Protein 5YLW (pdb70)

Structure (mmCIF, N/CA/C/O backbone):
data_5YLW
#
_entry.id   5YLW
#
_cell.length_a   108.776
_cell.length_b   108.776
_cell.length_c   105.990
_cell.angle_alpha   90.00
_cell.angle_beta   90.00
_cell.angle_gamma   120.00
#
_symmetry.space_group_name_H-M   'P 31 2 1'
#
loop_
_entity.id
_entity.type
_entity.pdbx_description
1 polymer 'Ferruginol synthase'
2 non-polymer 'PROTOPORPHYRIN IX CONTAINING FE'
3 non-polymer 'MANGANESE (II) ION'
4 water water
#
loop_
_atom_site.group_PDB
_atom_site.id
_atom_site.type_symbol
_atom_site.label_atom_id
_atom_site.label_alt_id
_atom_site.label_comp_id
_atom_site.label_asym_id
_atom_site.label_entity_id
_atom_site.label_seq_id
_atom_site.pdbx_PDB_ins_code
_atom_site.Cartn_x
_atom_site.Cartn_y
_atom_site.Cartn_z
_atom_site.occupancy
_atom_site.B_iso_or_equiv
_atom_site.auth_seq_id
_atom_site.auth_comp_id
_atom_site.auth_asym_id
_atom_site.auth_atom_id
_atom_site.pdbx_PDB_model_num
ATOM 1 N N . LEU A 1 28 ? 77.884 -19.633 -5.533 1.00 12.77 28 LEU A N 1
ATOM 2 C CA . LEU A 1 28 ? 76.609 -18.911 -5.352 1.00 9.90 28 LEU A CA 1
ATOM 3 C C . LEU A 1 28 ? 75.421 -19.814 -5.699 1.00 9.20 28 LEU A C 1
ATOM 4 O O . LEU A 1 28 ? 75.551 -20.729 -6.521 1.00 9.94 28 LEU A O 1
ATOM 9 N N . PRO A 1 29 ? 74.252 -19.548 -5.094 1.00 7.94 29 PRO A N 1
ATOM 10 C CA . PRO A 1 29 ? 73.054 -20.301 -5.472 1.00 7.91 29 PRO A CA 1
ATOM 11 C C . PRO A 1 29 ? 72.807 -20.226 -6.980 1.00 7.99 29 PRO A C 1
ATOM 12 O O . PRO A 1 29 ? 73.155 -19.220 -7.633 1.00 8.66 29 PRO A O 1
ATOM 16 N N . PRO A 1 30 ? 72.223 -21.285 -7.543 1.00 8.20 30 PRO A N 1
ATOM 17 C CA . PRO A 1 30 ? 71.936 -21.254 -8.977 1.00 8.69 30 PRO A CA 1
ATOM 18 C C . PRO A 1 30 ? 70.857 -20.232 -9.347 1.00 8.06 30 PRO A C 1
ATOM 19 O O . PRO A 1 30 ? 70.045 -19.809 -8.498 1.00 7.13 30 PRO A O 1
ATOM 23 N N . GLY A 1 31 ? 70.822 -19.846 -10.613 1.00 7.77 31 GLY A N 1
ATOM 24 C CA . GLY A 1 31 ? 69.779 -18.927 -11.058 1.00 7.14 31 GLY A CA 1
ATOM 25 C C . GLY A 1 31 ? 69.884 -18.674 -12.547 1.00 7.51 31 GLY A C 1
ATOM 26 O O . GLY A 1 31 ? 70.841 -19.118 -13.191 1.00 7.21 31 GLY A O 1
ATOM 27 N N . PRO A 1 32 ? 68.914 -17.939 -13.091 1.00 7.53 32 PRO A N 1
ATOM 28 C CA . PRO A 1 32 ? 68.871 -17.642 -14.527 1.00 7.94 32 PRO A CA 1
ATOM 29 C C . PRO A 1 32 ? 70.064 -16.800 -14.973 1.00 7.39 32 PRO A C 1
ATOM 30 O O . PRO A 1 32 ? 70.546 -15.940 -14.229 1.00 7.04 32 PRO A O 1
ATOM 34 N N . PHE A 1 33 ? 70.560 -17.065 -16.183 1.00 7.14 33 PHE A N 1
ATOM 35 C CA . PHE A 1 33 ? 71.684 -16.308 -16.717 1.00 7.01 33 PHE A CA 1
ATOM 36 C C . PHE A 1 33 ? 71.450 -14.782 -16.628 1.00 6.60 33 PHE A C 1
ATOM 37 O O . PHE A 1 33 ? 70.470 -14.278 -17.179 1.00 7.02 33 PHE A O 1
ATOM 45 N N . PRO A 1 34 ? 72.356 -14.047 -15.959 1.00 6.35 34 PRO A N 1
ATOM 46 C CA . PRO A 1 34 ? 72.213 -12.571 -15.897 1.00 6.69 34 PRO A CA 1
ATOM 47 C C . PRO A 1 34 ? 72.937 -11.893 -17.044 1.00 6.67 34 PRO A C 1
ATOM 48 O O . PRO A 1 34 ? 74.112 -12.177 -17.293 1.00 8.05 34 PRO A O 1
ATOM 52 N N . TYR A 1 35 ? 72.234 -11.031 -17.769 1.00 5.95 35 TYR A N 1
ATOM 53 C CA . TYR A 1 35 ? 72.866 -10.280 -18.861 1.00 6.24 35 TYR A CA 1
ATOM 54 C C . TYR A 1 35 ? 73.734 -9.142 -18.333 1.00 6.78 35 TYR A C 1
ATOM 55 O O . TYR A 1 35 ? 73.502 -8.615 -17.230 1.00 7.47 35 TYR A O 1
ATOM 64 N N . PRO A 1 36 ? 74.722 -8.719 -19.132 1.00 6.99 36 PRO A N 1
ATOM 65 C CA . PRO A 1 36 ? 75.475 -7.522 -18.768 1.00 7.77 36 PRO A CA 1
ATOM 66 C C . PRO A 1 36 ? 74.559 -6.339 -18.468 1.00 7.64 36 PRO A C 1
ATOM 67 O O . PRO A 1 36 ? 73.505 -6.186 -19.093 1.00 7.59 36 PRO A O 1
ATOM 71 N N . ILE A 1 37 ? 74.974 -5.527 -17.497 1.00 7.74 37 ILE A N 1
ATOM 72 C CA . ILE A 1 37 ? 74.275 -4.291 -17.070 1.00 8.83 37 ILE A CA 1
ATOM 73 C C . ILE A 1 37 ? 72.989 -4.586 -16.303 1.00 8.23 37 ILE A C 1
ATOM 74 O O . ILE A 1 37 ? 72.891 -4.292 -15.110 1.00 9.60 37 ILE A O 1
ATOM 79 N N . VAL A 1 38 ? 72.012 -5.175 -16.991 1.00 7.09 38 VAL A N 1
ATOM 80 C CA . VAL A 1 38 ? 70.668 -5.334 -16.458 1.00 7.06 38 VAL A CA 1
ATOM 81 C C . VAL A 1 38 ? 70.476 -6.570 -15.567 1.00 6.92 38 VAL A C 1
ATOM 82 O O . VAL A 1 38 ? 69.470 -6.663 -14.830 1.00 7.07 38 VAL A O 1
ATOM 86 N N . GLY A 1 39 ? 71.405 -7.520 -15.647 1.00 6.60 39 GLY A N 1
ATOM 87 C CA . GLY A 1 39 ? 71.197 -8.770 -14.899 1.00 6.29 39 GLY A CA 1
ATOM 88 C C . GLY A 1 39 ? 69.949 -9.492 -15.360 1.00 6.57 39 GLY A C 1
ATOM 89 O O . GLY A 1 39 ? 69.809 -9.779 -16.548 1.00 6.51 39 GLY A O 1
ATOM 90 N N . ASN A 1 40 ? 69.062 -9.809 -14.403 1.00 6.12 40 ASN A N 1
ATOM 91 C CA . ASN A 1 40 ? 67.804 -10.490 -14.675 1.00 6.61 40 ASN A CA 1
ATOM 92 C C . ASN A 1 40 ? 66.599 -9.550 -14.696 1.00 7.38 40 ASN A C 1
ATOM 93 O O . ASN A 1 40 ? 65.458 -10.010 -14.776 1.00 8.42 40 ASN A O 1
ATOM 98 N N . MET A 1 41 ? 66.839 -8.233 -14.633 1.00 7.20 41 MET A N 1
ATOM 99 C CA . MET A 1 41 ? 65.723 -7.310 -14.500 1.00 8.25 41 MET A CA 1
ATOM 100 C C . MET A 1 41 ? 64.721 -7.278 -15.635 1.00 9.49 41 MET A C 1
ATOM 101 O O . MET A 1 41 ? 63.547 -7.009 -15.406 1.00 11.33 41 MET A O 1
ATOM 106 N N . LEU A 1 42 ? 65.161 -7.584 -16.856 1.00 8.90 42 LEU A N 1
ATOM 107 C CA . LEU A 1 42 ? 64.231 -7.487 -17.994 1.00 9.46 42 LEU A CA 1
ATOM 108 C C . LEU A 1 42 ? 63.173 -8.580 -18.031 1.00 11.88 42 LEU A C 1
ATOM 109 O O . LEU A 1 42 ? 62.216 -8.483 -18.806 1.00 14.85 42 LEU A O 1
ATOM 114 N N . GLN A 1 43 ? 63.342 -9.612 -17.202 1.00 11.52 43 GLN A N 1
ATOM 115 C CA . GLN A 1 43 ? 62.421 -10.771 -17.215 1.00 13.83 43 GLN A CA 1
ATOM 116 C C . GLN A 1 43 ? 61.349 -10.697 -16.149 1.00 16.02 43 GLN A C 1
ATOM 117 O O . GLN A 1 43 ? 60.529 -11.611 -16.026 1.00 19.69 43 GLN A O 1
ATOM 123 N N . LEU A 1 44 ? 61.343 -9.628 -15.373 1.00 14.06 44 LEU A N 1
ATOM 124 C CA . LEU A 1 44 ? 60.524 -9.644 -14.155 1.00 16.22 44 LEU A CA 1
ATOM 125 C C . LEU A 1 44 ? 59.069 -9.269 -14.384 1.00 17.82 44 LEU A C 1
ATOM 126 O O . LEU A 1 44 ? 58.179 -9.740 -13.661 1.00 15.87 44 LEU A O 1
ATOM 131 N N . GLY A 1 45 ? 58.823 -8.442 -15.403 1.00 19.74 45 GLY A N 1
ATOM 132 C CA . GLY A 1 45 ? 57.451 -8.043 -15.748 1.00 21.11 45 GLY A CA 1
ATOM 133 C C . GLY A 1 45 ? 56.710 -7.287 -14.659 1.00 18.27 45 GLY A C 1
ATOM 134 O O . GLY A 1 45 ? 57.319 -6.717 -13.755 1.00 20.57 45 GLY A O 1
ATOM 135 N N . ALA A 1 46 ? 55.380 -7.307 -14.747 1.00 18.52 46 ALA A N 1
ATOM 136 C CA . ALA A 1 46 ? 54.519 -6.507 -13.879 1.00 19.69 46 ALA A CA 1
ATOM 137 C C . ALA A 1 46 ? 54.365 -7.116 -12.492 1.00 14.81 46 ALA A C 1
ATOM 138 O O . ALA A 1 46 ? 54.058 -6.401 -11.530 1.00 18.73 46 ALA A O 1
ATOM 140 N N . ASN A 1 47 ? 54.602 -8.419 -12.399 1.00 12.94 47 ASN A N 1
ATOM 141 C CA . ASN A 1 47 ? 54.375 -9.186 -11.154 1.00 11.25 47 ASN A CA 1
ATOM 142 C C . ASN A 1 47 ? 55.607 -10.062 -10.818 1.00 9.13 47 ASN A C 1
ATOM 143 O O . ASN A 1 47 ? 55.603 -11.281 -11.017 1.00 8.49 47 ASN A O 1
ATOM 148 N N . PRO A 1 48 ? 56.683 -9.425 -10.327 1.00 9.20 48 PRO A N 1
ATOM 149 C CA . PRO A 1 48 ? 57.952 -10.165 -10.165 1.00 8.43 48 PRO A CA 1
ATOM 150 C C . PRO A 1 48 ? 57.836 -11.347 -9.224 1.00 7.32 48 PRO A C 1
ATOM 151 O O . PRO A 1 48 ? 58.539 -12.334 -9.401 1.00 7.12 48 PRO A O 1
ATOM 155 N N . HIS A 1 49 ? 56.955 -11.263 -8.227 1.00 7.33 49 HIS A N 1
ATOM 156 C CA . HIS A 1 49 ? 56.800 -12.407 -7.334 1.00 6.59 49 HIS A CA 1
ATOM 157 C C . HIS A 1 49 ? 56.290 -13.635 -8.062 1.00 6.75 49 HIS A C 1
ATOM 158 O O . HIS A 1 49 ? 56.655 -14.757 -7.691 1.00 6.72 49 HIS A O 1
ATOM 165 N N . GLN A 1 50 ? 55.446 -13.440 -9.084 1.00 6.68 50 GLN A N 1
ATOM 166 C CA . GLN A 1 50 ? 54.971 -14.571 -9.895 1.00 6.58 50 GLN A CA 1
ATOM 167 C C . GLN A 1 50 ? 56.096 -15.149 -10.753 1.00 7.02 50 GLN A C 1
ATOM 168 O O . GLN A 1 50 ? 56.233 -16.375 -10.870 1.00 7.46 50 GLN A O 1
ATOM 174 N N . VAL A 1 51 ? 56.913 -14.268 -11.349 1.00 6.92 51 VAL A N 1
ATOM 175 C CA . VAL A 1 51 ? 58.033 -14.745 -12.152 1.00 6.87 51 VAL A CA 1
ATOM 176 C C . VAL A 1 51 ? 59.047 -15.497 -11.274 1.00 6.71 51 VAL A C 1
ATOM 177 O O . VAL A 1 51 ? 59.523 -16.565 -11.654 1.00 6.97 51 VAL A O 1
ATOM 181 N N . PHE A 1 52 ? 59.356 -14.949 -10.095 1.00 6.28 52 PHE A N 1
ATOM 182 C CA . PHE A 1 52 ? 60.274 -15.656 -9.192 1.00 6.26 52 PHE A CA 1
ATOM 183 C C . PHE A 1 52 ? 59.705 -17.018 -8.791 1.00 6.62 52 PHE A C 1
ATOM 184 O O . PHE A 1 52 ? 60.442 -17.993 -8.693 1.00 7.04 52 PHE A O 1
ATOM 192 N N . ALA A 1 53 ? 58.399 -17.085 -8.531 1.00 6.42 53 ALA A N 1
ATOM 193 C CA . ALA A 1 53 ? 57.791 -18.377 -8.149 1.00 7.03 53 ALA A CA 1
ATOM 194 C C . ALA A 1 53 ? 57.991 -19.428 -9.244 1.00 8.58 53 ALA A C 1
ATOM 195 O O . ALA A 1 53 ? 58.322 -20.582 -8.952 1.00 9.73 53 ALA A O 1
ATOM 197 N N . LYS A 1 54 ? 57.813 -19.020 -10.499 1.00 7.90 54 LYS A N 1
ATOM 198 C CA . LYS A 1 54 ? 57.998 -19.943 -11.622 1.00 9.13 54 LYS A CA 1
ATOM 199 C C . LYS A 1 54 ? 59.478 -20.343 -11.736 1.00 8.48 54 LYS A C 1
ATOM 200 O O . LYS A 1 54 ? 59.809 -21.538 -11.879 1.00 9.75 54 LYS A O 1
ATOM 206 N N . LEU A 1 55 ? 60.369 -19.349 -11.652 1.00 7.75 55 LEU A N 1
ATOM 207 C CA . LEU A 1 55 ? 61.798 -19.606 -11.805 1.00 7.47 55 LEU A CA 1
ATOM 208 C C . LEU A 1 55 ? 62.314 -20.548 -10.721 1.00 7.71 55 LEU A C 1
ATOM 209 O O . LEU A 1 55 ? 63.137 -21.407 -10.984 1.00 7.67 55 LEU A O 1
ATOM 214 N N . SER A 1 56 ? 61.839 -20.385 -9.492 1.00 8.20 56 SER A N 1
ATOM 215 C CA . SER A 1 56 ? 62.361 -21.227 -8.407 1.00 8.21 56 SER A CA 1
ATOM 216 C C . SER A 1 56 ? 61.993 -22.700 -8.563 1.00 9.13 56 SER A C 1
ATOM 217 O O . SER A 1 56 ? 62.684 -23.558 -8.015 1.00 9.69 56 SER A O 1
ATOM 220 N N . LYS A 1 57 ? 60.932 -22.997 -9.314 1.00 10.26 57 LYS A N 1
ATOM 221 C CA . LYS A 1 57 ? 60.582 -24.399 -9.637 1.00 11.00 57 LYS A CA 1
ATOM 222 C C . LYS A 1 57 ? 61.709 -25.037 -10.458 1.00 11.65 57 LYS A C 1
ATOM 223 O O . LYS A 1 57 ? 61.965 -26.247 -10.366 1.00 13.44 57 LYS A O 1
ATOM 229 N N . ARG A 1 58 ? 62.383 -24.220 -11.264 1.00 10.25 58 ARG A N 1
ATOM 230 C CA . ARG A 1 58 ? 63.530 -24.680 -12.055 1.00 10.38 58 ARG A CA 1
ATOM 231 C C . ARG A 1 58 ? 64.864 -24.650 -11.297 1.00 10.23 58 ARG A C 1
ATOM 232 O O . ARG A 1 58 ? 65.606 -25.628 -11.319 1.00 12.89 58 ARG A O 1
ATOM 240 N N . TYR A 1 59 ? 65.167 -23.528 -10.636 1.00 9.25 59 TYR A N 1
ATOM 241 C CA . TYR A 1 59 ? 66.503 -23.297 -10.061 1.00 9.33 59 TYR A CA 1
ATOM 242 C C . TYR A 1 59 ? 66.650 -23.750 -8.610 1.00 9.91 59 TYR A C 1
ATOM 243 O O . TYR A 1 59 ? 67.763 -23.996 -8.156 1.00 11.72 59 TYR A O 1
ATOM 252 N N . GLY A 1 60 ? 65.533 -23.833 -7.899 1.00 9.30 60 GLY A N 1
ATOM 253 C CA . GLY A 1 60 ? 65.513 -24.360 -6.540 1.00 9.35 60 GLY A CA 1
ATOM 254 C C . GLY A 1 60 ? 65.177 -23.276 -5.525 1.00 7.92 60 GLY A C 1
ATOM 255 O O . GLY A 1 60 ? 64.950 -22.110 -5.889 1.00 8.15 60 GLY A O 1
ATOM 256 N N . PRO A 1 61 ? 65.147 -23.663 -4.246 1.00 6.81 61 PRO A N 1
ATOM 257 C CA . PRO A 1 61 ? 64.621 -22.820 -3.185 1.00 6.55 61 PRO A CA 1
ATOM 258 C C . PRO A 1 61 ? 65.589 -21.763 -2.657 1.00 6.52 61 PRO A C 1
ATOM 259 O O . PRO A 1 61 ? 65.184 -20.958 -1.812 1.00 6.18 61 PRO A O 1
ATOM 263 N N . LEU A 1 62 ? 66.846 -21.771 -3.123 1.00 6.88 62 LEU A N 1
ATOM 264 C CA . LEU A 1 62 ? 67.743 -20.608 -2.982 1.00 6.62 62 LEU A CA 1
ATOM 265 C C . LEU A 1 62 ? 68.196 -20.270 -4.386 1.00 6.71 62 LEU A C 1
ATOM 266 O O . LEU A 1 62 ? 68.854 -21.085 -5.040 1.00 7.52 62 LEU A O 1
ATOM 271 N N . MET A 1 63 ? 67.813 -19.084 -4.854 1.00 6.03 63 MET A N 1
ATOM 272 C CA . MET A 1 63 ? 68.020 -18.741 -6.264 1.00 5.42 63 MET A CA 1
ATOM 273 C C . MET A 1 63 ? 68.670 -17.365 -6.396 1.00 5.80 63 MET A C 1
ATOM 274 O O . MET A 1 63 ? 68.174 -16.383 -5.834 1.00 6.03 63 MET A O 1
ATOM 279 N N . SER A 1 64 ? 69.769 -17.298 -7.150 1.00 5.12 64 SER A N 1
ATOM 280 C CA . SER A 1 64 ? 70.443 -16.018 -7.431 1.00 6.10 64 SER A CA 1
ATOM 281 C C . SER A 1 64 ? 69.685 -15.184 -8.462 1.00 5.87 64 SER A C 1
ATOM 282 O O . SER A 1 64 ? 69.330 -15.699 -9.524 1.00 6.00 64 SER A O 1
ATOM 285 N N . ILE A 1 65 ? 69.482 -13.901 -8.165 1.00 5.28 65 ILE A N 1
ATOM 286 C CA . ILE A 1 65 ? 68.858 -12.952 -9.113 1.00 5.60 65 ILE A CA 1
ATOM 287 C C . ILE A 1 65 ? 69.697 -11.675 -9.092 1.00 6.01 65 ILE A C 1
ATOM 288 O O . ILE A 1 65 ? 70.005 -11.148 -8.012 1.00 6.61 65 ILE A O 1
ATOM 293 N N . HIS A 1 66 ? 70.058 -11.163 -10.271 1.00 6.01 66 HIS A N 1
ATOM 294 C CA . HIS A 1 66 ? 70.858 -9.946 -10.341 1.00 6.14 66 HIS A CA 1
ATOM 295 C C . HIS A 1 66 ? 69.950 -8.806 -10.713 1.00 6.80 66 HIS A C 1
ATOM 296 O O . HIS A 1 66 ? 69.466 -8.737 -11.842 1.00 6.77 66 HIS A O 1
ATOM 303 N N . LEU A 1 67 ? 69.612 -7.941 -9.749 1.00 6.71 67 LEU A N 1
ATOM 304 C CA . LEU A 1 67 ? 68.751 -6.803 -10.075 1.00 7.03 67 LEU A CA 1
ATOM 305 C C . LEU A 1 67 ? 69.687 -5.675 -10.466 1.00 8.49 67 LEU A C 1
ATOM 306 O O . LEU A 1 67 ? 70.043 -4.825 -9.644 1.00 8.58 67 LEU A O 1
ATOM 311 N N . GLY A 1 68 ? 70.130 -5.697 -11.720 1.00 7.99 68 GLY A N 1
ATOM 312 C CA . GLY A 1 68 ? 71.273 -4.861 -12.103 1.00 8.94 68 GLY A CA 1
ATOM 313 C C . GLY A 1 68 ? 72.450 -5.281 -11.245 1.00 9.71 68 GLY A C 1
ATOM 314 O O . GLY A 1 68 ? 72.784 -6.480 -11.191 1.00 11.83 68 GLY A O 1
ATOM 315 N N . SER A 1 69 ? 73.037 -4.325 -10.527 1.00 9.62 69 SER A N 1
ATOM 316 C CA . SER A 1 69 ? 74.174 -4.585 -9.629 1.00 11.30 69 SER A CA 1
ATOM 317 C C . SER A 1 69 ? 73.767 -5.009 -8.224 1.00 11.18 69 SER A C 1
ATOM 318 O O . SER A 1 69 ? 74.624 -5.325 -7.394 1.00 15.87 69 SER A O 1
ATOM 321 N N . LEU A 1 70 ? 72.463 -5.008 -7.951 1.00 10.26 70 LEU A N 1
ATOM 322 C CA . LEU A 1 70 ? 71.959 -5.383 -6.638 1.00 10.05 70 LEU A CA 1
ATOM 323 C C . LEU A 1 70 ? 71.775 -6.910 -6.588 1.00 9.17 70 LEU A C 1
ATOM 324 O O . LEU A 1 70 ? 70.727 -7.445 -6.979 1.00 9.35 70 LEU A O 1
ATOM 329 N N . TYR A 1 71 ? 72.791 -7.603 -6.084 1.00 7.90 71 TYR A N 1
ATOM 330 C CA . TYR A 1 71 ? 72.776 -9.066 -6.052 1.00 6.62 71 TYR A CA 1
ATOM 331 C C . TYR A 1 71 ? 71.788 -9.560 -4.978 1.00 6.82 71 TYR A C 1
ATOM 332 O O . TYR A 1 71 ? 71.845 -9.111 -3.823 1.00 7.82 71 TYR A O 1
ATOM 341 N N . THR A 1 72 ? 70.907 -10.480 -5.367 1.00 5.86 72 THR A N 1
ATOM 342 C CA . THR A 1 72 ? 69.764 -10.892 -4.522 1.00 6.26 72 THR A CA 1
ATOM 343 C C . THR A 1 72 ? 69.655 -12.412 -4.502 1.00 6.30 72 THR A C 1
ATOM 344 O O . THR A 1 72 ? 69.984 -13.081 -5.495 1.00 6.01 72 THR A O 1
ATOM 348 N N . VAL A 1 73 ? 69.227 -12.974 -3.368 1.00 5.63 73 VAL A N 1
ATOM 349 C CA . VAL A 1 73 ? 68.923 -14.404 -3.332 1.00 5.84 73 VAL A CA 1
ATOM 350 C C . VAL A 1 73 ? 67.471 -14.568 -2.919 1.00 5.92 73 VAL A C 1
ATOM 351 O O . VAL A 1 73 ? 67.045 -13.972 -1.911 1.00 6.11 73 VAL A O 1
ATOM 355 N N . ILE A 1 74 ? 66.712 -15.331 -3.696 1.00 5.43 74 ILE A N 1
ATOM 356 C CA . ILE A 1 74 ? 65.297 -15.536 -3.427 1.00 5.15 74 ILE A CA 1
ATOM 357 C C . ILE A 1 74 ? 65.173 -16.843 -2.672 1.00 5.36 74 ILE A C 1
ATOM 358 O O . ILE A 1 74 ? 65.755 -17.856 -3.072 1.00 5.82 74 ILE A O 1
ATOM 363 N N . VAL A 1 75 ? 64.395 -16.827 -1.591 1.00 5.07 75 VAL A N 1
ATOM 364 C CA . VAL A 1 75 ? 64.221 -18.009 -0.712 1.00 5.77 75 VAL A CA 1
ATOM 365 C C . VAL A 1 75 ? 62.789 -18.488 -0.901 1.00 6.05 75 VAL A C 1
ATOM 366 O O . VAL A 1 75 ? 61.834 -17.713 -0.674 1.00 6.40 75 VAL A O 1
ATOM 370 N N . SER A 1 76 ? 62.600 -19.750 -1.297 1.00 5.83 76 SER A N 1
ATOM 371 C CA . SER A 1 76 ? 61.286 -20.184 -1.797 1.00 6.37 76 SER A CA 1
ATOM 372 C C . SER A 1 76 ? 60.816 -21.525 -1.255 1.00 6.61 76 SER A C 1
ATOM 373 O O . SER A 1 76 ? 60.022 -22.183 -1.886 1.00 8.17 76 SER A O 1
ATOM 376 N N . SER A 1 77 ? 61.331 -21.941 -0.099 1.00 6.58 77 SER A N 1
ATOM 377 C CA . SER A 1 77 ? 60.771 -23.147 0.556 1.00 6.30 77 SER A CA 1
ATOM 378 C C . SER A 1 77 ? 60.710 -22.921 2.060 1.00 6.63 77 SER A C 1
ATOM 379 O O . SER A 1 77 ? 61.458 -22.094 2.590 1.00 6.49 77 SER A O 1
ATOM 382 N N . PRO A 1 78 ? 59.842 -23.682 2.755 1.00 6.33 78 PRO A N 1
ATOM 383 C CA . PRO A 1 78 ? 59.814 -23.569 4.219 1.00 6.74 78 PRO A CA 1
ATOM 384 C C . PRO A 1 78 ? 61.172 -23.947 4.805 1.00 7.10 78 PRO A C 1
ATOM 385 O O . PRO A 1 78 ? 61.635 -23.310 5.757 1.00 6.88 78 PRO A O 1
ATOM 389 N N . GLU A 1 79 ? 61.813 -24.976 4.242 1.00 7.55 79 GLU A N 1
ATOM 390 C CA . GLU A 1 79 ? 63.132 -25.387 4.749 1.00 8.17 79 GLU A CA 1
ATOM 391 C C . GLU A 1 79 ? 64.180 -24.272 4.657 1.00 7.29 79 GLU A C 1
ATOM 392 O O . GLU A 1 79 ? 64.909 -24.003 5.610 1.00 7.39 79 GLU A O 1
ATOM 398 N N . MET A 1 80 ? 64.250 -23.603 3.506 1.00 6.92 80 MET A N 1
ATOM 399 C CA . MET A 1 80 ? 65.238 -22.556 3.339 1.00 6.83 80 MET A CA 1
ATOM 400 C C . MET A 1 80 ? 64.848 -21.310 4.141 1.00 6.67 80 MET A C 1
ATOM 401 O O . MET A 1 80 ? 65.726 -20.619 4.658 1.00 7.06 80 MET A O 1
ATOM 406 N N . ALA A 1 81 ? 63.543 -21.037 4.261 1.00 6.53 81 ALA A N 1
ATOM 407 C CA . ALA A 1 81 ? 63.103 -19.908 5.085 1.00 6.16 81 ALA A CA 1
ATOM 408 C C . ALA A 1 81 ? 63.544 -20.117 6.528 1.00 6.73 81 ALA A C 1
ATOM 409 O O . ALA A 1 81 ? 63.968 -19.163 7.183 1.00 6.72 81 ALA A O 1
ATOM 411 N N . LYS A 1 82 ? 63.449 -21.357 7.016 1.00 6.41 82 LYS A N 1
ATOM 412 C CA . LYS A 1 82 ? 63.871 -21.634 8.396 1.00 6.94 82 LYS A CA 1
ATOM 413 C C . LYS A 1 82 ? 65.389 -21.506 8.535 1.00 7.71 82 LYS A C 1
ATOM 414 O O . LYS A 1 82 ? 65.877 -20.951 9.529 1.00 7.82 82 LYS A O 1
ATOM 420 N N . GLU A 1 83 ? 66.147 -21.989 7.535 1.00 7.39 83 GLU A N 1
ATOM 421 C CA . GLU A 1 83 ? 67.610 -21.829 7.599 1.00 8.19 83 GLU A CA 1
ATOM 422 C C . GLU A 1 83 ? 67.998 -20.351 7.659 1.00 8.50 83 GLU A C 1
ATOM 423 O O . GLU A 1 83 ? 68.888 -19.976 8.419 1.00 9.10 83 GLU A O 1
ATOM 429 N N . ILE A 1 84 ? 67.335 -19.516 6.854 1.00 7.06 84 ILE A N 1
ATOM 430 C CA . ILE A 1 84 ? 67.718 -18.104 6.759 1.00 7.53 84 ILE A CA 1
ATOM 431 C C . ILE A 1 84 ? 67.222 -17.314 7.963 1.00 7.90 84 ILE A C 1
ATOM 432 O O . ILE A 1 84 ? 67.981 -16.570 8.592 1.00 9.05 84 ILE A O 1
ATOM 437 N N . LEU A 1 85 ? 65.945 -17.491 8.293 1.00 7.62 85 LEU A N 1
ATOM 438 C CA . LEU A 1 85 ? 65.300 -16.576 9.264 1.00 7.59 85 LEU A CA 1
ATOM 439 C C . LEU A 1 85 ? 65.494 -17.049 10.687 1.00 8.53 85 LEU A C 1
ATOM 440 O O . LEU A 1 85 ? 65.445 -16.236 11.623 1.00 9.17 85 LEU A O 1
ATOM 445 N N . HIS A 1 86 ? 65.690 -18.351 10.859 1.00 8.90 86 HIS A N 1
ATOM 446 C CA . HIS A 1 86 ? 65.857 -18.919 12.212 1.00 10.24 86 HIS A CA 1
ATOM 447 C C . HIS A 1 86 ? 67.273 -19.388 12.492 1.00 10.46 86 HIS A C 1
ATOM 448 O O . HIS A 1 86 ? 67.953 -18.797 13.336 1.00 11.20 86 HIS A O 1
ATOM 455 N N . ARG A 1 87 ? 67.768 -20.399 11.773 1.00 10.31 87 ARG A N 1
ATOM 456 C CA . ARG A 1 87 ? 69.090 -20.965 12.102 1.00 10.93 87 ARG A CA 1
ATOM 457 C C . ARG A 1 87 ? 70.183 -19.905 12.004 1.00 11.33 87 ARG A C 1
ATOM 458 O O . ARG A 1 87 ? 71.037 -19.791 12.895 1.00 13.08 87 ARG A O 1
ATOM 466 N N . HIS A 1 88 ? 70.146 -19.126 10.928 1.00 10.57 88 HIS A N 1
ATOM 467 C CA . HIS A 1 88 ? 71.092 -18.050 10.729 1.00 10.39 88 HIS A CA 1
ATOM 468 C C . HIS A 1 88 ? 70.417 -16.716 10.884 1.00 10.38 88 HIS A C 1
ATOM 469 O O . HIS A 1 88 ? 70.772 -15.737 10.215 1.00 10.18 88 HIS A O 1
ATOM 476 N N . GLY A 1 89 ? 69.450 -16.654 11.806 1.00 10.74 89 GLY A N 1
ATOM 477 C CA . GLY A 1 89 ? 68.584 -15.489 11.941 1.00 10.63 89 GLY A CA 1
ATOM 478 C C . GLY A 1 89 ? 69.278 -14.190 12.306 1.00 11.76 89 GLY A C 1
ATOM 479 O O . GLY A 1 89 ? 68.768 -13.117 11.990 1.00 12.28 89 GLY A O 1
ATOM 480 N N . GLN A 1 90 ? 70.418 -14.268 12.996 1.00 12.29 90 GLN A N 1
ATOM 481 C CA . GLN A 1 90 ? 71.194 -13.065 13.278 1.00 12.90 90 GLN A CA 1
ATOM 482 C C . GLN A 1 90 ? 71.956 -12.557 12.050 1.00 11.58 90 GLN A C 1
ATOM 483 O O . GLN A 1 90 ? 71.934 -11.363 11.751 1.00 11.80 90 GLN A O 1
ATOM 489 N N . VAL A 1 91 ? 72.619 -13.458 11.334 1.00 10.70 91 VAL A N 1
ATOM 490 C CA . VAL A 1 91 ? 73.328 -13.097 10.104 1.00 10.62 91 VAL A CA 1
ATOM 491 C C . VAL A 1 91 ? 72.391 -12.423 9.107 1.00 8.99 91 VAL A C 1
ATOM 492 O O . VAL A 1 91 ? 72.784 -11.457 8.432 1.00 10.55 91 VAL A O 1
ATOM 496 N N . PHE A 1 92 ? 71.158 -12.923 9.021 1.00 8.29 92 PHE A N 1
ATOM 497 C CA . PHE A 1 92 ? 70.186 -12.407 8.037 1.00 7.59 92 PHE A CA 1
ATOM 498 C C . PHE A 1 92 ? 69.168 -11.429 8.663 1.00 8.48 92 PHE A C 1
ATOM 499 O O . PHE A 1 92 ? 68.038 -11.272 8.171 1.00 8.21 92 PHE A O 1
ATOM 507 N N . SER A 1 93 ? 69.595 -10.735 9.722 1.00 9.27 93 SER A N 1
ATOM 508 C CA . SER A 1 93 ? 68.695 -9.833 10.458 1.00 9.28 93 SER A CA 1
ATOM 509 C C . SER A 1 93 ? 68.723 -8.390 9.966 1.00 8.68 93 SER A C 1
ATOM 510 O O . SER A 1 93 ? 67.941 -7.567 10.448 1.00 9.26 93 SER A O 1
ATOM 513 N N . GLY A 1 94 ? 69.623 -8.062 9.041 1.00 8.94 94 GLY A N 1
ATOM 514 C CA . GLY A 1 94 ? 69.649 -6.697 8.504 1.00 9.19 94 GLY A CA 1
ATOM 515 C C . GLY A 1 94 ? 68.605 -6.533 7.425 1.00 8.62 94 GLY A C 1
ATOM 516 O O . GLY A 1 94 ? 67.972 -7.521 7.011 1.00 8.78 94 GLY A O 1
ATOM 517 N N . ARG A 1 95 ? 68.415 -5.288 6.984 1.00 8.79 95 ARG A N 1
ATOM 518 C CA . ARG A 1 95 ? 67.549 -4.985 5.841 1.00 8.56 95 ARG A CA 1
ATOM 519 C C . ARG A 1 95 ? 68.373 -4.401 4.709 1.00 9.00 95 ARG A C 1
ATOM 520 O O . ARG A 1 95 ? 69.385 -3.751 4.949 1.00 10.26 95 ARG A O 1
ATOM 528 N N . THR A 1 96 ? 67.936 -4.649 3.474 1.00 9.32 96 THR A N 1
ATOM 529 C CA . THR A 1 96 ? 68.407 -3.884 2.310 1.00 9.54 96 THR A CA 1
ATOM 530 C C . THR A 1 96 ? 67.554 -2.622 2.313 1.00 10.48 96 THR A C 1
ATOM 531 O O . THR A 1 96 ? 66.319 -2.717 2.456 1.00 12.47 96 THR A O 1
ATOM 535 N N . ILE A 1 97 ? 68.182 -1.457 2.167 1.00 9.69 97 ILE A N 1
ATOM 536 C CA . ILE A 1 97 ? 67.469 -0.192 2.342 1.00 9.92 97 ILE A CA 1
ATOM 537 C C . ILE A 1 97 ? 67.334 0.538 1.007 1.00 10.73 97 ILE A C 1
ATOM 538 O O . ILE A 1 97 ? 68.337 0.985 0.432 1.00 12.43 97 ILE A O 1
ATOM 543 N N . ALA A 1 98 ? 66.105 0.610 0.503 1.00 9.92 98 ALA A N 1
ATOM 544 C CA . ALA A 1 98 ? 65.798 1.349 -0.740 1.00 11.70 98 ALA A CA 1
ATOM 545 C C . ALA A 1 98 ? 66.209 2.809 -0.621 1.00 12.68 98 ALA A C 1
ATOM 546 O O . ALA A 1 98 ? 66.141 3.409 0.463 1.00 12.95 98 ALA A O 1
ATOM 548 N N . GLN A 1 99 ? 66.642 3.405 -1.732 1.00 12.37 99 GLN A N 1
ATOM 549 C CA . GLN A 1 99 ? 66.978 4.829 -1.688 1.00 12.28 99 GLN A CA 1
ATOM 550 C C . GLN A 1 99 ? 65.828 5.702 -1.189 1.00 13.14 99 GLN A C 1
ATOM 551 O O . GLN A 1 99 ? 66.084 6.691 -0.498 1.00 15.51 99 GLN A O 1
ATOM 557 N N . ALA A 1 100 ? 64.583 5.342 -1.518 1.00 11.88 100 ALA A N 1
ATOM 558 C CA . ALA A 1 100 ? 63.403 6.105 -1.052 1.00 13.13 100 ALA A CA 1
ATOM 559 C C . ALA A 1 100 ? 63.367 6.234 0.472 1.00 15.20 100 ALA A C 1
ATOM 560 O O . ALA A 1 100 ? 62.881 7.237 0.994 1.00 16.38 100 ALA A O 1
ATOM 562 N N . VAL A 1 101 ? 63.881 5.221 1.174 1.00 13.86 101 VAL A N 1
ATOM 563 C CA . VAL A 1 101 ? 63.854 5.183 2.643 1.00 14.69 101 VAL A CA 1
ATOM 564 C C . VAL A 1 101 ? 64.822 6.188 3.286 1.00 14.71 101 VAL A C 1
ATOM 565 O O . VAL A 1 101 ? 64.758 6.432 4.482 1.00 15.21 101 VAL A O 1
ATOM 569 N N . HIS A 1 102 ? 65.682 6.808 2.474 1.00 14.97 102 HIS A N 1
ATOM 570 C CA . HIS A 1 102 ? 66.520 7.920 2.930 1.00 15.40 102 HIS A CA 1
ATOM 571 C C . HIS A 1 102 ? 65.760 9.204 3.152 1.00 16.03 102 HIS A C 1
ATOM 572 O O . HIS A 1 102 ? 66.312 10.150 3.732 1.00 19.34 102 HIS A O 1
ATOM 579 N N . ALA A 1 103 ? 64.505 9.255 2.693 1.00 16.34 103 ALA A N 1
ATOM 580 C CA . ALA A 1 103 ? 63.616 10.412 2.891 1.00 17.58 103 ALA A CA 1
ATOM 581 C C . ALA A 1 103 ? 63.573 10.797 4.373 1.00 17.83 103 ALA A C 1
ATOM 582 O O . ALA A 1 103 ? 63.364 9.934 5.232 1.00 17.08 103 ALA A O 1
ATOM 584 N N . CYS A 1 104 ? 63.790 12.081 4.668 1.00 18.73 104 CYS A N 1
ATOM 585 C CA . CYS A 1 104 ? 63.830 12.569 6.061 1.00 17.35 104 CYS A CA 1
ATOM 586 C C . CYS A 1 104 ? 64.761 11.763 6.993 1.00 17.28 104 CYS A C 1
ATOM 587 O O . CYS A 1 104 ? 64.508 11.657 8.203 1.00 17.64 104 CYS A O 1
ATOM 590 N N . ASP A 1 105 ? 65.837 11.215 6.417 1.00 17.17 105 ASP A N 1
ATOM 591 C CA . ASP A 1 105 ? 66.812 10.358 7.120 1.00 16.01 105 ASP A CA 1
ATOM 592 C C . ASP A 1 105 ? 66.181 9.172 7.847 1.00 14.65 105 ASP A C 1
ATOM 593 O O . ASP A 1 105 ? 66.711 8.688 8.856 1.00 15.33 105 ASP A O 1
ATOM 598 N N . HIS A 1 106 ? 65.058 8.701 7.326 1.00 14.37 106 HIS A N 1
ATOM 599 C CA . HIS A 1 106 ? 64.326 7.584 7.956 1.00 12.73 106 HIS A CA 1
ATOM 600 C C . HIS A 1 106 ? 65.194 6.350 8.102 1.00 13.36 106 HIS A C 1
ATOM 601 O O . HIS A 1 106 ? 65.091 5.614 9.092 1.00 13.33 106 HIS A O 1
ATOM 608 N N . ASP A 1 107 ? 66.075 6.113 7.127 1.00 14.39 107 ASP A N 1
ATOM 609 C CA . ASP A 1 107 ? 66.990 4.970 7.169 1.00 14.92 107 ASP A CA 1
ATOM 610 C C . ASP A 1 107 ? 67.890 4.950 8.413 1.00 15.07 107 ASP A C 1
ATOM 611 O O . ASP A 1 107 ? 68.313 3.883 8.853 1.00 17.21 107 ASP A O 1
ATOM 616 N N . LYS A 1 108 ? 68.169 6.130 8.972 1.00 14.31 108 LYS A N 1
ATOM 617 C CA . LYS A 1 108 ? 69.081 6.254 10.099 1.00 15.24 108 LYS A CA 1
ATOM 618 C C . LYS A 1 108 ? 68.349 6.225 11.432 1.00 14.34 108 LYS A C 1
ATOM 619 O O . LYS A 1 108 ? 68.998 6.225 12.480 1.00 16.15 108 LYS A O 1
ATOM 625 N N . ILE A 1 109 ? 67.014 6.181 11.396 1.00 13.08 109 ILE A N 1
ATOM 626 C CA . ILE A 1 109 ? 66.188 6.384 12.597 1.00 13.20 109 ILE A CA 1
ATOM 627 C C . ILE A 1 109 ? 65.187 5.235 12.814 1.00 12.21 109 ILE A C 1
ATOM 628 O O . ILE A 1 109 ? 64.815 4.918 13.950 1.00 12.74 109 ILE A O 1
ATOM 633 N N . SER A 1 110 ? 64.741 4.629 11.713 1.00 11.24 110 SER A N 1
ATOM 634 C CA . SER A 1 110 ? 63.598 3.698 11.714 1.00 10.16 110 SER A CA 1
ATOM 635 C C . SER A 1 110 ? 63.875 2.293 12.261 1.00 9.47 110 SER A C 1
ATOM 636 O O . SER A 1 110 ? 64.852 1.646 11.866 1.00 9.20 110 SER A O 1
ATOM 639 N N . MET A 1 111 ? 62.980 1.811 13.135 1.00 8.61 111 MET A N 1
ATOM 640 C CA . MET A 1 111 ? 63.006 0.414 13.609 1.00 8.43 111 MET A CA 1
ATOM 641 C C . MET A 1 111 ? 62.866 -0.561 12.430 1.00 8.73 111 MET A C 1
ATOM 642 O O . MET A 1 111 ? 63.290 -1.715 12.504 1.00 8.67 111 MET A O 1
ATOM 647 N N . GLY A 1 112 ? 62.250 -0.103 11.347 1.00 9.14 112 GLY A N 1
ATOM 648 C CA . GLY A 1 112 ? 62.052 -0.972 10.179 1.00 8.73 112 GLY A CA 1
ATOM 649 C C . GLY A 1 112 ? 63.319 -1.196 9.372 1.00 8.86 112 GLY A C 1
ATOM 650 O O . GLY A 1 112 ? 63.358 -2.119 8.547 1.00 8.71 112 GLY A O 1
ATOM 651 N N . PHE A 1 113 ? 64.355 -0.389 9.609 1.00 9.00 113 PHE A N 1
ATOM 652 C CA . PHE A 1 113 ? 65.546 -0.417 8.731 1.00 9.21 113 PHE A CA 1
ATOM 653 C C . PHE A 1 113 ? 66.897 -0.422 9.429 1.00 10.65 113 PHE A C 1
ATOM 654 O O . PHE A 1 113 ? 67.901 -0.816 8.830 1.00 11.34 113 PHE A O 1
ATOM 662 N N . LEU A 1 114 ? 66.928 0.034 10.682 1.00 10.70 114 LEU A N 1
ATOM 663 C CA . LEU A 1 114 ? 68.156 -0.028 11.470 1.00 12.66 114 LEU A CA 1
ATOM 664 C C . LEU A 1 114 ? 68.670 -1.469 11.637 1.00 12.25 114 LEU A C 1
ATOM 665 O O . LEU A 1 114 ? 67.883 -2.415 11.673 1.00 11.89 114 LEU A O 1
ATOM 670 N N . PRO A 1 115 ? 69.998 -1.633 11.768 1.00 13.30 115 PRO A N 1
ATOM 671 C CA . PRO A 1 115 ? 70.484 -2.970 12.080 1.00 13.50 115 PRO A CA 1
ATOM 672 C C . PRO A 1 115 ? 70.009 -3.388 13.475 1.00 15.05 115 PRO A C 1
ATOM 673 O O . PRO A 1 115 ? 69.637 -2.534 14.297 1.00 15.08 115 PRO A O 1
ATOM 677 N N . VAL A 1 116 ? 70.013 -4.691 13.727 1.00 14.00 116 VAL A N 1
ATOM 678 C CA . VAL A 1 116 ? 69.742 -5.197 15.064 1.00 16.07 116 VAL A CA 1
ATOM 679 C C . VAL A 1 116 ? 70.880 -4.737 15.987 1.00 18.94 116 VAL A C 1
ATOM 680 O O . VAL A 1 116 ? 72.036 -5.174 15.867 1.00 23.87 116 VAL A O 1
ATOM 684 N N . ALA A 1 117 ? 70.549 -3.769 16.829 1.00 16.70 117 ALA A N 1
ATOM 685 C CA . ALA A 1 117 ? 71.474 -3.192 17.813 1.00 18.66 117 ALA A CA 1
ATOM 686 C C . ALA A 1 117 ? 70.595 -2.512 18.864 1.00 18.83 117 ALA A C 1
ATOM 687 O O . ALA A 1 117 ? 69.368 -2.720 18.871 1.00 18.40 117 ALA A O 1
ATOM 689 N N . SER A 1 118 ? 71.188 -1.697 19.735 1.00 18.83 118 SER A N 1
ATOM 690 C CA . SER A 1 118 ? 70.473 -1.215 20.918 1.00 19.87 118 SER A CA 1
ATOM 691 C C . SER A 1 118 ? 69.212 -0.392 20.619 1.00 18.53 118 SER A C 1
ATOM 692 O O . SER A 1 118 ? 68.182 -0.583 21.276 1.00 18.75 118 SER A O 1
ATOM 695 N N . GLU A 1 119 ? 69.275 0.501 19.625 1.00 17.65 119 GLU A N 1
ATOM 696 C CA . GLU A 1 119 ? 68.131 1.349 19.275 1.00 15.73 119 GLU A CA 1
ATOM 697 C C . GLU A 1 119 ? 66.951 0.535 18.750 1.00 14.28 119 GLU A C 1
ATOM 698 O O . GLU A 1 119 ? 65.801 0.701 19.203 1.00 13.62 119 GLU A O 1
ATOM 704 N N . TRP A 1 120 ? 67.238 -0.351 17.804 1.00 13.24 120 TRP A N 1
ATOM 705 C CA . TRP A 1 120 ? 66.216 -1.250 17.289 1.00 12.15 120 TRP A CA 1
ATOM 706 C C . TRP A 1 120 ? 65.613 -2.101 18.398 1.00 12.55 120 TRP A C 1
ATOM 707 O O . TRP A 1 120 ? 64.383 -2.212 18.515 1.00 11.68 120 TRP A O 1
ATOM 718 N N . ARG A 1 121 ? 66.468 -2.684 19.245 1.00 13.59 121 ARG A N 1
ATOM 719 C CA . ARG A 1 121 ? 65.996 -3.507 20.356 1.00 14.14 121 ARG A CA 1
ATOM 720 C C . ARG A 1 121 ? 65.074 -2.743 21.296 1.00 13.63 121 ARG A C 1
ATOM 721 O O . ARG A 1 121 ? 64.033 -3.271 21.676 1.00 12.93 121 ARG A O 1
ATOM 729 N N . ASP A 1 122 ? 65.430 -1.508 21.636 1.00 13.63 122 ASP A N 1
ATOM 730 C CA . ASP A 1 122 ? 64.575 -0.671 22.493 1.00 14.60 122 ASP A CA 1
ATOM 731 C C . ASP A 1 122 ? 63.201 -0.429 21.866 1.00 12.94 122 ASP A C 1
ATOM 732 O O . ASP A 1 122 ? 62.171 -0.571 22.529 1.00 12.54 122 ASP A O 1
ATOM 737 N N . MET A 1 123 ? 63.183 -0.073 20.584 1.00 12.67 123 MET A N 1
ATOM 738 C CA . MET A 1 123 ? 61.916 0.159 19.908 1.00 11.44 123 MET A CA 1
ATOM 739 C C . MET A 1 123 ? 61.079 -1.110 19.769 1.00 10.95 123 MET A C 1
ATOM 740 O O . MET A 1 123 ? 59.857 -1.038 19.921 1.00 10.50 123 MET A O 1
ATOM 745 N N . ARG A 1 124 ? 61.721 -2.260 19.491 1.00 9.98 124 ARG A N 1
ATOM 746 C CA . ARG A 1 124 ? 60.997 -3.542 19.444 1.00 9.87 124 ARG A CA 1
ATOM 747 C C . ARG A 1 124 ? 60.352 -3.871 20.801 1.00 11.05 124 ARG A C 1
ATOM 748 O O . ARG A 1 124 ? 59.229 -4.354 20.842 1.00 10.55 124 ARG A O 1
ATOM 756 N N . LYS A 1 125 ? 61.089 -3.618 21.890 1.00 11.64 125 LYS A N 1
ATOM 757 C CA . LYS A 1 125 ? 60.588 -3.832 23.270 1.00 12.40 125 LYS A CA 1
ATOM 758 C C . LYS A 1 125 ? 59.382 -2.962 23.571 1.00 11.92 125 LYS A C 1
ATOM 759 O O . LYS A 1 125 ? 58.407 -3.426 24.147 1.00 12.46 125 LYS A O 1
ATOM 765 N N . ILE A 1 126 ? 59.468 -1.687 23.218 1.00 11.50 126 ILE A N 1
ATOM 766 C CA . ILE A 1 126 ? 58.335 -0.769 23.372 1.00 12.30 126 ILE A CA 1
ATOM 767 C C . ILE A 1 126 ? 57.108 -1.299 22.612 1.00 11.76 126 ILE A C 1
ATOM 768 O O . ILE A 1 126 ? 55.994 -1.299 23.125 1.00 11.14 126 ILE A O 1
ATOM 773 N N . CYS A 1 127 ? 57.310 -1.763 21.382 1.00 11.39 127 CYS A N 1
ATOM 774 C CA . CYS A 1 127 ? 56.207 -2.324 20.622 1.00 10.85 127 CYS A CA 1
ATOM 775 C C . CYS A 1 127 ? 55.608 -3.570 21.303 1.00 11.43 127 CYS A C 1
ATOM 776 O O . CYS A 1 127 ? 54.407 -3.645 21.514 1.00 11.87 127 CYS A O 1
ATOM 779 N N . LYS A 1 128 ? 56.454 -4.531 21.657 1.00 10.85 128 LYS A N 1
ATOM 780 C CA . LYS A 1 128 ? 55.971 -5.826 22.162 1.00 11.81 128 LYS A CA 1
ATOM 781 C C . LYS A 1 128 ? 55.315 -5.686 23.538 1.00 12.97 128 LYS A C 1
ATOM 782 O O . LYS A 1 128 ? 54.226 -6.254 23.802 1.00 12.83 128 LYS A O 1
ATOM 788 N N . GLU A 1 129 ? 55.981 -4.935 24.412 1.00 12.63 129 GLU A N 1
ATOM 789 C CA . GLU A 1 129 ? 55.579 -4.899 25.816 1.00 14.70 129 GLU A CA 1
ATOM 790 C C . GLU A 1 129 ? 54.566 -3.814 26.128 1.00 13.71 129 GLU A C 1
ATOM 791 O O . GLU A 1 129 ? 53.806 -3.924 27.108 1.00 14.64 129 GLU A O 1
ATOM 797 N N . GLN A 1 130 ? 54.549 -2.758 25.315 1.00 13.57 130 GLN A N 1
ATOM 798 C CA . GLN A 1 130 ? 53.666 -1.635 25.601 1.00 13.76 130 GLN A CA 1
ATOM 799 C C . GLN A 1 130 ? 52.612 -1.383 24.533 1.00 12.76 130 GLN A C 1
ATOM 800 O O . GLN A 1 130 ? 51.434 -1.478 24.823 1.00 16.03 130 GLN A O 1
ATOM 806 N N . MET A 1 131 ? 52.993 -1.125 23.292 1.00 12.12 131 MET A N 1
ATOM 807 C CA . MET A 1 131 ? 51.969 -0.767 22.309 1.00 11.48 131 MET A CA 1
ATOM 808 C C . MET A 1 131 ? 51.066 -1.917 21.889 1.00 11.11 131 MET A C 1
ATOM 809 O O . MET A 1 131 ? 49.856 -1.725 21.792 1.00 11.02 131 MET A O 1
ATOM 814 N N . PHE A 1 132 ? 51.638 -3.102 21.669 1.00 10.96 132 PHE A N 1
ATOM 815 C CA . PHE A 1 132 ? 50.875 -4.244 21.152 1.00 9.44 132 PHE A CA 1
ATOM 816 C C . PHE A 1 132 ? 50.618 -5.306 22.197 1.00 11.52 132 PHE A C 1
ATOM 817 O O . PHE A 1 132 ? 50.289 -6.429 21.862 1.00 12.35 132 PHE A O 1
ATOM 825 N N . SER A 1 133 ? 50.768 -4.938 23.464 1.00 12.55 133 SER A N 1
ATOM 826 C CA . SER A 1 133 ? 50.413 -5.845 24.553 1.00 13.15 133 SER A CA 1
ATOM 827 C C . SER A 1 133 ? 48.915 -6.135 24.556 1.00 13.50 133 SER A C 1
ATOM 828 O O . SER A 1 133 ? 48.103 -5.366 24.010 1.00 12.54 133 SER A O 1
ATOM 831 N N . ASN A 1 134 ? 48.539 -7.250 25.176 1.00 14.93 134 ASN A N 1
ATOM 832 C CA . ASN A 1 134 ? 47.125 -7.560 25.359 1.00 15.64 134 ASN A CA 1
ATOM 833 C C . ASN A 1 134 ? 46.393 -6.403 26.024 1.00 16.10 134 ASN A C 1
ATOM 834 O O . ASN A 1 134 ? 45.294 -6.049 25.604 1.00 15.24 134 ASN A O 1
ATOM 839 N N . GLN A 1 135 ? 47.006 -5.817 27.054 1.00 15.44 135 GLN A N 1
ATOM 840 C CA . GLN A 1 135 ? 46.356 -4.738 27.813 1.00 17.74 135 GLN A CA 1
ATOM 841 C C . GLN A 1 135 ? 46.084 -3.531 26.907 1.00 14.65 135 GLN A C 1
ATOM 842 O O . GLN A 1 135 ? 44.983 -2.959 26.932 1.00 15.58 135 GLN A O 1
ATOM 848 N N . SER A 1 136 ? 47.070 -3.179 26.078 1.00 13.87 136 SER A N 1
ATOM 849 C CA . SER A 1 136 ? 46.928 -2.051 25.179 1.00 11.86 136 SER A CA 1
ATOM 850 C C . SER A 1 136 ? 45.862 -2.291 24.106 1.00 12.34 136 SER A C 1
ATOM 851 O O . SER A 1 136 ? 45.027 -1.413 23.821 1.00 12.76 136 SER A O 1
ATOM 854 N N . MET A 1 137 ? 45.893 -3.475 23.499 1.00 11.41 137 MET A N 1
ATOM 855 C CA . MET A 1 137 ? 44.916 -3.796 22.469 1.00 11.06 137 MET A CA 1
ATOM 856 C C . MET A 1 137 ? 43.497 -3.808 23.036 1.00 12.24 137 MET A C 1
ATOM 857 O O . MET A 1 137 ? 42.566 -3.281 22.425 1.00 13.12 137 MET A O 1
ATOM 862 N N . GLU A 1 138 ? 43.344 -4.398 24.218 1.00 12.92 138 GLU A N 1
ATOM 863 C CA . GLU A 1 138 ? 42.055 -4.414 24.901 1.00 14.14 138 GLU A CA 1
ATOM 864 C C . GLU A 1 138 ? 41.576 -3.000 25.234 1.00 14.76 138 GLU A C 1
ATOM 865 O O . GLU A 1 138 ? 40.393 -2.689 25.061 1.00 15.48 138 GLU A O 1
ATOM 871 N N . ALA A 1 139 ? 42.494 -2.148 25.691 1.00 16.00 139 ALA A N 1
ATOM 872 C CA . ALA A 1 139 ? 42.145 -0.783 26.097 1.00 16.39 139 ALA A CA 1
ATOM 873 C C . ALA A 1 139 ? 41.639 0.080 24.943 1.00 15.91 139 ALA A C 1
ATOM 874 O O . ALA A 1 139 ? 40.838 0.990 25.163 1.00 17.57 139 ALA A O 1
ATOM 876 N N . SER A 1 140 ? 42.088 -0.227 23.726 1.00 14.19 140 SER A N 1
ATOM 877 C CA . SER A 1 140 ? 41.694 0.528 22.539 1.00 13.84 140 SER A CA 1
ATOM 878 C C . SER A 1 140 ? 40.569 -0.084 21.678 1.00 13.65 140 SER A C 1
ATOM 879 O O . SER A 1 140 ? 40.249 0.461 20.599 1.00 14.20 140 SER A O 1
ATOM 882 N N . GLN A 1 141 ? 39.955 -1.179 22.149 1.00 13.74 141 GLN A N 1
ATOM 883 C CA . GLN A 1 141 ? 38.843 -1.798 21.419 1.00 14.14 141 GLN A CA 1
ATOM 884 C C . GLN A 1 141 ? 37.686 -0.831 21.199 1.00 15.39 141 GLN A C 1
ATOM 885 O O . GLN A 1 141 ? 37.081 -0.814 20.119 1.00 14.53 141 GLN A O 1
ATOM 891 N N . GLY A 1 142 ? 37.374 -0.024 22.218 1.00 15.91 142 GLY A N 1
ATOM 892 C CA . GLY A 1 142 ? 36.306 0.969 22.099 1.00 16.50 142 GLY A CA 1
ATOM 893 C C . GLY A 1 142 ? 36.566 1.998 21.014 1.00 16.33 142 GLY A C 1
ATOM 894 O O . GLY A 1 142 ? 35.666 2.346 20.257 1.00 19.07 142 GLY A O 1
ATOM 895 N N . LEU A 1 143 ? 37.804 2.480 20.944 1.00 15.46 143 LEU A N 1
ATOM 896 C CA . LEU A 1 143 ? 38.225 3.435 19.920 1.00 17.56 143 LEU A CA 1
ATOM 897 C C . LEU A 1 143 ? 37.955 2.855 18.531 1.00 15.77 143 LEU A C 1
ATOM 898 O O . LEU A 1 143 ? 37.379 3.516 17.668 1.00 17.15 143 LEU A O 1
ATOM 903 N N . ARG A 1 144 ? 38.335 1.600 18.335 1.00 14.45 144 ARG A N 1
ATOM 904 C CA . ARG A 1 144 ? 38.129 0.960 17.049 1.00 12.44 144 ARG A CA 1
ATOM 905 C C . ARG A 1 144 ? 36.655 0.689 16.748 1.00 13.20 144 ARG A C 1
ATOM 906 O O . ARG A 1 144 ? 36.216 0.769 15.598 1.00 13.72 144 ARG A O 1
ATOM 914 N N . ARG A 1 145 ? 35.890 0.367 17.784 1.00 14.45 145 ARG A N 1
ATOM 915 C CA . ARG A 1 145 ? 34.476 0.059 17.593 1.00 15.73 145 ARG A CA 1
ATOM 916 C C . ARG A 1 145 ? 33.719 1.214 16.917 1.00 16.08 145 ARG A C 1
ATOM 917 O O . ARG A 1 145 ? 32.891 0.966 16.031 1.00 15.54 145 ARG A O 1
ATOM 925 N N . GLN A 1 146 ? 34.032 2.466 17.288 1.00 17.33 146 GLN A N 1
ATOM 926 C CA . GLN A 1 146 ? 33.426 3.633 16.619 1.00 18.28 146 GLN A CA 1
ATOM 927 C C . GLN A 1 146 ? 33.633 3.582 15.120 1.00 17.49 146 GLN A C 1
ATOM 928 O O . GLN A 1 146 ? 32.717 3.869 14.354 1.00 18.36 146 GLN A O 1
ATOM 934 N N . LYS A 1 147 ? 34.850 3.222 14.705 1.00 15.73 147 LYS A N 1
ATOM 935 C CA . LYS A 1 147 ? 35.198 3.230 13.291 1.00 16.22 147 LYS A CA 1
ATOM 936 C C . LYS A 1 147 ? 34.507 2.087 12.528 1.00 16.07 147 LYS A C 1
ATOM 937 O O . LYS A 1 147 ? 34.149 2.243 11.363 1.00 16.81 147 LYS A O 1
ATOM 943 N N . LEU A 1 148 ? 34.311 0.947 13.193 1.00 15.12 148 LEU A N 1
ATOM 944 C CA . LEU A 1 148 ? 33.549 -0.154 12.611 1.00 15.40 148 LEU A CA 1
ATOM 945 C C . LEU A 1 148 ? 32.085 0.243 12.402 1.00 16.29 148 LEU A C 1
ATOM 946 O O . LEU A 1 148 ? 31.491 -0.087 11.371 1.00 15.17 148 LEU A O 1
ATOM 951 N N . GLN A 1 149 ? 31.512 0.953 13.377 1.00 16.85 149 GLN A N 1
ATOM 952 C CA . GLN A 1 149 ? 30.156 1.488 13.238 1.00 17.97 149 GLN A CA 1
ATOM 953 C C . GLN A 1 149 ? 30.054 2.440 12.038 1.00 18.89 149 GLN A C 1
ATOM 954 O O . GLN A 1 149 ? 29.065 2.399 11.301 1.00 19.41 149 GLN A O 1
ATOM 960 N N . GLN A 1 150 ? 31.083 3.260 11.812 1.00 17.78 150 GLN A N 1
ATOM 961 C CA . GLN A 1 150 ? 31.066 4.180 10.665 1.00 18.75 150 GLN A CA 1
ATOM 962 C C . GLN A 1 150 ? 31.097 3.421 9.341 1.00 18.66 150 GLN A C 1
ATOM 963 O O . GLN A 1 150 ? 30.447 3.836 8.378 1.00 20.98 150 GLN A O 1
ATOM 969 N N . LEU A 1 151 ? 31.856 2.321 9.278 1.00 17.00 151 LEU A N 1
ATOM 970 C CA . LEU A 1 151 ? 31.830 1.483 8.084 1.00 16.31 151 LEU A CA 1
ATOM 971 C C . LEU A 1 151 ? 30.433 0.892 7.856 1.00 17.36 151 LEU A C 1
ATOM 972 O O . LEU A 1 151 ? 29.920 0.886 6.732 1.00 17.69 151 LEU A O 1
ATOM 977 N N . LEU A 1 152 ? 29.835 0.377 8.922 1.00 16.63 152 LEU A N 1
ATOM 978 C CA . LEU A 1 152 ? 28.490 -0.172 8.829 1.00 18.20 152 LEU A CA 1
ATOM 979 C C . LEU A 1 152 ? 27.503 0.890 8.302 1.00 20.24 152 LEU A C 1
ATOM 980 O O . LEU A 1 152 ? 26.717 0.605 7.404 1.00 20.45 152 LEU A O 1
ATOM 985 N N . ASP A 1 153 ? 27.581 2.112 8.836 1.00 20.33 153 ASP A N 1
ATOM 986 C CA . ASP A 1 153 ? 26.735 3.236 8.376 1.00 23.52 153 ASP A CA 1
ATOM 987 C C . ASP A 1 153 ? 26.900 3.539 6.888 1.00 23.97 153 ASP A C 1
ATOM 988 O O . ASP A 1 153 ? 25.912 3.747 6.171 1.00 26.80 153 ASP A O 1
ATOM 993 N N . HIS A 1 154 ? 28.152 3.556 6.428 1.00 22.38 154 HIS A N 1
ATOM 994 C CA . HIS A 1 154 ? 28.473 3.805 5.028 1.00 21.52 154 HIS A CA 1
ATOM 995 C C . HIS A 1 154 ? 27.881 2.758 4.126 1.00 22.40 154 HIS A C 1
ATOM 996 O O . HIS A 1 154 ? 27.246 3.080 3.110 1.00 22.94 154 HIS A O 1
ATOM 1003 N N . VAL A 1 155 ? 28.059 1.491 4.497 1.00 19.64 155 VAL A N 1
ATOM 1004 C CA . VAL A 1 155 ? 27.526 0.393 3.704 1.00 21.12 155 VAL A CA 1
ATOM 1005 C C . VAL A 1 155 ? 25.998 0.405 3.732 1.00 21.92 155 VAL A C 1
ATOM 1006 O O . VAL A 1 155 ? 25.358 0.181 2.702 1.00 24.92 155 VAL A O 1
ATOM 1010 N N . GLN A 1 156 ? 25.423 0.712 4.896 1.00 22.14 156 GLN A N 1
ATOM 1011 C CA . GLN A 1 156 ? 23.964 0.780 5.043 1.00 25.15 156 GLN A CA 1
ATOM 1012 C C . GLN A 1 156 ? 23.364 1.813 4.088 1.00 27.38 156 GLN A C 1
ATOM 1013 O O . GLN A 1 156 ? 22.329 1.551 3.474 1.00 30.84 156 GLN A O 1
ATOM 1019 N N . LYS A 1 157 ? 24.021 2.966 3.940 1.00 26.81 157 LYS A N 1
ATOM 1020 C CA . LYS A 1 157 ? 23.583 3.988 2.977 1.00 29.66 157 LYS A CA 1
ATOM 1021 C C . LYS A 1 157 ? 23.598 3.476 1.537 1.00 29.77 157 LYS A C 1
ATOM 1022 O O . LYS A 1 157 ? 22.655 3.728 0.772 1.00 32.74 157 LYS A O 1
ATOM 1028 N N . CYS A 1 158 ? 24.659 2.758 1.176 1.00 28.11 158 CYS A N 1
ATOM 1029 C CA . CYS A 1 158 ? 24.775 2.136 -0.144 1.00 28.34 158 CYS A CA 1
ATOM 1030 C C . CYS A 1 158 ? 23.672 1.100 -0.372 1.00 30.88 158 CYS A C 1
ATOM 1031 O O . CYS A 1 158 ? 23.099 1.033 -1.460 1.00 34.72 158 CYS A O 1
ATOM 1034 N N . SER A 1 159 ? 23.397 0.295 0.659 1.00 28.18 159 SER A N 1
ATOM 1035 C CA . SER A 1 159 ? 22.360 -0.738 0.620 1.00 28.98 159 SER A CA 1
ATOM 1036 C C . SER A 1 159 ? 20.979 -0.124 0.361 1.00 33.54 159 SER A C 1
ATOM 1037 O O . SER A 1 159 ? 20.186 -0.673 -0.413 1.00 33.85 159 SER A O 1
ATOM 1040 N N . ASP A 1 160 ? 20.710 1.018 0.998 1.00 32.92 160 ASP A N 1
ATOM 1041 C CA . ASP A 1 160 ? 19.441 1.735 0.827 1.00 36.36 160 ASP A CA 1
ATOM 1042 C C . ASP A 1 160 ? 19.229 2.174 -0.613 1.00 37.63 160 ASP A C 1
ATOM 1043 O O . ASP A 1 160 ? 18.117 2.081 -1.133 1.00 40.53 160 ASP A O 1
ATOM 1048 N N . SER A 1 161 ? 20.302 2.645 -1.244 1.00 36.58 161 SER A N 1
ATOM 1049 C CA . SER A 1 161 ? 20.240 3.180 -2.605 1.00 37.44 161 SER A CA 1
ATOM 1050 C C . SER A 1 161 ? 20.522 2.124 -3.675 1.00 36.78 161 SER A C 1
ATOM 1051 O O . SER A 1 161 ? 20.472 2.417 -4.873 1.00 39.34 161 SER A O 1
ATOM 1054 N N . GLY A 1 162 ? 20.822 0.899 -3.243 1.00 33.67 162 GLY A N 1
ATOM 1055 C CA . GLY A 1 162 ? 21.170 -0.181 -4.167 1.00 34.75 162 GLY A CA 1
ATOM 1056 C C . GLY A 1 162 ? 22.467 0.031 -4.944 1.00 35.66 162 GLY A C 1
ATOM 1057 O O . GLY A 1 162 ? 22.676 -0.609 -5.988 1.00 37.41 162 GLY A O 1
ATOM 1058 N N . ARG A 1 163 ? 23.334 0.923 -4.449 1.00 33.35 163 ARG A N 1
ATOM 1059 C CA . ARG A 1 163 ? 24.617 1.246 -5.094 1.00 29.87 163 ARG A CA 1
ATOM 1060 C C . ARG A 1 163 ? 25.739 0.334 -4.605 1.00 28.41 163 ARG A C 1
ATOM 1061 O O . ARG A 1 163 ? 25.765 -0.045 -3.426 1.00 28.54 163 ARG A O 1
ATOM 1069 N N . ALA A 1 164 ? 26.671 0.012 -5.497 1.00 25.44 164 ALA A N 1
ATOM 1070 C CA . ALA A 1 164 ? 27.824 -0.813 -5.151 1.00 21.90 164 ALA A CA 1
ATOM 1071 C C . ALA A 1 164 ? 28.737 -0.104 -4.163 1.00 21.36 164 ALA A C 1
ATOM 1072 O O . ALA A 1 164 ? 28.837 1.125 -4.164 1.00 25.64 164 ALA A O 1
ATOM 1074 N N . VAL A 1 165 ? 29.385 -0.894 -3.311 1.00 20.38 165 VAL A N 1
ATOM 1075 C CA . VAL A 1 165 ? 30.454 -0.412 -2.445 1.00 19.31 165 VAL A CA 1
ATOM 1076 C C . VAL A 1 165 ? 31.759 -0.713 -3.175 1.00 17.30 165 VAL A C 1
ATOM 1077 O O . VAL A 1 165 ? 31.963 -1.832 -3.647 1.00 17.19 165 VAL A O 1
ATOM 1081 N N . ASP A 1 166 ? 32.596 0.312 -3.326 1.00 17.06 166 ASP A N 1
ATOM 1082 C CA . ASP A 1 166 ? 33.971 0.139 -3.763 1.00 16.57 166 ASP A CA 1
ATOM 1083 C C . ASP A 1 166 ? 34.736 -0.335 -2.526 1.00 14.97 166 ASP A C 1
ATOM 1084 O O . ASP A 1 166 ? 35.073 0.469 -1.640 1.00 14.64 166 ASP A O 1
ATOM 1089 N N . ILE A 1 167 ? 34.973 -1.646 -2.453 1.00 14.05 167 ILE A N 1
ATOM 1090 C CA . ILE A 1 167 ? 35.588 -2.270 -1.264 1.00 13.47 167 ILE A CA 1
ATOM 1091 C C . ILE A 1 167 ? 37.013 -1.779 -1.028 1.00 14.00 167 ILE A C 1
ATOM 1092 O O . ILE A 1 167 ? 37.405 -1.584 0.118 1.00 12.83 167 ILE A O 1
ATOM 1097 N N . ARG A 1 168 ? 37.769 -1.524 -2.098 1.00 13.83 168 ARG A N 1
ATOM 1098 C CA . ARG A 1 168 ? 39.107 -0.990 -1.894 1.00 15.28 168 ARG A CA 1
ATOM 1099 C C . ARG A 1 168 ? 39.041 0.361 -1.186 1.00 14.65 168 ARG A C 1
ATOM 1100 O O . ARG A 1 168 ? 39.725 0.566 -0.184 1.00 14.10 168 ARG A O 1
ATOM 1108 N N . GLU A 1 169 ? 38.185 1.255 -1.683 1.00 13.52 169 GLU A N 1
ATOM 1109 C CA . GLU A 1 169 ? 38.028 2.574 -1.062 1.00 15.15 169 GLU A CA 1
ATOM 1110 C C . GLU A 1 169 ? 37.503 2.480 0.386 1.00 13.92 169 GLU A C 1
ATOM 1111 O O . GLU A 1 169 ? 38.047 3.118 1.308 1.00 13.58 169 GLU A O 1
ATOM 1117 N N . ALA A 1 170 ? 36.470 1.669 0.584 1.00 12.74 170 ALA A N 1
ATOM 1118 C CA . ALA A 1 170 ? 35.877 1.505 1.917 1.00 14.10 170 ALA A CA 1
ATOM 1119 C C . ALA A 1 170 ? 36.874 0.864 2.910 1.00 13.02 170 ALA A C 1
ATOM 1120 O O . ALA A 1 170 ? 36.985 1.305 4.058 1.00 12.77 170 ALA A O 1
ATOM 1122 N N . ALA A 1 171 ? 37.605 -0.154 2.453 1.00 11.74 171 ALA A N 1
ATOM 1123 C CA . ALA A 1 171 ? 38.651 -0.788 3.285 1.00 11.66 171 ALA A CA 1
ATOM 1124 C C . ALA A 1 171 ? 39.794 0.163 3.627 1.00 11.98 171 ALA A C 1
ATOM 1125 O O . ALA A 1 171 ? 40.291 0.142 4.748 1.00 11.20 171 ALA A O 1
ATOM 1127 N N . PHE A 1 172 ? 40.188 1.007 2.668 1.00 11.80 172 PHE A N 1
ATOM 1128 C CA . PHE A 1 172 ? 41.283 1.952 2.851 1.00 12.32 172 PHE A CA 1
ATOM 1129 C C . PHE A 1 172 ? 40.871 2.984 3.902 1.00 11.91 172 PHE A C 1
ATOM 1130 O O . PHE A 1 172 ? 41.588 3.225 4.871 1.00 11.58 172 PHE A O 1
ATOM 1138 N N . ILE A 1 173 ? 39.708 3.596 3.712 1.00 13.07 173 ILE A N 1
ATOM 1139 C CA . ILE A 1 173 ? 39.226 4.585 4.675 1.00 13.22 173 ILE A CA 1
ATOM 1140 C C . ILE A 1 173 ? 39.045 3.959 6.071 1.00 12.54 173 ILE A C 1
ATOM 1141 O O . ILE A 1 173 ? 39.489 4.519 7.073 1.00 12.71 173 ILE A O 1
ATOM 1146 N N . THR A 1 174 ? 38.430 2.782 6.126 1.00 11.93 174 THR A N 1
ATOM 1147 C CA . THR A 1 174 ? 38.246 2.091 7.407 1.00 12.28 174 THR A CA 1
ATOM 1148 C C . THR A 1 174 ? 39.578 1.762 8.092 1.00 11.55 174 THR A C 1
ATOM 1149 O O . THR A 1 174 ? 39.721 1.979 9.298 1.00 10.68 174 THR A O 1
ATOM 1153 N N . THR A 1 175 ? 40.548 1.252 7.329 1.00 11.45 175 THR A N 1
ATOM 1154 C CA . THR A 1 175 ? 41.869 0.934 7.887 1.00 10.96 175 THR A CA 1
ATOM 1155 C C . THR A 1 175 ? 42.534 2.189 8.461 1.00 11.36 175 THR A C 1
ATOM 1156 O O . THR A 1 175 ? 43.014 2.172 9.590 1.00 10.92 175 THR A O 1
ATOM 1160 N N . LEU A 1 176 ? 42.538 3.277 7.689 1.00 11.93 176 LEU A N 1
ATOM 1161 C CA . LEU A 1 176 ? 43.115 4.535 8.154 1.00 11.54 176 LEU A CA 1
ATOM 1162 C C . LEU A 1 176 ? 42.424 5.009 9.427 1.00 12.22 176 LEU A C 1
ATOM 1163 O O . LEU A 1 176 ? 43.088 5.456 10.352 1.00 13.94 176 LEU A O 1
ATOM 1168 N N . ASN A 1 177 ? 41.094 4.886 9.472 1.00 12.87 177 ASN A N 1
ATOM 1169 C CA . ASN A 1 177 ? 40.330 5.233 10.673 1.00 12.32 177 ASN A CA 1
ATOM 1170 C C . ASN A 1 177 ? 40.700 4.380 11.896 1.00 12.49 177 ASN A C 1
ATOM 1171 O O . ASN A 1 177 ? 40.921 4.901 12.982 1.00 13.52 177 ASN A O 1
ATOM 1176 N N . LEU A 1 178 ? 40.776 3.068 11.702 1.00 11.83 178 LEU A N 1
ATOM 1177 C CA . LEU A 1 178 ? 41.133 2.163 12.781 1.00 11.27 178 LEU A CA 1
ATOM 1178 C C . LEU A 1 178 ? 42.561 2.426 13.258 1.00 11.66 178 LEU A C 1
ATOM 1179 O O . LEU A 1 178 ? 42.816 2.398 14.452 1.00 11.33 178 LEU A O 1
ATOM 1184 N N . MET A 1 179 ? 43.488 2.685 12.320 1.00 12.49 179 MET A N 1
ATOM 1185 C CA . MET A 1 179 ? 44.862 3.023 12.686 1.00 11.64 179 MET A CA 1
ATOM 1186 C C . MET A 1 179 ? 44.928 4.355 13.437 1.00 12.77 179 MET A C 1
ATOM 1187 O O . MET A 1 179 ? 45.573 4.433 14.483 1.00 13.47 179 MET A O 1
ATOM 1192 N N . SER A 1 180 ? 44.260 5.387 12.918 1.00 13.35 180 SER A N 1
ATOM 1193 C CA . SER A 1 180 ? 44.199 6.719 13.567 1.00 15.54 180 SER A CA 1
ATOM 1194 C C . SER A 1 180 ? 43.604 6.677 14.967 1.00 15.39 180 SER A C 1
ATOM 1195 O O . SER A 1 180 ? 44.069 7.358 15.891 1.00 17.35 180 SER A O 1
ATOM 1198 N N . ALA A 1 181 ? 42.538 5.895 15.113 1.00 14.43 181 ALA A N 1
ATOM 1199 C CA . ALA A 1 181 ? 41.887 5.693 16.400 1.00 14.94 181 ALA A CA 1
ATOM 1200 C C . ALA A 1 181 ? 42.853 5.073 17.416 1.00 14.43 181 ALA A C 1
ATOM 1201 O O . ALA A 1 181 ? 42.961 5.522 18.546 1.00 16.53 181 ALA A O 1
ATOM 1203 N N . THR A 1 182 ? 43.570 4.045 16.998 1.00 12.36 182 THR A N 1
ATOM 1204 C CA . THR A 1 182 ? 44.455 3.319 17.908 1.00 11.53 182 THR A CA 1
ATOM 1205 C C . THR A 1 182 ? 45.705 4.116 18.221 1.00 11.96 182 THR A C 1
ATOM 1206 O O . THR A 1 182 ? 46.190 4.081 19.342 1.00 13.09 182 THR A O 1
ATOM 1210 N N . LEU A 1 183 ? 46.258 4.800 17.217 1.00 13.15 183 LEU A N 1
ATOM 1211 C CA . LEU A 1 183 ? 47.519 5.532 17.426 1.00 13.14 183 LEU A CA 1
ATOM 1212 C C . LEU A 1 183 ? 47.297 6.876 18.096 1.00 15.07 183 LEU A C 1
ATOM 1213 O O . LEU A 1 183 ? 48.067 7.249 18.976 1.00 16.15 183 LEU A O 1
ATOM 1218 N N . PHE A 1 184 ? 46.231 7.576 17.694 1.00 16.06 184 PHE A N 1
ATOM 1219 C CA . PHE A 1 184 ? 46.065 9.011 18.034 1.00 18.32 184 PHE A CA 1
ATOM 1220 C C . PHE A 1 184 ? 44.761 9.365 18.756 1.00 19.62 184 PHE A C 1
ATOM 1221 O O . PHE A 1 184 ? 44.528 10.541 19.076 1.00 20.86 184 PHE A O 1
ATOM 1229 N N . SER A 1 185 ? 43.915 8.362 19.005 1.00 20.78 185 SER A N 1
ATOM 1230 C CA . SER A 1 185 ? 42.527 8.565 19.496 1.00 21.74 185 SER A CA 1
ATOM 1231 C C . SER A 1 185 ? 41.707 9.508 18.615 1.00 24.41 185 SER A C 1
ATOM 1232 O O . SER A 1 185 ? 40.930 10.329 19.123 1.00 29.81 185 SER A O 1
ATOM 1235 N N . SER A 1 186 ? 41.886 9.424 17.305 1.00 22.64 186 SER A N 1
ATOM 1236 C CA . SER A 1 186 ? 41.102 10.245 16.386 1.00 26.48 186 SER A CA 1
ATOM 1237 C C . SER A 1 186 ? 39.663 9.754 16.415 1.00 29.93 186 SER A C 1
ATOM 1238 O O . SER A 1 186 ? 39.381 8.603 16.066 1.00 34.94 186 SER A O 1
ATOM 1241 N N . GLN A 1 187 ? 38.763 10.619 16.865 1.00 34.30 187 GLN A N 1
ATOM 1242 C CA . GLN A 1 187 ? 37.368 10.238 17.109 1.00 36.36 187 GLN A CA 1
ATOM 1243 C C . GLN A 1 187 ? 36.362 11.017 16.257 1.00 35.90 187 GLN A C 1
ATOM 1244 O O . GLN A 1 187 ? 35.176 11.115 16.616 1.00 34.25 187 GLN A O 1
ATOM 1250 N N . ALA A 1 188 ? 36.843 11.558 15.134 1.00 32.47 188 ALA A N 1
ATOM 1251 C CA . ALA A 1 188 ? 35.995 12.190 14.122 1.00 30.66 188 ALA A CA 1
ATOM 1252 C C . ALA A 1 188 ? 34.726 11.377 13.867 1.00 32.42 188 ALA A C 1
ATOM 1253 O O . ALA A 1 188 ? 34.768 10.143 13.859 1.00 31.62 188 ALA A O 1
ATOM 1255 N N . THR A 1 189 ? 33.609 12.064 13.648 1.00 32.70 189 THR A N 1
ATOM 1256 C CA . THR A 1 189 ? 32.323 11.388 13.470 1.00 33.38 189 THR A CA 1
ATOM 1257 C C . THR A 1 189 ? 31.992 11.087 12.003 1.00 33.35 189 THR A C 1
ATOM 1258 O O . THR A 1 189 ? 31.074 10.311 11.722 1.00 35.41 189 THR A O 1
ATOM 1262 N N . GLU A 1 190 ? 32.745 11.681 11.077 1.00 28.79 190 GLU A N 1
ATOM 1263 C CA . GLU A 1 190 ? 32.575 11.397 9.654 1.00 30.07 190 GLU A CA 1
ATOM 1264 C C . GLU A 1 190 ? 33.498 10.256 9.235 1.00 25.28 190 GLU A C 1
ATOM 1265 O O . GLU A 1 190 ? 34.684 10.249 9.584 1.00 27.61 190 GLU A O 1
ATOM 1271 N N . PHE A 1 191 ? 32.940 9.294 8.502 1.00 24.35 191 PHE A N 1
ATOM 1272 C CA . PHE A 1 191 ? 33.689 8.165 7.941 1.00 20.94 191 PHE A CA 1
ATOM 1273 C C . PHE A 1 191 ? 34.877 8.666 7.120 1.00 22.33 191 PHE A C 1
ATOM 1274 O O . PHE A 1 191 ? 36.014 8.216 7.295 1.00 21.93 191 PHE A O 1
ATOM 1282 N N . ASP A 1 192 ? 34.608 9.607 6.222 1.00 24.07 192 ASP A N 1
ATOM 1283 C CA . ASP A 1 192 ? 35.651 10.152 5.369 1.00 25.48 192 ASP A CA 1
ATOM 1284 C C . ASP A 1 192 ? 36.078 11.529 5.873 1.00 26.39 192 ASP A C 1
ATOM 1285 O O . ASP A 1 192 ? 35.985 12.525 5.150 1.00 28.20 192 ASP A O 1
ATOM 1290 N N . SER A 1 193 ? 36.542 11.587 7.121 1.00 27.08 193 SER A N 1
ATOM 1291 C CA . SER A 1 193 ? 36.922 12.870 7.732 1.00 28.19 193 SER A CA 1
ATOM 1292 C C . SER A 1 193 ? 38.080 13.528 6.987 1.00 29.39 193 SER A C 1
ATOM 1293 O O . SER A 1 193 ? 38.814 12.869 6.242 1.00 28.52 193 SER A O 1
ATOM 1296 N N . LYS A 1 194 ? 38.227 14.832 7.201 1.00 30.88 194 LYS A N 1
ATOM 1297 C CA . LYS A 1 194 ? 39.326 15.609 6.640 1.00 31.42 194 LYS A CA 1
ATOM 1298 C C . LYS A 1 194 ? 40.690 14.976 6.934 1.00 27.57 194 LYS A C 1
ATOM 1299 O O . LYS A 1 194 ? 41.492 14.782 6.011 1.00 25.75 194 LYS A O 1
ATOM 1305 N N . ALA A 1 195 ? 40.944 14.652 8.206 1.00 25.27 195 ALA A N 1
ATOM 1306 C CA . ALA A 1 195 ? 42.228 14.079 8.610 1.00 26.02 195 ALA A CA 1
ATOM 1307 C C . ALA A 1 195 ? 42.467 12.737 7.933 1.00 24.52 195 ALA A C 1
ATOM 1308 O O . ALA A 1 195 ? 43.578 12.453 7.479 1.00 22.91 195 ALA A O 1
ATOM 1310 N N . THR A 1 196 ? 41.425 11.916 7.848 1.00 23.78 196 THR A N 1
ATOM 1311 C CA . THR A 1 196 ? 41.577 10.599 7.239 1.00 23.80 196 THR A CA 1
ATOM 1312 C C . THR A 1 196 ? 41.883 10.707 5.748 1.00 22.47 196 THR A C 1
ATOM 1313 O O . THR A 1 196 ? 42.756 10.003 5.232 1.00 20.42 196 THR A O 1
ATOM 1317 N N . MET A 1 197 ? 41.213 11.631 5.068 1.00 22.92 197 MET A N 1
ATOM 1318 C CA . MET A 1 197 ? 41.429 11.787 3.636 1.00 21.73 197 MET A CA 1
ATOM 1319 C C . MET A 1 197 ? 42.794 12.408 3.344 1.00 21.61 197 MET A C 1
ATOM 1320 O O . MET A 1 197 ? 43.376 12.134 2.298 1.00 23.25 197 MET A O 1
ATOM 1325 N N . GLU A 1 198 ? 43.315 13.211 4.273 1.00 20.25 198 GLU A N 1
ATOM 1326 C CA . GLU A 1 198 ? 44.701 13.706 4.159 1.00 21.67 198 GLU A CA 1
ATOM 1327 C C . GLU A 1 198 ? 45.721 12.577 4.336 1.00 20.88 198 GLU A C 1
ATOM 1328 O O . GLU A 1 198 ? 46.718 12.500 3.597 1.00 21.23 198 GLU A O 1
ATOM 1334 N N . PHE A 1 199 ? 45.481 11.694 5.306 1.00 19.14 199 PHE A N 1
ATOM 1335 C CA . PHE A 1 199 ? 46.342 10.519 5.459 1.00 19.07 199 PHE A CA 1
ATOM 1336 C C . PHE A 1 199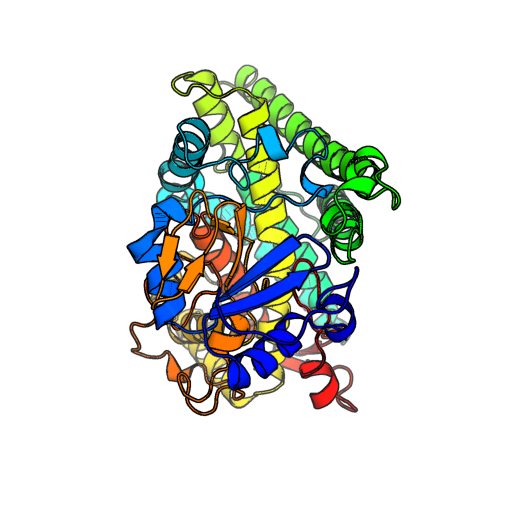 ? 46.291 9.679 4.195 1.00 17.28 199 PHE A C 1
ATOM 1337 O O . PHE A 1 199 ? 47.314 9.184 3.744 1.00 18.16 199 PHE A O 1
ATOM 1345 N N . LYS A 1 200 ? 45.092 9.512 3.634 1.00 17.66 200 LYS A N 1
ATOM 1346 C CA . LYS A 1 200 ? 44.908 8.686 2.433 1.00 17.62 200 LYS A CA 1
ATOM 1347 C C . LYS A 1 200 ? 45.750 9.207 1.282 1.00 19.40 200 LYS A C 1
ATOM 1348 O O . LYS A 1 200 ? 46.416 8.434 0.597 1.00 19.03 200 LYS A O 1
ATOM 1354 N N . GLU A 1 201 ? 45.725 10.525 1.073 1.00 20.27 201 GLU A N 1
ATOM 1355 C CA . GLU A 1 201 ? 46.525 11.133 0.013 1.00 21.29 201 GLU A CA 1
ATOM 1356 C C . GLU A 1 201 ? 48.022 10.886 0.227 1.00 20.24 201 GLU A C 1
ATOM 1357 O O . GLU A 1 201 ? 48.751 10.598 -0.724 1.00 21.95 201 GLU A O 1
ATOM 1363 N N . ILE A 1 202 ? 48.476 10.991 1.475 1.00 19.70 202 ILE A N 1
ATOM 1364 C CA . ILE A 1 202 ? 49.888 10.802 1.783 1.00 21.92 202 ILE A CA 1
ATOM 1365 C C . ILE A 1 202 ? 50.298 9.346 1.533 1.00 21.64 202 ILE A C 1
ATOM 1366 O O . ILE A 1 202 ? 51.339 9.090 0.930 1.00 23.38 202 ILE A O 1
ATOM 1371 N N . ILE A 1 203 ? 49.467 8.403 1.975 1.00 21.18 203 ILE A N 1
ATOM 1372 C CA . ILE A 1 203 ? 49.760 6.964 1.829 1.00 19.34 203 ILE A CA 1
ATOM 1373 C C . ILE A 1 203 ? 49.749 6.532 0.369 1.00 19.85 203 ILE A C 1
ATOM 1374 O O . ILE A 1 203 ? 50.611 5.754 -0.048 1.00 21.46 203 ILE A O 1
ATOM 1379 N N . GLU A 1 204 ? 48.784 7.046 -0.400 1.00 19.32 204 GLU A N 1
ATOM 1380 C CA . GLU A 1 204 ? 48.739 6.814 -1.846 1.00 20.19 204 GLU A CA 1
ATOM 1381 C C . GLU A 1 204 ? 49.989 7.356 -2.514 1.00 21.82 204 GLU A C 1
ATOM 1382 O O . GLU A 1 204 ? 50.548 6.717 -3.414 1.00 22.94 204 GLU A O 1
ATOM 1388 N N . GLY A 1 205 ? 50.424 8.534 -2.059 1.00 20.77 205 GLY A N 1
ATOM 1389 C CA . GLY A 1 205 ? 51.626 9.185 -2.582 1.00 22.68 205 GLY A CA 1
ATOM 1390 C C . GLY A 1 205 ? 52.866 8.334 -2.407 1.00 24.85 205 GLY A C 1
ATOM 1391 O O . GLY A 1 205 ? 53.609 8.094 -3.368 1.00 28.00 205 GLY A O 1
ATOM 1392 N N . VAL A 1 206 ? 53.079 7.865 -1.183 1.00 22.39 206 VAL A N 1
ATOM 1393 C CA . VAL A 1 206 ? 54.170 6.937 -0.895 1.00 25.14 206 VAL A CA 1
ATOM 1394 C C . VAL A 1 206 ? 54.126 5.711 -1.827 1.00 25.00 206 VAL A C 1
ATOM 1395 O O . VAL A 1 206 ? 55.131 5.371 -2.460 1.00 27.51 206 VAL A O 1
ATOM 1399 N N . ALA A 1 207 ? 52.954 5.085 -1.939 1.00 23.52 207 ALA A N 1
ATOM 1400 C CA . ALA A 1 207 ? 52.796 3.892 -2.778 1.00 22.36 207 ALA A CA 1
ATOM 1401 C C . ALA A 1 207 ? 53.136 4.126 -4.260 1.00 25.20 207 ALA A C 1
ATOM 1402 O O . ALA A 1 207 ? 53.757 3.272 -4.909 1.00 27.17 207 ALA A O 1
ATOM 1404 N N . THR A 1 208 ? 52.731 5.273 -4.794 1.00 23.29 208 THR A N 1
ATOM 1405 C CA . THR A 1 208 ? 53.019 5.606 -6.187 1.00 24.91 208 THR A CA 1
ATOM 1406 C C . THR A 1 208 ? 54.522 5.798 -6.400 1.00 28.17 208 THR A C 1
ATOM 1407 O O . THR A 1 208 ? 55.075 5.337 -7.408 1.00 30.62 208 THR A O 1
ATOM 1411 N N . ILE A 1 209 ? 55.166 6.467 -5.444 1.00 28.77 209 ILE A N 1
ATOM 1412 C CA . ILE A 1 209 ? 56.601 6.770 -5.506 1.00 30.19 209 ILE A CA 1
ATOM 1413 C C . ILE A 1 209 ? 57.426 5.474 -5.537 1.00 33.40 209 ILE A C 1
ATOM 1414 O O . ILE A 1 209 ? 58.345 5.336 -6.351 1.00 34.21 209 ILE A O 1
ATOM 1419 N N . VAL A 1 210 ? 57.058 4.509 -4.692 1.00 31.51 210 VAL A N 1
ATOM 1420 C CA . VAL A 1 210 ? 57.863 3.299 -4.496 1.00 31.34 210 VAL A CA 1
ATOM 1421 C C . VAL A 1 210 ? 57.409 2.080 -5.312 1.00 31.13 210 VAL A C 1
ATOM 1422 O O . VAL A 1 210 ? 58.162 1.113 -5.479 1.00 33.40 210 VAL A O 1
ATOM 1426 N N . GLY A 1 211 ? 56.187 2.126 -5.834 1.00 32.32 211 GLY A N 1
ATOM 1427 C CA . GLY A 1 211 ? 55.619 1.003 -6.591 1.00 36.13 211 GLY A CA 1
ATOM 1428 C C . GLY A 1 211 ? 56.270 0.735 -7.933 1.00 36.89 211 GLY A C 1
ATOM 1429 O O . GLY A 1 211 ? 55.965 -0.271 -8.590 1.00 43.54 211 GLY A O 1
ATOM 1430 N N . VAL A 1 212 ? 57.161 1.633 -8.338 1.00 33.03 212 VAL A N 1
ATOM 1431 C CA . VAL A 1 212 ? 57.888 1.505 -9.596 1.00 32.81 212 VAL A CA 1
ATOM 1432 C C . VAL A 1 212 ? 59.399 1.476 -9.311 1.00 27.27 212 VAL A C 1
ATOM 1433 O O . VAL A 1 212 ? 59.862 2.017 -8.291 1.00 25.12 212 VAL A O 1
ATOM 1437 N N . PRO A 1 213 ? 60.168 0.823 -10.193 1.00 22.91 213 PRO A N 1
ATOM 1438 C CA . PRO A 1 213 ? 61.578 0.648 -9.896 1.00 19.91 213 PRO A CA 1
ATOM 1439 C C . PRO A 1 213 ? 62.331 1.969 -9.896 1.00 15.92 213 PRO A C 1
ATOM 1440 O O . PRO A 1 213 ? 62.136 2.812 -10.791 1.00 17.60 213 PRO A O 1
ATOM 1444 N N . ASN A 1 214 ? 63.139 2.164 -8.866 1.00 11.62 214 ASN A N 1
ATOM 1445 C CA . ASN A 1 214 ? 64.052 3.292 -8.818 1.00 10.64 214 ASN A CA 1
ATOM 1446 C C . ASN A 1 214 ? 65.398 2.770 -9.278 1.00 9.92 214 ASN A C 1
ATOM 1447 O O . ASN A 1 214 ? 66.040 1.973 -8.586 1.00 10.51 214 ASN A O 1
ATOM 1452 N N . PHE A 1 215 ? 65.861 3.210 -10.442 1.00 10.04 215 PHE A N 1
ATOM 1453 C CA . PHE A 1 215 ? 67.114 2.707 -11.009 1.00 9.69 215 PHE A CA 1
ATOM 1454 C C . PHE A 1 215 ? 68.322 2.937 -10.114 1.00 9.13 215 PHE A C 1
ATOM 1455 O O . PHE A 1 215 ? 69.311 2.216 -10.200 1.00 10.30 215 PHE A O 1
ATOM 1463 N N . ALA A 1 216 ? 68.246 3.946 -9.242 1.00 8.61 216 ALA A N 1
ATOM 1464 C CA . ALA A 1 216 ? 69.324 4.187 -8.273 1.00 9.34 216 ALA A CA 1
ATOM 1465 C C . ALA A 1 216 ? 69.485 3.013 -7.289 1.00 9.53 216 ALA A C 1
ATOM 1466 O O . ALA A 1 216 ? 70.553 2.841 -6.702 1.00 11.30 216 ALA A O 1
ATOM 1468 N N . ASP A 1 217 ? 68.433 2.216 -7.103 1.00 8.72 217 ASP A N 1
ATOM 1469 C CA . ASP A 1 217 ? 68.560 1.020 -6.253 1.00 9.40 217 ASP A CA 1
ATOM 1470 C C . ASP A 1 217 ? 69.400 -0.068 -6.925 1.00 10.23 217 ASP A C 1
ATOM 1471 O O . ASP A 1 217 ? 70.024 -0.883 -6.245 1.00 10.66 217 ASP A O 1
ATOM 1476 N N . TYR A 1 218 ? 69.448 -0.045 -8.254 1.00 9.58 218 TYR A N 1
ATOM 1477 C CA . TYR A 1 218 ? 70.051 -1.148 -9.010 1.00 8.69 218 TYR A CA 1
ATOM 1478 C C . TYR A 1 218 ? 71.398 -0.821 -9.615 1.00 9.76 218 TYR A C 1
ATOM 1479 O O . TYR A 1 218 ? 72.151 -1.727 -9.959 1.00 8.80 218 TYR A O 1
ATOM 1488 N N . PHE A 1 219 ? 71.695 0.477 -9.708 1.00 9.94 219 PHE A N 1
ATOM 1489 C CA . PHE A 1 219 ? 72.921 0.977 -10.326 1.00 10.46 219 PHE A CA 1
ATOM 1490 C C . PHE A 1 219 ? 73.556 2.002 -9.409 1.00 11.08 219 PHE A C 1
ATOM 1491 O O . PHE A 1 219 ? 73.134 3.163 -9.392 1.00 11.99 219 PHE A O 1
ATOM 1499 N N . PRO A 1 220 ? 74.538 1.574 -8.600 1.00 11.65 220 PRO A N 1
ATOM 1500 C CA . PRO A 1 220 ? 75.116 2.455 -7.582 1.00 13.07 220 PRO A CA 1
ATOM 1501 C C . PRO A 1 220 ? 75.604 3.816 -8.101 1.00 11.79 220 PRO A C 1
ATOM 1502 O O . PRO A 1 220 ? 75.507 4.806 -7.376 1.00 11.58 220 PRO A O 1
ATOM 1506 N N . ILE A 1 221 ? 76.082 3.874 -9.342 1.00 10.65 221 ILE A N 1
ATOM 1507 C CA . ILE A 1 221 ? 76.563 5.157 -9.911 1.00 11.16 221 ILE A CA 1
ATOM 1508 C C . ILE A 1 221 ? 75.429 6.201 -9.969 1.00 10.20 221 ILE A C 1
ATOM 1509 O O . ILE A 1 221 ? 75.684 7.409 -9.952 1.00 10.15 221 ILE A O 1
ATOM 1514 N N . LEU A 1 222 ? 74.177 5.741 -10.009 1.00 9.19 222 LEU A N 1
ATOM 1515 C CA . LEU A 1 222 ? 73.047 6.673 -10.036 1.00 9.18 222 LEU A CA 1
ATOM 1516 C C . LEU A 1 222 ? 72.593 7.194 -8.660 1.00 10.04 222 LEU A C 1
ATOM 1517 O O . LEU A 1 222 ? 71.803 8.106 -8.589 1.00 10.20 222 LEU A O 1
ATOM 1522 N N . ARG A 1 223 ? 73.083 6.611 -7.581 1.00 10.28 223 ARG A N 1
ATOM 1523 C CA . ARG A 1 223 ? 72.572 6.974 -6.255 1.00 11.66 223 ARG A CA 1
ATOM 1524 C C . ARG A 1 223 ? 72.781 8.458 -5.926 1.00 12.33 223 ARG A C 1
ATOM 1525 O O . ARG A 1 223 ? 71.885 9.078 -5.430 1.00 12.41 223 ARG A O 1
ATOM 1533 N N . PRO A 1 224 ? 73.969 9.029 -6.208 1.00 12.25 224 PRO A N 1
ATOM 1534 C CA . PRO A 1 224 ? 74.096 10.461 -5.853 1.00 13.77 224 PRO A CA 1
ATOM 1535 C C . PRO A 1 224 ? 73.211 11.374 -6.698 1.00 13.51 224 PRO A C 1
ATOM 1536 O O . PRO A 1 224 ? 72.945 12.506 -6.307 1.00 16.12 224 PRO A O 1
ATOM 1540 N N . PHE A 1 225 ? 72.713 10.869 -7.824 1.00 11.75 225 PHE A N 1
ATOM 1541 C CA . PHE A 1 225 ? 71.888 11.677 -8.732 1.00 10.59 225 PHE A CA 1
ATOM 1542 C C . PHE A 1 225 ? 70.384 11.664 -8.455 1.00 11.84 225 PHE A C 1
ATOM 1543 O O . PHE A 1 225 ? 69.683 12.572 -8.907 1.00 13.29 225 PHE A O 1
ATOM 1551 N N . ASP A 1 226 ? 69.862 10.609 -7.794 1.00 11.69 226 ASP A N 1
ATOM 1552 C CA . ASP A 1 226 ? 68.394 10.460 -7.607 1.00 11.79 226 ASP A CA 1
ATOM 1553 C C . ASP A 1 226 ? 67.657 10.784 -8.921 1.00 11.57 226 ASP A C 1
ATOM 1554 O O . ASP A 1 226 ? 66.792 11.650 -8.969 1.00 12.55 226 ASP A O 1
ATOM 1559 N N . PRO A 1 227 ? 68.006 10.072 -10.004 1.00 10.74 227 PRO A N 1
ATOM 1560 C CA . PRO A 1 227 ? 67.638 10.551 -11.352 1.00 10.79 227 PRO A CA 1
ATOM 1561 C C . PRO A 1 227 ? 66.142 10.569 -11.647 1.00 11.43 227 PRO A C 1
ATOM 1562 O O . PRO A 1 227 ? 65.710 11.268 -12.572 1.00 13.80 227 PRO A O 1
ATOM 1566 N N . GLN A 1 228 ? 65.352 9.836 -10.868 1.00 10.58 228 GLN A N 1
ATOM 1567 C CA . GLN A 1 228 ? 63.903 9.822 -11.047 1.00 10.78 228 GLN A CA 1
ATOM 1568 C C . GLN A 1 228 ? 63.194 10.676 -9.999 1.00 12.14 228 GLN A C 1
ATOM 1569 O O . GLN A 1 228 ? 61.963 10.735 -9.970 1.00 14.01 228 GLN A O 1
ATOM 1575 N N . GLY A 1 229 ? 63.972 11.324 -9.139 1.00 12.47 229 GLY A N 1
ATOM 1576 C CA . GLY A 1 229 ? 63.408 12.208 -8.107 1.00 12.58 229 GLY A CA 1
ATOM 1577 C C . GLY A 1 229 ? 62.629 11.444 -7.042 1.00 14.96 229 GLY A C 1
ATOM 1578 O O . GLY A 1 229 ? 61.780 12.032 -6.356 1.00 15.79 229 GLY A O 1
ATOM 1579 N N . VAL A 1 230 ? 62.912 10.140 -6.906 1.00 14.19 230 VAL A N 1
ATOM 1580 C CA . VAL A 1 230 ? 62.202 9.280 -5.940 1.00 14.61 230 VAL A CA 1
ATOM 1581 C C . VAL A 1 230 ? 62.461 9.730 -4.506 1.00 15.01 230 VAL A C 1
ATOM 1582 O O . VAL A 1 230 ? 61.514 9.900 -3.712 1.00 15.11 230 VAL A O 1
ATOM 1586 N N . LYS A 1 231 ? 63.735 9.931 -4.177 1.00 14.87 231 LYS A N 1
ATOM 1587 C CA . LYS A 1 231 ? 64.114 10.316 -2.816 1.00 16.05 231 LYS A CA 1
ATOM 1588 C C . LYS A 1 231 ? 63.523 11.691 -2.520 1.00 16.26 231 LYS A C 1
ATOM 1589 O O . LYS A 1 231 ? 62.936 11.908 -1.459 1.00 16.52 231 LYS A O 1
ATOM 1595 N N . ARG A 1 232 ? 63.638 12.618 -3.473 1.00 15.52 232 ARG A N 1
ATOM 1596 C CA . ARG A 1 232 ? 63.098 13.959 -3.287 1.00 15.99 232 ARG A CA 1
ATOM 1597 C C . ARG A 1 232 ? 61.570 13.944 -3.049 1.00 16.70 232 ARG A C 1
ATOM 1598 O O . ARG A 1 232 ? 61.054 14.658 -2.177 1.00 18.52 232 ARG A O 1
ATOM 1606 N N . ARG A 1 233 ? 60.852 13.131 -3.820 1.00 15.60 233 ARG A N 1
ATOM 1607 C CA . ARG A 1 233 ? 59.398 13.061 -3.690 1.00 15.40 233 ARG A CA 1
ATOM 1608 C C . ARG A 1 233 ? 59.019 12.377 -2.393 1.00 15.90 233 ARG A C 1
ATOM 1609 O O . ARG A 1 233 ? 58.031 12.766 -1.743 1.00 17.58 233 ARG A O 1
ATOM 1617 N N . ALA A 1 234 ? 59.786 11.351 -2.019 1.00 14.31 234 ALA A N 1
AT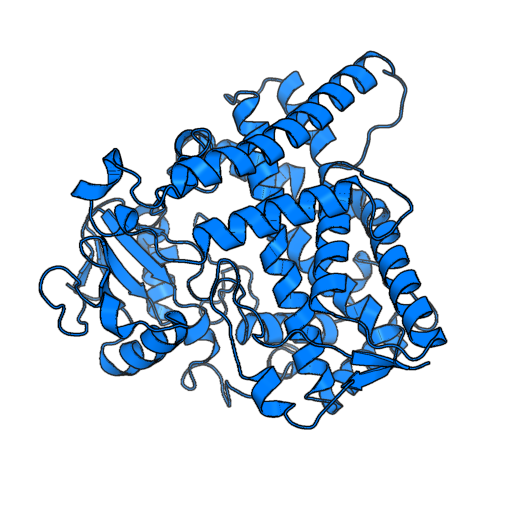OM 1618 C CA . ALA A 1 234 ? 59.574 10.664 -0.734 1.00 15.11 234 ALA A CA 1
ATOM 1619 C C . ALA A 1 234 ? 59.785 11.642 0.436 1.00 16.17 234 ALA A C 1
ATOM 1620 O O . ALA A 1 234 ? 59.023 11.610 1.406 1.00 16.27 234 ALA A O 1
ATOM 1622 N N . ASP A 1 235 ? 60.792 12.517 0.328 1.00 15.17 235 ASP A N 1
ATOM 1623 C CA . ASP A 1 235 ? 61.025 13.610 1.293 1.00 16.31 235 ASP A CA 1
ATOM 1624 C C . ASP A 1 235 ? 59.751 14.382 1.594 1.00 16.75 235 ASP A C 1
ATOM 1625 O O . ASP A 1 235 ? 59.438 14.696 2.765 1.00 18.65 235 ASP A O 1
ATOM 1630 N N . VAL A 1 236 ? 59.026 14.734 0.525 1.00 16.69 236 VAL A N 1
ATOM 1631 C CA . VAL A 1 236 ? 57.802 15.537 0.657 1.00 16.73 236 VAL A CA 1
ATOM 1632 C C . VAL A 1 236 ? 56.741 14.761 1.437 1.00 16.67 236 VAL A C 1
ATOM 1633 O O . VAL A 1 236 ? 56.219 15.247 2.446 1.00 17.64 236 VAL A O 1
ATOM 1637 N N . PHE A 1 237 ? 56.449 13.541 0.992 1.00 16.18 237 PHE A N 1
ATOM 1638 C CA . PHE A 1 237 ? 55.396 12.742 1.626 1.00 15.18 237 PHE A CA 1
ATOM 1639 C C . PHE A 1 237 ? 55.743 12.291 3.051 1.00 15.71 237 PHE A C 1
ATOM 1640 O O . PHE A 1 237 ? 54.897 12.396 3.955 1.00 16.50 237 PHE A O 1
ATOM 1648 N N . PHE A 1 238 ? 56.968 11.808 3.269 1.00 14.79 238 PHE A N 1
ATOM 1649 C CA . PHE A 1 238 ? 57.386 11.468 4.639 1.00 15.49 238 PHE A CA 1
ATOM 1650 C C . PHE A 1 238 ? 57.323 12.719 5.502 1.00 15.69 238 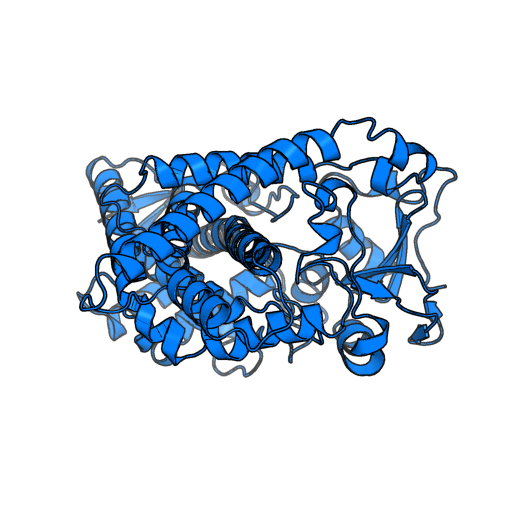PHE A C 1
ATOM 1651 O O . PHE A 1 238 ? 56.880 12.664 6.655 1.00 16.25 238 PHE A O 1
ATOM 1659 N N . GLY A 1 239 ? 57.768 13.846 4.938 1.00 14.63 239 GLY A N 1
ATOM 1660 C CA . GLY A 1 239 ? 57.742 15.119 5.656 1.00 16.98 239 GLY A CA 1
ATOM 1661 C C . GLY A 1 239 ? 56.341 15.514 6.083 1.00 15.94 239 GLY A C 1
ATOM 1662 O O . GLY A 1 239 ? 56.134 15.982 7.212 1.00 17.27 239 GLY A O 1
ATOM 1663 N N . LYS A 1 240 ? 55.367 15.320 5.195 1.00 16.23 240 LYS A N 1
ATOM 1664 C CA . LYS A 1 240 ? 53.970 15.645 5.514 1.00 16.53 240 LYS A CA 1
ATOM 1665 C C . LYS A 1 240 ? 53.451 14.746 6.640 1.00 16.64 240 LYS A C 1
ATOM 1666 O O . LYS A 1 240 ? 52.811 15.216 7.595 1.00 16.20 240 LYS A O 1
ATOM 1672 N N . LEU A 1 241 ? 53.748 13.456 6.543 1.00 14.31 241 LEU A N 1
ATOM 1673 C CA . LEU A 1 241 ? 53.345 12.512 7.592 1.00 14.35 241 LEU A CA 1
ATOM 1674 C C . LEU A 1 241 ? 54.003 12.840 8.949 1.00 14.90 241 LEU A C 1
ATOM 1675 O O . LEU A 1 241 ? 53.322 12.855 9.989 1.00 14.87 241 LEU A O 1
ATOM 1680 N N . LEU A 1 242 ? 55.301 13.130 8.933 1.00 15.10 242 LEU A N 1
ATOM 1681 C CA . LEU A 1 242 ? 56.038 13.503 10.149 1.00 15.58 242 LEU A CA 1
ATOM 1682 C C . LEU A 1 242 ? 55.518 14.786 10.776 1.00 16.70 242 LEU A C 1
ATOM 1683 O O . LEU A 1 242 ? 55.378 14.854 12.003 1.00 17.26 242 LEU A O 1
ATOM 1688 N N . ALA A 1 243 ? 55.186 15.776 9.943 1.00 16.61 243 ALA A N 1
ATOM 1689 C CA . ALA A 1 243 ? 54.615 17.041 10.452 1.00 16.63 243 ALA A CA 1
ATOM 1690 C C . ALA A 1 243 ? 53.284 16.793 11.174 1.00 16.71 243 ALA A C 1
ATOM 1691 O O . ALA A 1 243 ? 53.056 17.383 12.249 1.00 18.56 243 ALA A O 1
ATOM 1693 N N . LYS A 1 244 ? 52.426 15.929 10.599 1.00 15.68 244 LYS A N 1
ATOM 1694 C CA . LYS A 1 244 ? 51.137 15.564 11.222 1.00 16.48 244 LYS A CA 1
ATOM 1695 C C . LYS A 1 244 ? 51.340 14.884 12.572 1.00 16.58 244 LYS A C 1
ATOM 1696 O O . LYS A 1 244 ? 50.677 15.234 13.559 1.00 17.22 244 LYS A O 1
ATOM 1702 N N . ILE A 1 245 ? 52.244 13.903 12.603 1.00 14.62 245 ILE A N 1
ATOM 1703 C CA . ILE A 1 245 ? 52.549 13.146 13.829 1.00 14.55 245 ILE A CA 1
ATOM 1704 C C . ILE A 1 245 ? 53.181 14.036 14.899 1.00 16.04 245 ILE A C 1
ATOM 1705 O O . ILE A 1 245 ? 52.809 13.960 16.077 1.00 15.54 245 ILE A O 1
ATOM 1710 N N . GLU A 1 246 ? 54.110 14.900 14.484 1.00 15.58 246 GLU A N 1
ATOM 1711 C CA . GLU A 1 246 ? 54.688 15.907 15.389 1.00 16.52 246 GLU A CA 1
ATOM 1712 C C . GLU A 1 246 ? 53.617 16.822 15.991 1.00 16.68 246 GLU A C 1
ATOM 1713 O O . GLU A 1 246 ? 53.694 17.159 17.177 1.00 17.65 246 GLU A O 1
ATOM 1719 N N . GLY A 1 247 ? 52.642 17.233 15.167 1.00 16.86 247 GLY A N 1
ATOM 1720 C CA . GLY A 1 247 ? 51.516 18.071 15.622 1.00 17.61 247 GLY A CA 1
ATOM 1721 C C . GLY A 1 247 ? 50.687 17.359 16.686 1.00 15.83 247 GLY A C 1
ATOM 1722 O O . GLY A 1 247 ? 50.361 17.944 17.737 1.00 17.12 247 GLY A O 1
ATOM 1723 N N . TYR A 1 248 ? 50.352 16.097 16.434 1.00 16.57 248 TYR A N 1
ATOM 1724 C CA . TYR A 1 248 ? 49.595 15.319 17.417 1.00 15.61 248 TYR A CA 1
ATOM 1725 C C . TYR A 1 248 ? 50.378 15.167 18.734 1.00 15.59 248 TYR A C 1
ATOM 1726 O O . TYR A 1 248 ? 49.800 15.294 19.832 1.00 15.22 248 TYR A O 1
ATOM 1735 N N . LEU A 1 249 ? 51.678 14.902 18.629 1.00 14.64 249 LEU A N 1
ATOM 1736 C CA . LEU A 1 249 ? 52.518 14.718 19.814 1.00 15.32 249 LEU A CA 1
ATOM 1737 C C . LEU A 1 249 ? 52.561 16.007 20.634 1.00 15.95 249 LEU A C 1
ATOM 1738 O O . LEU A 1 249 ? 52.327 15.988 21.844 1.00 15.77 249 LEU A O 1
ATOM 1743 N N . ASN A 1 250 ? 52.836 17.120 19.964 1.00 15.84 250 ASN A N 1
ATOM 1744 C CA . ASN A 1 250 ? 52.881 18.411 20.646 1.00 16.16 250 ASN A CA 1
ATOM 1745 C C . ASN A 1 250 ? 51.558 18.762 21.318 1.00 16.30 250 ASN A C 1
ATOM 1746 O O . ASN A 1 250 ? 51.531 19.261 22.458 1.00 17.75 250 ASN A O 1
ATOM 1751 N N . GLU A 1 251 ? 50.462 18.482 20.619 1.00 15.39 251 GLU A N 1
ATOM 1752 C CA . GLU A 1 251 ? 49.117 18.734 21.142 1.00 16.59 251 GLU A CA 1
ATOM 1753 C C . GLU A 1 251 ? 48.850 17.894 22.410 1.00 15.75 251 GLU A C 1
ATOM 1754 O O . GLU A 1 251 ? 48.307 18.398 23.413 1.00 15.75 251 GLU A O 1
ATOM 1760 N N . ARG A 1 252 ? 49.244 16.624 22.375 1.00 14.27 252 ARG A N 1
ATOM 1761 C CA . ARG A 1 252 ? 49.069 15.735 23.545 1.00 13.04 252 ARG A CA 1
ATOM 1762 C C . ARG A 1 252 ? 49.924 16.179 24.721 1.00 13.50 252 ARG A C 1
ATOM 1763 O O . ARG A 1 252 ? 49.444 16.191 25.859 1.00 13.91 252 ARG A O 1
ATOM 1771 N N . LEU A 1 253 ? 51.175 16.562 24.446 1.00 13.95 253 LEU A N 1
ATOM 1772 C CA . LEU A 1 253 ? 52.066 17.074 25.492 1.00 14.30 253 LEU A CA 1
ATOM 1773 C C . LEU A 1 253 ? 51.441 18.292 26.184 1.00 14.39 253 LEU A C 1
ATOM 1774 O O . LEU A 1 253 ? 51.391 18.358 27.423 1.00 15.28 253 LEU A O 1
ATOM 1779 N N . GLU A 1 254 ? 50.940 19.235 25.384 1.00 13.77 254 GLU A N 1
ATOM 1780 C CA . GLU A 1 254 ? 50.344 20.453 25.941 1.00 16.16 254 GLU A CA 1
ATOM 1781 C C . GLU A 1 254 ? 49.043 20.149 26.686 1.00 16.35 254 GLU A C 1
ATOM 1782 O O . GLU A 1 254 ? 48.815 20.674 27.779 1.00 17.31 254 GLU A O 1
ATOM 1788 N N . SER A 1 255 ? 48.201 19.294 26.104 1.00 14.85 255 SER A N 1
ATOM 1789 C CA . SER A 1 255 ? 46.923 18.961 26.727 1.00 14.18 255 SER A CA 1
ATOM 1790 C C . SER A 1 255 ? 47.122 18.253 28.067 1.00 15.11 255 SER A C 1
ATOM 1791 O O . SER A 1 255 ? 46.396 18.520 29.039 1.00 13.45 255 SER A O 1
ATOM 1794 N N . LYS A 1 256 ? 48.119 17.373 28.134 1.00 14.40 256 LYS A N 1
ATOM 1795 C CA . LYS A 1 256 ? 48.448 16.724 29.401 1.00 13.93 256 LYS A CA 1
ATOM 1796 C C . LYS A 1 256 ? 48.976 17.701 30.435 1.00 15.30 256 LYS A C 1
ATOM 1797 O O . LYS A 1 256 ? 48.656 17.578 31.626 1.00 15.39 256 LYS A O 1
ATOM 1803 N N . ARG A 1 257 ? 49.789 18.660 30.000 1.00 13.68 257 ARG A N 1
ATOM 1804 C CA . ARG A 1 257 ? 50.330 19.659 30.924 1.00 14.11 257 ARG A CA 1
ATOM 1805 C C . ARG A 1 257 ? 49.183 20.515 31.460 1.00 14.44 257 ARG A C 1
ATOM 1806 O O . ARG A 1 257 ? 49.130 20.831 32.668 1.00 16.01 257 ARG A O 1
ATOM 1814 N N . ALA A 1 258 ? 48.254 20.868 30.566 1.00 13.92 258 ALA A N 1
ATOM 1815 C CA . ALA A 1 258 ? 47.148 21.770 30.927 1.00 14.27 258 ALA A CA 1
ATOM 1816 C C . ALA A 1 258 ? 46.051 21.104 31.733 1.00 14.52 258 ALA A C 1
ATOM 1817 O O . ALA A 1 258 ? 45.328 21.787 32.465 1.00 15.39 258 ALA A O 1
ATOM 1819 N N . ASN A 1 259 ? 45.914 19.780 31.583 1.00 13.28 259 ASN A N 1
ATOM 1820 C CA . ASN A 1 259 ? 44.822 19.016 32.204 1.00 12.90 259 ASN A CA 1
ATOM 1821 C C . ASN A 1 259 ? 45.328 17.815 33.006 1.00 14.28 259 ASN A C 1
ATOM 1822 O O . ASN A 1 259 ? 45.033 16.665 32.642 1.00 14.38 259 ASN A O 1
ATOM 1827 N N . PRO A 1 260 ? 46.067 18.069 34.106 1.00 13.77 260 PRO A N 1
ATOM 1828 C CA . PRO A 1 260 ? 46.702 16.967 34.848 1.00 15.62 260 PRO A CA 1
ATOM 1829 C C . PRO A 1 260 ? 45.727 15.983 35.501 1.00 16.48 260 PRO A C 1
ATOM 1830 O O . PRO A 1 260 ? 46.136 14.867 35.852 1.00 18.70 260 PRO A O 1
ATOM 1834 N N . ASN A 1 261 ? 44.458 16.379 35.642 1.00 15.92 261 ASN A N 1
ATOM 1835 C CA . ASN A 1 261 ? 43.423 15.534 36.263 1.00 14.18 261 ASN A CA 1
ATOM 1836 C C . ASN A 1 261 ? 42.530 14.802 35.243 1.00 14.72 261 ASN A C 1
ATOM 1837 O O . ASN A 1 261 ? 41.643 14.049 35.629 1.00 15.90 261 ASN A O 1
ATOM 1842 N N . ALA A 1 262 ? 42.747 15.018 33.948 1.00 15.09 262 ALA A N 1
ATOM 1843 C CA . ALA A 1 262 ? 41.911 14.339 32.957 1.00 15.32 262 ALA A CA 1
ATOM 1844 C C . ALA A 1 262 ? 42.262 12.846 32.872 1.00 16.61 262 ALA A C 1
ATOM 1845 O O . ALA A 1 262 ? 43.399 12.452 33.145 1.00 16.88 262 ALA A O 1
ATOM 1847 N N . PRO A 1 263 ? 41.286 12.008 32.489 1.00 16.87 263 PRO A N 1
ATOM 1848 C CA . PRO A 1 263 ? 41.591 10.580 32.328 1.00 18.40 263 PRO A CA 1
ATOM 1849 C C . PRO A 1 263 ? 42.619 10.363 31.233 1.00 18.41 263 PRO A C 1
ATOM 1850 O O . PRO A 1 263 ? 42.675 11.151 30.280 1.00 18.85 263 PRO A O 1
ATOM 1854 N N . LYS A 1 264 ? 43.434 9.321 31.389 1.00 19.04 264 LYS A N 1
ATOM 1855 C CA . LYS A 1 264 ? 44.464 8.988 30.407 1.00 18.64 264 LYS A CA 1
ATOM 1856 C C . LYS A 1 264 ? 43.827 8.373 29.169 1.00 19.48 264 LYS A C 1
ATOM 1857 O O . LYS A 1 264 ? 42.951 7.504 29.276 1.00 20.06 264 LYS A O 1
ATOM 1863 N N . LYS A 1 265 ? 44.270 8.816 27.996 1.00 19.10 265 LYS A N 1
ATOM 1864 C CA . LYS A 1 265 ? 43.835 8.219 26.736 1.00 20.18 265 LYS A CA 1
ATOM 1865 C C . LYS A 1 265 ? 44.408 6.816 26.531 1.00 18.17 265 LYS A C 1
ATOM 1866 O O . LYS A 1 265 ? 45.431 6.467 27.113 1.00 18.62 265 LYS A O 1
ATOM 1872 N N . ASP A 1 266 ? 43.728 6.021 25.708 1.00 18.92 266 ASP A N 1
ATOM 1873 C CA . ASP A 1 266 ? 44.071 4.607 25.526 1.00 17.96 266 ASP A CA 1
ATOM 1874 C C . ASP A 1 266 ? 44.797 4.329 24.209 1.00 18.34 266 ASP A C 1
ATOM 1875 O O . ASP A 1 266 ? 44.687 3.229 23.664 1.00 18.47 266 ASP A O 1
ATOM 1880 N N . ASP A 1 267 ? 45.540 5.316 23.709 1.00 17.79 267 ASP A N 1
ATOM 1881 C CA . ASP A 1 267 ? 46.202 5.200 22.410 1.00 15.57 267 ASP A CA 1
ATOM 1882 C C . ASP A 1 267 ? 47.733 5.079 22.511 1.00 14.56 267 ASP A C 1
ATOM 1883 O O . ASP A 1 267 ? 48.314 5.149 23.599 1.00 14.41 267 ASP A O 1
ATOM 1888 N N . PHE A 1 268 ? 48.393 4.879 21.369 1.00 13.28 268 PHE A N 1
ATOM 1889 C CA . PHE A 1 268 ? 49.842 4.718 21.377 1.00 12.05 268 PHE A CA 1
ATOM 1890 C C . PHE A 1 268 ? 50.534 6.048 21.691 1.00 12.84 268 PHE A C 1
ATOM 1891 O O . PHE A 1 268 ? 51.636 6.065 22.227 1.00 13.26 268 PHE A O 1
ATOM 1899 N N . LEU A 1 269 ? 49.910 7.158 21.307 1.00 13.29 269 LEU A N 1
ATOM 1900 C CA . LEU A 1 269 ? 50.492 8.478 21.576 1.00 14.73 269 LEU A CA 1
ATOM 1901 C C . LEU A 1 269 ? 50.676 8.706 23.077 1.00 14.25 269 LEU A C 1
ATOM 1902 O O . LEU A 1 269 ? 51.683 9.281 23.501 1.00 13.71 269 LEU A O 1
ATOM 1907 N N . GLU A 1 270 ? 49.721 8.219 23.878 1.00 14.44 270 GLU A N 1
ATOM 1908 C CA . GLU A 1 270 ? 49.844 8.333 25.337 1.00 13.84 270 GLU A CA 1
ATOM 1909 C C . GLU A 1 270 ? 51.084 7.581 25.830 1.00 15.34 270 GLU A C 1
ATOM 1910 O O . GLU A 1 270 ? 51.839 8.083 26.655 1.00 16.37 270 GLU A O 1
ATOM 1916 N N . ILE A 1 271 ? 51.286 6.370 25.314 1.00 14.83 271 ILE A N 1
ATOM 1917 C CA . ILE A 1 271 ? 52.457 5.558 25.656 1.00 14.36 271 ILE A CA 1
ATOM 1918 C C . ILE A 1 271 ? 53.745 6.292 25.264 1.00 14.87 271 ILE A C 1
ATOM 1919 O O . ILE A 1 271 ? 54.711 6.318 26.036 1.00 16.17 271 ILE A O 1
ATOM 1924 N N . VAL A 1 272 ? 53.761 6.896 24.071 1.00 14.57 272 VAL A N 1
ATOM 1925 C CA . VAL A 1 272 ? 54.937 7.654 23.624 1.00 13.92 272 VAL A CA 1
ATOM 1926 C C . VAL A 1 272 ? 55.264 8.780 24.610 1.00 15.86 272 VAL A C 1
ATOM 1927 O O . VAL A 1 272 ? 56.421 8.947 25.044 1.00 16.83 272 VAL A O 1
ATOM 1931 N N . VAL A 1 273 ? 54.241 9.546 24.979 1.00 15.27 273 VAL A N 1
ATOM 1932 C CA . VAL A 1 273 ? 54.460 10.666 25.897 1.00 16.99 273 VAL A CA 1
ATOM 1933 C C . VAL A 1 273 ? 55.022 10.165 27.229 1.00 18.30 273 VAL A C 1
ATOM 1934 O O . VAL A 1 273 ? 55.989 10.718 27.760 1.00 21.13 273 VAL A O 1
ATOM 1938 N N . ASP A 1 274 ? 54.425 9.106 27.765 1.00 17.57 274 ASP A N 1
ATOM 1939 C CA . ASP A 1 274 ? 54.860 8.572 29.053 1.00 19.29 274 ASP A CA 1
ATOM 1940 C C . ASP A 1 274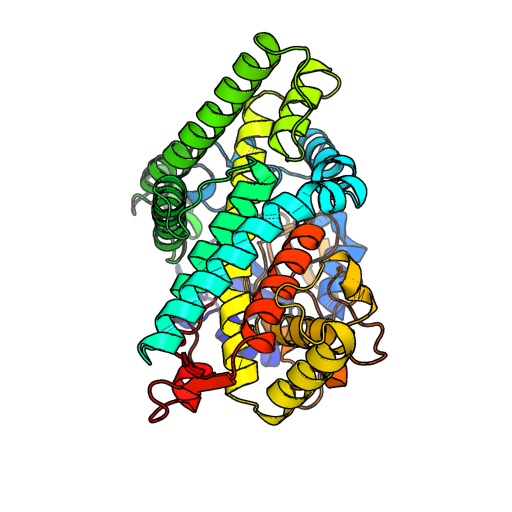 ? 56.301 8.064 29.004 1.00 20.70 274 ASP A C 1
ATOM 1941 O O . ASP A 1 274 ? 57.069 8.275 29.934 1.00 23.19 274 ASP A O 1
ATOM 1946 N N . ILE A 1 275 ? 56.671 7.403 27.909 1.00 19.13 275 ILE A N 1
ATOM 1947 C CA . ILE A 1 275 ? 58.039 6.933 27.749 1.00 18.71 275 ILE A CA 1
ATOM 1948 C C . ILE A 1 275 ? 59.024 8.099 27.637 1.00 19.80 275 ILE A C 1
ATOM 1949 O O . ILE A 1 275 ? 60.074 8.079 28.268 1.00 24.22 275 ILE A O 1
ATOM 1954 N N . ILE A 1 276 ? 58.680 9.112 26.845 1.00 20.24 276 ILE A N 1
ATOM 1955 C CA . ILE A 1 276 ? 59.556 10.278 26.684 1.00 21.54 276 ILE A CA 1
ATOM 1956 C C . ILE A 1 276 ? 59.804 10.957 28.033 1.00 24.20 276 ILE A C 1
ATOM 1957 O O . ILE A 1 276 ? 60.942 11.294 28.372 1.00 27.10 276 ILE A O 1
ATOM 1962 N N . GLN A 1 277 ? 58.742 11.119 28.815 1.00 23.19 277 GLN A N 1
ATOM 1963 C CA . GLN A 1 277 ? 58.842 11.854 30.078 1.00 24.04 277 GLN A CA 1
ATOM 1964 C C . GLN A 1 277 ? 59.522 11.055 31.194 1.00 27.01 277 GLN A C 1
ATOM 1965 O O . GLN A 1 277 ? 60.176 11.635 32.066 1.00 30.23 277 GLN A O 1
ATOM 1971 N N . ALA A 1 278 ? 59.397 9.729 31.151 1.00 26.15 278 ALA A N 1
ATOM 1972 C CA . ALA A 1 278 ? 60.089 8.852 32.104 1.00 27.66 278 ALA A CA 1
ATOM 1973 C C . ALA A 1 278 ? 61.587 8.755 31.817 1.00 30.86 278 ALA A C 1
ATOM 1974 O O . ALA A 1 278 ? 62.375 8.443 32.720 1.00 32.17 278 ALA A O 1
ATOM 1976 N N . ASN A 1 279 ? 61.966 8.990 30.556 1.00 28.57 279 ASN A N 1
ATOM 1977 C CA . ASN A 1 279 ? 63.368 9.188 30.159 1.00 30.35 279 ASN A CA 1
ATOM 1978 C C . ASN A 1 279 ? 64.295 8.014 30.505 1.00 32.56 279 ASN A C 1
ATOM 1979 O O . ASN A 1 279 ? 65.465 8.205 30.872 1.00 36.58 279 ASN A O 1
ATOM 1984 N N . GLU A 1 280 ? 63.772 6.801 30.373 1.00 30.43 280 GLU A N 1
ATOM 1985 C CA . GLU A 1 280 ? 64.535 5.606 30.703 1.00 33.31 280 GLU A CA 1
ATOM 1986 C C . GLU A 1 280 ? 65.203 4.944 29.485 1.00 29.60 280 GLU A C 1
ATOM 1987 O O . GLU A 1 280 ? 66.071 4.088 29.649 1.00 32.24 280 GLU A O 1
ATOM 1993 N N . PHE A 1 281 ? 64.807 5.351 28.277 1.00 28.28 281 PHE A N 1
ATOM 1994 C CA . PHE A 1 281 ? 65.406 4.826 27.036 1.00 25.06 281 PHE A CA 1
ATOM 1995 C C . PHE A 1 281 ? 66.362 5.826 26.384 1.00 25.57 281 PHE A C 1
ATOM 1996 O O . PHE A 1 281 ? 66.099 7.036 26.353 1.00 27.24 281 PHE A O 1
ATOM 2004 N N . LYS A 1 282 ? 67.457 5.312 25.835 1.00 24.13 282 LYS A N 1
ATOM 2005 C CA . LYS A 1 282 ? 68.358 6.126 25.024 1.00 24.63 282 LYS A CA 1
ATOM 2006 C C . LYS A 1 282 ? 67.784 6.300 23.616 1.00 22.92 282 LYS A C 1
ATOM 2007 O O . LYS A 1 282 ? 68.281 5.731 22.635 1.00 23.40 282 LYS A O 1
ATOM 2013 N N . LEU A 1 283 ? 66.708 7.073 23.542 1.00 21.49 283 LEU A N 1
ATOM 2014 C CA . LEU A 1 283 ? 66.025 7.376 22.291 1.00 20.46 283 LEU A CA 1
ATOM 2015 C C . LEU A 1 283 ? 65.626 8.848 22.310 1.00 22.57 283 LEU A C 1
ATOM 2016 O O . LEU A 1 283 ? 65.344 9.410 23.377 1.00 24.94 283 LEU A O 1
ATOM 2021 N N . LYS A 1 284 ? 65.608 9.466 21.136 1.00 21.60 284 LYS A N 1
ATOM 2022 C CA . LYS A 1 284 ? 65.232 10.871 21.006 1.00 21.57 284 LYS A CA 1
ATOM 2023 C C . LYS A 1 284 ? 63.791 10.962 20.531 1.00 20.72 284 LYS A C 1
ATOM 2024 O O . LYS A 1 284 ? 63.211 9.963 20.096 1.00 18.88 284 LYS A O 1
ATOM 2030 N N . THR A 1 285 ? 63.223 12.163 20.595 1.00 20.38 285 THR A N 1
ATOM 2031 C CA . THR A 1 285 ? 61.873 12.397 20.111 1.00 20.39 285 THR A CA 1
ATOM 2032 C C . THR A 1 285 ? 61.682 11.877 18.681 1.00 18.35 285 THR A C 1
ATOM 2033 O O . THR A 1 285 ? 60.637 11.288 18.374 1.00 16.42 285 THR A O 1
ATOM 2037 N N . HIS A 1 286 ? 62.674 12.095 17.809 1.00 18.04 286 HIS A N 1
ATOM 2038 C CA . HIS A 1 286 ? 62.539 11.627 16.425 1.00 17.15 286 HIS A CA 1
ATOM 2039 C C . HIS A 1 286 ? 62.433 10.124 16.286 1.00 15.00 286 HIS A C 1
ATOM 2040 O O . HIS A 1 286 ? 61.871 9.640 15.305 1.00 14.13 286 HIS A O 1
ATOM 2047 N N . HIS A 1 287 ? 62.940 9.355 17.253 1.00 14.25 287 HIS A N 1
ATOM 2048 C CA . HIS A 1 287 ? 62.758 7.890 17.170 1.00 13.77 287 HIS A CA 1
ATOM 2049 C C . HIS A 1 287 ? 61.308 7.573 17.332 1.00 12.70 287 HIS A C 1
ATOM 2050 O O . HIS A 1 287 ? 60.774 6.688 16.649 1.00 11.88 287 HIS A O 1
ATOM 2057 N N . PHE A 1 288 ? 60.627 8.323 18.209 1.00 12.64 288 PHE A N 1
ATOM 2058 C CA . PHE A 1 288 ? 59.204 8.067 18.439 1.00 12.99 288 PHE A CA 1
ATOM 2059 C C . PHE A 1 288 ? 58.325 8.538 17.296 1.00 11.71 288 PHE A C 1
ATOM 2060 O O . PHE A 1 288 ? 57.355 7.871 16.947 1.00 12.39 288 PHE A O 1
ATOM 2068 N N . THR A 1 289 ? 58.638 9.692 16.721 1.00 12.26 289 THR A N 1
ATOM 2069 C CA . THR A 1 289 ? 57.804 10.187 15.631 1.00 11.68 289 THR A CA 1
ATOM 2070 C C . THR A 1 289 ? 57.988 9.288 14.394 1.00 10.90 289 THR A C 1
ATOM 2071 O O . THR A 1 289 ? 57.015 8.979 13.725 1.00 11.04 289 THR A O 1
ATOM 2075 N N . HIS A 1 290 ? 59.223 8.877 14.106 1.00 10.44 290 HIS A N 1
ATOM 2076 C CA . HIS A 1 290 ? 59.462 7.956 12.986 1.00 10.59 290 HIS A CA 1
ATOM 2077 C C . HIS A 1 290 ? 58.900 6.589 13.258 1.00 10.37 290 HIS A C 1
ATOM 2078 O O . HIS A 1 290 ? 58.488 5.892 12.326 1.00 9.38 290 HIS A O 1
ATOM 2085 N N . LEU A 1 291 ? 58.853 6.188 14.533 1.00 10.30 291 LEU A N 1
ATOM 2086 C CA . LEU A 1 291 ? 58.195 4.916 14.882 1.00 9.84 291 LEU A CA 1
ATOM 2087 C C . LEU A 1 291 ? 56.693 4.983 14.594 1.00 10.33 291 LEU A C 1
ATOM 2088 O O . LEU A 1 291 ? 56.146 4.063 13.985 1.00 10.18 291 LEU A O 1
ATOM 2093 N N . MET A 1 292 ? 56.027 6.077 14.986 1.00 10.17 292 MET A N 1
ATOM 2094 C CA . MET A 1 292 ? 54.603 6.243 14.676 1.00 10.90 292 MET A CA 1
ATOM 2095 C C . MET A 1 292 ? 54.360 6.255 13.174 1.00 10.42 292 MET A C 1
ATOM 2096 O O . MET A 1 292 ? 53.356 5.726 12.692 1.00 10.71 292 MET A O 1
ATOM 2101 N N . LEU A 1 293 ? 55.299 6.847 12.429 1.00 9.76 293 LEU A N 1
ATOM 2102 C CA . LEU A 1 293 ? 55.185 6.861 10.981 1.00 9.81 293 LEU A CA 1
ATOM 2103 C C . LEU A 1 293 ? 55.236 5.417 10.451 1.00 9.89 293 LEU A C 1
ATOM 2104 O O . LEU A 1 293 ? 54.416 5.012 9.622 1.00 10.54 293 LEU A O 1
ATOM 2109 N N . ASP A 1 294 ? 56.201 4.643 10.925 1.00 9.19 294 ASP A N 1
ATOM 2110 C CA . ASP A 1 294 ? 56.339 3.242 10.466 1.00 9.40 294 ASP A CA 1
ATOM 2111 C C . ASP A 1 294 ? 55.128 2.394 10.826 1.00 9.86 294 ASP A C 1
ATOM 2112 O O . ASP A 1 294 ? 54.684 1.545 10.031 1.00 10.03 294 ASP A O 1
ATOM 2117 N N . LEU A 1 295 ? 54.592 2.611 12.028 1.00 9.38 295 LEU A N 1
ATOM 2118 C CA . LEU A 1 295 ? 53.413 1.833 12.437 1.00 10.14 295 LEU A CA 1
ATOM 2119 C C . LEU A 1 295 ? 52.216 2.214 11.560 1.00 10.57 295 LEU A C 1
ATOM 2120 O O . LEU A 1 295 ? 51.492 1.338 11.064 1.00 10.64 295 LEU A O 1
ATOM 2125 N N . PHE A 1 296 ? 52.025 3.523 11.342 1.00 10.96 296 PHE A N 1
ATOM 2126 C CA . PHE A 1 296 ? 50.909 3.991 10.553 1.00 11.77 296 PHE A CA 1
ATOM 2127 C C . PHE A 1 296 ? 50.988 3.480 9.108 1.00 12.08 296 PHE A C 1
ATOM 2128 O O . PHE A 1 296 ? 50.014 2.918 8.585 1.00 13.37 296 PHE A O 1
ATOM 2136 N N . VAL A 1 297 ? 52.147 3.641 8.473 1.00 11.00 297 VAL A N 1
ATOM 2137 C CA . VAL A 1 297 ? 52.311 3.180 7.092 1.00 12.01 297 VAL A CA 1
ATOM 2138 C C . VAL A 1 297 ? 52.263 1.650 7.028 1.00 11.26 297 VAL A C 1
ATOM 2139 O O . VAL A 1 297 ? 51.632 1.065 6.136 1.00 12.50 297 VAL A O 1
ATOM 2143 N N . GLY A 1 298 ? 52.918 1.010 7.989 1.00 11.13 298 GLY A N 1
ATOM 2144 C CA . GLY A 1 298 ? 52.984 -0.459 8.047 1.00 10.68 298 GLY A CA 1
ATOM 2145 C C . GLY A 1 298 ? 51.624 -1.133 8.001 1.00 9.34 298 GLY A C 1
ATOM 2146 O O . GLY A 1 298 ? 51.457 -2.155 7.329 1.00 10.31 298 GLY A O 1
ATOM 2147 N N . GLY A 1 299 ? 50.655 -0.542 8.693 1.00 9.38 299 GLY A N 1
ATOM 2148 C CA . GLY A 1 299 ? 49.307 -1.109 8.809 1.00 9.99 299 GLY A CA 1
ATOM 2149 C C . GLY A 1 299 ? 48.304 -0.654 7.763 1.00 10.92 299 GLY A C 1
ATOM 2150 O O . GLY A 1 299 ? 47.146 -1.104 7.780 1.00 10.89 299 GLY A O 1
ATOM 2151 N N . SER A 1 300 ? 48.729 0.209 6.837 1.00 10.65 300 SER A N 1
ATOM 2152 C CA . SER A 1 300 ? 47.767 0.836 5.925 1.00 11.31 300 SER A CA 1
ATOM 2153 C C . SER A 1 300 ? 47.487 0.012 4.672 1.00 10.66 300 SER A C 1
ATOM 2154 O O . SER A 1 300 ? 46.427 -0.592 4.594 1.00 12.12 300 SER A O 1
ATOM 2157 N N . ASP A 1 301 ? 48.424 -0.032 3.717 1.00 10.83 301 ASP A N 1
ATOM 2158 C CA . ASP A 1 301 ? 48.223 -0.806 2.479 1.00 11.34 301 ASP A CA 1
ATOM 2159 C C . ASP A 1 301 ? 48.034 -2.302 2.750 1.00 9.55 301 ASP A C 1
ATOM 2160 O O . ASP A 1 301 ? 47.233 -2.957 2.080 1.00 9.01 301 ASP A O 1
ATOM 2165 N N . THR A 1 302 ? 48.769 -2.843 3.730 1.00 8.65 302 THR A N 1
ATOM 2166 C CA . THR A 1 302 ? 48.684 -4.280 4.043 1.00 7.53 302 THR A CA 1
ATOM 2167 C C . THR A 1 302 ? 47.254 -4.683 4.414 1.00 8.02 302 THR A C 1
ATOM 2168 O O . THR A 1 302 ? 46.701 -5.630 3.854 1.00 7.69 302 THR A O 1
ATOM 2172 N N . ASN A 1 303 ? 46.655 -3.957 5.348 1.00 7.79 303 ASN A N 1
ATOM 2173 C CA . ASN A 1 303 ? 45.299 -4.314 5.788 1.00 8.39 303 ASN A CA 1
ATOM 2174 C C . ASN A 1 303 ? 44.239 -3.984 4.723 1.00 8.87 303 ASN A C 1
ATOM 2175 O O . ASN A 1 303 ? 43.284 -4.727 4.532 1.00 8.78 303 ASN A O 1
ATOM 2180 N N . THR A 1 304 ? 44.437 -2.874 4.023 1.00 8.51 304 THR A N 1
ATOM 2181 C CA . THR A 1 304 ? 43.486 -2.449 2.998 1.00 9.53 304 THR A CA 1
ATOM 2182 C C . THR A 1 304 ? 43.364 -3.505 1.889 1.00 8.83 304 THR A C 1
ATOM 2183 O O . THR A 1 304 ? 42.234 -3.928 1.514 1.00 9.10 304 THR A O 1
ATOM 2187 N N . THR A 1 305 ? 44.510 -3.934 1.351 1.00 8.17 305 THR A N 1
ATOM 2188 C CA . THR A 1 305 ? 44.486 -4.944 0.293 1.00 8.69 305 THR A CA 1
ATOM 2189 C C . THR A 1 305 ? 43.963 -6.281 0.785 1.00 7.91 305 THR A C 1
ATOM 2190 O O . THR A 1 305 ? 43.243 -6.967 0.059 1.00 8.05 305 THR A O 1
ATOM 2194 N N . SER A 1 306 ? 44.316 -6.637 2.024 1.00 7.51 306 SER A N 1
ATOM 2195 C CA . SER A 1 306 ? 43.875 -7.919 2.583 1.00 7.45 306 SER A CA 1
ATOM 2196 C C . SER A 1 306 ? 42.350 -8.011 2.833 1.00 7.54 306 SER A C 1
ATOM 2197 O O . SER A 1 306 ? 41.740 -9.062 2.595 1.00 7.60 306 SER A O 1
ATOM 2200 N N . ILE A 1 307 ? 41.750 -6.923 3.319 1.00 7.84 307 ILE A N 1
ATOM 2201 C CA . ILE A 1 307 ? 40.294 -6.855 3.495 1.00 7.81 307 ILE A CA 1
ATOM 2202 C C . ILE A 1 307 ? 39.608 -7.008 2.143 1.00 8.04 307 ILE A C 1
ATOM 2203 O O . ILE A 1 307 ? 38.638 -7.752 2.017 1.00 8.04 307 ILE A O 1
ATOM 2208 N N . GLU A 1 308 ? 40.129 -6.312 1.127 1.00 7.72 308 GLU A N 1
ATOM 2209 C CA . GLU A 1 308 ? 39.578 -6.454 -0.214 1.00 8.09 308 GLU A CA 1
ATOM 2210 C C . GLU A 1 308 ? 39.708 -7.896 -0.737 1.00 8.09 308 GLU A C 1
ATOM 2211 O O . GLU A 1 308 ? 38.748 -8.448 -1.287 1.00 8.91 308 GLU A O 1
ATOM 2217 N N . TRP A 1 309 ? 40.869 -8.530 -0.556 1.00 7.50 309 TRP A N 1
ATOM 2218 C CA . TRP A 1 309 ? 40.999 -9.925 -1.001 1.00 7.25 309 TRP A CA 1
ATOM 2219 C C . TRP A 1 309 ? 40.077 -10.864 -0.242 1.00 7.82 309 TRP A C 1
ATOM 2220 O O . TRP A 1 309 ? 39.543 -11.814 -0.813 1.00 8.19 309 TRP A O 1
ATOM 2231 N N . ALA A 1 310 ? 39.885 -10.614 1.051 1.00 7.81 310 ALA A N 1
ATOM 2232 C CA . ALA A 1 310 ? 38.972 -11.449 1.842 1.00 7.32 310 ALA A CA 1
ATOM 2233 C C . ALA A 1 310 ? 37.570 -11.386 1.259 1.00 8.54 310 ALA A C 1
ATOM 2234 O O . ALA A 1 310 ? 36.939 -12.425 1.057 1.00 9.04 310 ALA A O 1
ATOM 2236 N N . MET A 1 311 ? 37.085 -10.170 0.999 1.00 8.37 311 MET A N 1
ATOM 2237 C CA . MET A 1 311 ? 35.763 -10.009 0.386 1.00 9.09 311 MET A CA 1
ATOM 2238 C C . MET A 1 311 ? 35.671 -10.620 -1.010 1.00 9.73 311 MET A C 1
ATOM 2239 O O . MET A 1 311 ? 34.657 -11.229 -1.349 1.00 11.30 311 MET A O 1
ATOM 2244 N N . SER A 1 312 ? 36.725 -10.466 -1.814 1.00 8.85 312 SER A N 1
ATOM 2245 C CA . SER A 1 312 ? 36.756 -11.045 -3.155 1.00 9.14 312 SER A CA 1
ATOM 2246 C C . SER A 1 312 ? 36.666 -12.580 -3.082 1.00 10.38 312 SER A C 1
ATOM 2247 O O . SER A 1 312 ? 35.842 -13.198 -3.760 1.00 11.42 312 SER A O 1
ATOM 2250 N N . GLU A 1 313 ? 37.481 -13.194 -2.221 1.00 9.16 313 GLU A N 1
ATOM 2251 C CA . GLU A 1 313 ? 37.425 -14.649 -2.062 1.00 9.14 313 GLU A CA 1
ATOM 2252 C C . GLU A 1 313 ? 36.062 -15.144 -1.591 1.00 9.76 313 GLU A C 1
ATOM 2253 O O . GLU A 1 313 ? 35.573 -16.165 -2.092 1.00 10.18 313 GLU A O 1
ATOM 2259 N N . LEU A 1 314 ? 35.463 -14.428 -0.635 1.00 8.56 314 LEU A N 1
ATOM 2260 C CA . LEU A 1 314 ? 34.191 -14.875 -0.059 1.00 8.95 314 LEU A CA 1
ATOM 2261 C C . LEU A 1 314 ? 33.065 -14.737 -1.091 1.00 10.90 314 LEU A C 1
ATOM 2262 O O . LEU A 1 314 ? 32.235 -15.637 -1.219 1.00 11.87 314 LEU A O 1
ATOM 2267 N N . VAL A 1 315 ? 33.066 -13.641 -1.852 1.00 11.43 315 VAL A N 1
ATOM 2268 C CA . VAL A 1 315 ? 32.019 -13.419 -2.859 1.00 11.94 315 VAL A CA 1
ATOM 2269 C C . VAL A 1 315 ? 32.165 -14.427 -4.006 1.00 12.52 315 VAL A C 1
ATOM 2270 O O . VAL A 1 315 ? 31.155 -14.909 -4.554 1.00 15.05 315 VAL A O 1
ATOM 2274 N N . MET A 1 316 ? 33.408 -14.754 -4.357 1.00 11.70 316 MET A N 1
ATOM 2275 C CA . MET A 1 316 ? 33.690 -15.715 -5.434 1.00 13.73 316 MET A CA 1
ATOM 2276 C C . MET A 1 316 ? 33.485 -17.171 -5.021 1.00 13.36 316 MET A C 1
ATOM 2277 O O . MET A 1 316 ? 33.452 -18.071 -5.878 1.00 15.30 316 MET A O 1
ATOM 2282 N N . ASN A 1 317 ? 33.354 -17.414 -3.713 1.00 13.43 317 ASN A N 1
ATOM 2283 C CA . ASN A 1 317 ? 33.203 -18.775 -3.180 1.00 13.03 317 ASN A CA 1
ATOM 2284 C C . ASN A 1 317 ? 32.016 -18.801 -2.209 1.00 14.10 317 ASN A C 1
ATOM 2285 O O . ASN A 1 317 ? 32.198 -18.846 -0.989 1.00 12.42 317 ASN A O 1
ATOM 2290 N N . PRO A 1 318 ? 30.792 -18.764 -2.752 1.00 14.76 318 PRO A N 1
ATOM 2291 C CA . PRO A 1 318 ? 29.609 -18.555 -1.924 1.00 14.59 318 PRO A CA 1
ATOM 2292 C C . PRO A 1 318 ? 29.383 -19.582 -0.811 1.00 13.24 318 PRO A C 1
ATOM 2293 O O . PRO A 1 318 ? 28.771 -19.227 0.195 1.00 14.09 318 PRO A O 1
ATOM 2297 N N . ASP A 1 319 ? 29.865 -20.820 -0.964 1.00 12.58 319 ASP A N 1
ATOM 2298 C CA . ASP A 1 319 ? 29.730 -21.808 0.134 1.00 12.91 319 ASP A CA 1
ATOM 2299 C C . ASP A 1 319 ? 30.534 -21.361 1.357 1.00 11.51 319 ASP A C 1
ATOM 2300 O O . ASP A 1 319 ? 30.116 -21.570 2.506 1.00 11.80 319 ASP A O 1
ATOM 2305 N N . LYS A 1 320 ?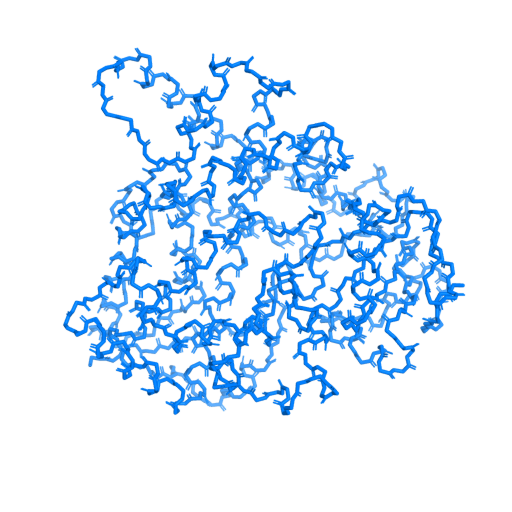 31.686 -20.741 1.100 1.00 11.12 320 LYS A N 1
ATOM 2306 C CA . LYS A 1 320 ? 32.554 -20.241 2.192 1.00 9.88 320 LYS A CA 1
ATOM 2307 C C . LYS A 1 320 ? 31.933 -19.002 2.843 1.00 10.07 320 LYS A C 1
ATOM 2308 O O . LYS A 1 320 ? 31.923 -18.881 4.074 1.00 9.73 320 LYS A O 1
ATOM 2314 N N . MET A 1 321 ? 31.398 -18.089 2.029 1.00 9.94 321 MET A N 1
ATOM 2315 C CA . MET A 1 321 ? 30.609 -16.967 2.559 1.00 9.54 321 MET A CA 1
ATOM 2316 C C . MET A 1 321 ? 29.473 -17.491 3.453 1.00 9.83 321 MET A C 1
ATOM 2317 O O . MET A 1 321 ? 29.251 -16.960 4.551 1.00 9.82 321 MET A O 1
ATOM 2322 N N . ALA A 1 322 ? 28.759 -18.527 2.995 1.00 9.94 322 ALA A N 1
ATOM 2323 C CA . ALA A 1 322 ? 27.621 -19.053 3.778 1.00 10.53 322 ALA A CA 1
ATOM 2324 C C . ALA A 1 322 ? 28.092 -19.642 5.113 1.00 9.68 322 ALA A C 1
ATOM 2325 O O . ALA A 1 322 ? 27.425 -19.470 6.140 1.00 10.65 322 ALA A O 1
ATOM 2327 N N . ARG A 1 323 ? 29.226 -20.342 5.106 1.00 8.81 323 ARG A N 1
ATOM 2328 C CA . ARG A 1 323 ? 29.737 -20.950 6.330 1.00 9.35 323 ARG A CA 1
ATOM 2329 C C . ARG A 1 323 ? 30.160 -19.872 7.345 1.00 8.74 323 ARG A C 1
ATOM 2330 O O . ARG A 1 323 ? 29.901 -20.000 8.551 1.00 9.20 323 ARG A O 1
ATOM 2338 N N . LEU A 1 324 ? 30.796 -18.811 6.856 1.00 8.12 324 LEU A N 1
ATOM 2339 C CA . LEU A 1 324 ? 31.207 -17.735 7.749 1.00 7.70 324 LEU A CA 1
ATOM 2340 C C . LEU A 1 324 ? 29.977 -17.006 8.282 1.00 8.40 324 LEU A C 1
ATOM 2341 O O . LEU A 1 324 ? 29.921 -16.654 9.468 1.00 8.48 324 LEU A O 1
ATOM 2346 N N . LYS A 1 325 ? 28.999 -16.741 7.413 1.00 8.46 325 LYS A N 1
ATOM 2347 C CA . LYS A 1 325 ? 27.776 -16.069 7.862 1.00 8.61 325 LYS A CA 1
ATOM 2348 C C . LYS A 1 325 ? 27.083 -16.886 8.951 1.00 8.90 325 LYS A C 1
ATOM 2349 O O . LYS A 1 325 ? 26.592 -16.330 9.939 1.00 9.82 325 LYS A O 1
ATOM 2355 N N . ALA A 1 326 ? 27.054 -18.204 8.779 1.00 8.62 326 ALA A N 1
ATOM 2356 C CA . ALA A 1 326 ? 26.416 -19.085 9.775 1.00 8.63 326 ALA A CA 1
ATOM 2357 C C . ALA A 1 326 ? 27.131 -19.024 11.131 1.00 8.92 326 ALA A C 1
ATOM 2358 O O . ALA A 1 326 ? 26.480 -18.962 12.191 1.00 9.46 326 ALA A O 1
ATOM 2360 N N . GLU A 1 327 ? 28.464 -19.015 11.099 1.00 8.46 327 GLU A N 1
ATOM 2361 C CA . GLU A 1 327 ? 29.239 -18.885 12.331 1.00 8.93 327 GLU A CA 1
ATOM 2362 C C . GLU A 1 327 ? 28.915 -17.573 13.042 1.00 9.05 327 GLU A C 1
ATOM 2363 O O . GLU A 1 327 ? 28.630 -17.553 14.250 1.00 9.35 327 GLU A O 1
ATOM 2369 N N . LEU A 1 328 ? 28.955 -16.481 12.282 1.00 8.37 328 LEU A N 1
ATOM 2370 C CA . LEU A 1 328 ? 28.710 -15.149 12.853 1.00 8.67 328 LEU A CA 1
ATOM 2371 C C . LEU A 1 328 ? 27.279 -15.053 13.389 1.00 10.11 328 LEU A C 1
ATOM 2372 O O . LEU A 1 328 ? 27.052 -14.480 14.448 1.00 11.29 328 LEU A O 1
ATOM 2377 N N . LYS A 1 329 ? 26.316 -15.614 12.671 1.00 10.03 329 LYS A N 1
ATOM 2378 C CA . LYS A 1 329 ? 24.936 -15.621 13.174 1.00 11.19 329 LYS A CA 1
ATOM 2379 C C . LYS A 1 329 ? 24.823 -16.327 14.532 1.00 11.80 329 LYS A C 1
ATOM 2380 O O . LYS A 1 329 ? 24.161 -15.829 15.450 1.00 13.03 329 LYS A O 1
ATOM 2386 N N . SER A 1 330 ? 25.490 -17.468 14.654 1.00 11.56 330 SER A N 1
ATOM 2387 C CA . SER A 1 330 ? 25.388 -18.250 15.884 1.00 12.00 330 SER A CA 1
ATOM 2388 C C . SER A 1 330 ? 26.052 -17.560 17.080 1.00 12.54 330 SER A C 1
ATOM 2389 O O . SER A 1 330 ? 25.557 -17.680 18.205 1.00 15.84 330 SER A O 1
ATOM 2392 N N . VAL A 1 331 ? 27.136 -16.820 16.843 1.00 11.79 331 VAL A N 1
ATOM 2393 C CA . VAL A 1 331 ? 27.881 -16.168 17.909 1.00 11.80 331 VAL A CA 1
ATOM 2394 C C . VAL A 1 331 ? 27.399 -14.751 18.207 1.00 13.29 331 VAL A C 1
ATOM 2395 O O . VAL A 1 331 ? 27.211 -14.391 19.378 1.00 16.41 331 VAL A O 1
ATOM 2399 N N . ALA A 1 332 ? 27.226 -13.939 17.166 1.00 14.21 332 ALA A N 1
ATOM 2400 C CA . ALA A 1 332 ? 26.859 -12.529 17.355 1.00 14.73 332 ALA A CA 1
ATOM 2401 C C . ALA A 1 332 ? 25.357 -12.322 17.405 1.00 16.35 332 ALA A C 1
ATOM 2402 O O . ALA A 1 332 ? 24.895 -11.347 17.985 1.00 19.18 332 ALA A O 1
ATOM 2404 N N . GLY A 1 333 ? 24.602 -13.223 16.768 1.00 17.14 333 GLY A N 1
ATOM 2405 C CA . GLY A 1 333 ? 23.142 -13.101 16.686 1.00 17.57 333 GLY A CA 1
ATOM 2406 C C . GLY A 1 333 ? 22.722 -11.784 16.050 1.00 19.68 333 GLY A C 1
ATOM 2407 O O . GLY A 1 333 ? 23.174 -11.447 14.951 1.00 19.63 333 GLY A O 1
ATOM 2408 N N . ASP A 1 334 ? 21.874 -11.033 16.747 1.00 22.96 334 ASP A N 1
ATOM 2409 C CA . ASP A 1 334 ? 21.401 -9.731 16.249 1.00 23.20 334 ASP A CA 1
ATOM 2410 C C . ASP A 1 334 ? 22.360 -8.561 16.472 1.00 22.98 334 ASP A C 1
ATOM 2411 O O . ASP A 1 334 ? 22.097 -7.465 15.987 1.00 26.63 334 ASP A O 1
ATOM 2416 N N . GLU A 1 335 ? 23.438 -8.771 17.222 1.00 20.59 335 GLU A N 1
ATOM 2417 C CA . GLU A 1 335 ? 24.432 -7.713 17.414 1.00 22.10 335 GLU A CA 1
ATOM 2418 C C . GLU A 1 335 ? 25.095 -7.451 16.080 1.00 20.96 335 GLU A C 1
ATOM 2419 O O . GLU A 1 335 ? 25.394 -8.393 15.334 1.00 22.03 335 GLU A O 1
ATOM 2425 N N . LYS A 1 336 ? 25.324 -6.182 15.770 1.00 19.92 336 LYS A N 1
ATOM 2426 C CA . LYS A 1 336 ? 25.860 -5.814 14.458 1.00 19.41 336 LYS A CA 1
ATOM 2427 C C . LYS A 1 336 ? 27.383 -5.749 14.441 1.00 19.35 336 LYS A C 1
ATOM 2428 O O . LYS A 1 336 ? 28.017 -6.126 13.444 1.00 20.12 336 LYS A O 1
ATOM 2434 N N . ILE A 1 337 ? 27.963 -5.286 15.547 1.00 19.45 337 ILE A N 1
ATOM 2435 C CA . ILE A 1 337 ? 29.417 -5.159 15.677 1.00 20.17 337 ILE A CA 1
ATOM 2436 C C . ILE A 1 337 ? 29.943 -6.169 16.681 1.00 18.78 337 ILE A C 1
ATOM 2437 O O . ILE A 1 337 ? 29.695 -6.065 17.881 1.00 20.24 337 ILE A O 1
ATOM 2442 N N . VAL A 1 338 ? 30.683 -7.135 16.159 1.00 18.17 338 VAL A N 1
ATOM 2443 C CA . VAL A 1 338 ? 31.355 -8.165 16.935 1.00 19.06 338 VAL A CA 1
ATOM 2444 C C . VAL A 1 338 ? 32.409 -7.564 17.876 1.00 19.05 338 VAL A C 1
ATOM 2445 O O . VAL A 1 338 ? 33.116 -6.634 17.499 1.00 19.43 338 VAL A O 1
ATOM 2449 N N . ASP A 1 339 ? 32.478 -8.081 19.108 1.00 19.36 339 ASP A N 1
ATOM 2450 C CA . ASP A 1 339 ? 33.524 -7.713 20.044 1.00 18.87 339 ASP A CA 1
ATOM 2451 C C . ASP A 1 339 ? 34.831 -8.414 19.655 1.00 17.73 339 ASP A C 1
ATOM 2452 O O . ASP A 1 339 ? 34.838 -9.616 19.371 1.00 15.98 339 ASP A O 1
ATOM 2457 N N . GLU A 1 340 ? 35.927 -7.660 19.633 1.00 17.20 340 GLU A N 1
ATOM 2458 C CA . GLU A 1 340 ? 37.240 -8.240 19.358 1.00 15.40 340 GLU A CA 1
ATOM 2459 C C . GLU A 1 340 ? 37.555 -9.366 20.327 1.00 15.37 340 GLU A C 1
ATOM 2460 O O . GLU A 1 340 ? 38.197 -10.331 19.939 1.00 15.09 340 GLU A O 1
ATOM 2466 N N . SER A 1 341 ? 37.088 -9.253 21.575 1.00 16.55 341 SER A N 1
ATOM 2467 C CA . SER A 1 341 ? 37.353 -10.296 22.573 1.00 16.76 341 SER A CA 1
ATOM 2468 C C . SER A 1 341 ? 36.624 -11.604 22.251 1.00 16.52 341 SER A C 1
ATOM 2469 O O . SER A 1 341 ? 36.915 -12.639 22.868 1.00 17.95 341 SER A O 1
ATOM 2472 N N . ALA A 1 342 ? 35.685 -11.568 21.295 1.00 15.37 342 ALA A N 1
ATOM 2473 C CA . ALA A 1 342 ? 34.985 -12.793 20.867 1.00 14.45 342 ALA A CA 1
ATOM 2474 C C . ALA A 1 342 ? 35.771 -13.644 19.873 1.00 12.73 342 ALA A C 1
ATOM 2475 O O . ALA A 1 342 ? 35.310 -14.708 19.471 1.00 11.21 342 ALA A O 1
ATOM 2477 N N . MET A 1 343 ? 36.955 -13.192 19.467 1.00 12.21 343 MET A N 1
ATOM 2478 C CA . MET A 1 343 ? 37.716 -13.947 18.455 1.00 11.44 343 MET A CA 1
ATOM 2479 C C . MET A 1 343 ? 37.942 -15.452 18.741 1.00 11.92 343 MET A C 1
ATOM 2480 O O . MET A 1 343 ? 37.819 -16.265 17.818 1.00 11.91 343 MET A O 1
ATOM 2485 N N . PRO A 1 344 ? 38.213 -15.850 20.014 1.00 11.51 344 PRO A N 1
ATOM 2486 C CA . PRO A 1 344 ? 38.373 -17.289 20.269 1.00 12.11 344 PRO A CA 1
ATOM 2487 C C . PRO A 1 344 ? 37.104 -18.109 19.974 1.00 12.27 344 PRO A C 1
ATOM 2488 O O . PRO A 1 344 ? 37.189 -19.319 19.768 1.00 13.46 344 PRO A O 1
ATOM 2492 N N . LYS A 1 345 ? 35.951 -17.444 19.910 1.00 10.19 345 LYS A N 1
ATOM 2493 C CA . LYS A 1 345 ? 34.676 -18.105 19.620 1.00 10.37 345 LYS A CA 1
ATOM 2494 C C . LYS A 1 345 ? 34.387 -18.203 18.120 1.00 9.24 345 LYS A C 1
ATOM 2495 O O . LYS A 1 345 ? 33.358 -18.763 17.720 1.00 7.79 345 LYS A O 1
ATOM 2501 N N . LEU A 1 346 ? 35.292 -17.658 17.303 1.00 8.49 346 LEU A N 1
ATOM 2502 C CA . LEU A 1 346 ? 35.067 -17.544 15.859 1.00 7.97 346 LEU A CA 1
ATOM 2503 C C . LEU A 1 346 ? 36.170 -18.235 15.037 1.00 7.15 346 LEU A C 1
ATOM 2504 O O . LEU A 1 346 ? 36.926 -17.566 14.312 1.00 7.19 346 LEU A O 1
ATOM 2509 N N . PRO A 1 347 ? 36.262 -19.571 15.140 1.00 7.29 347 PRO A N 1
ATOM 2510 C CA . PRO A 1 347 ? 37.347 -20.273 14.469 1.00 7.01 347 PRO A CA 1
ATOM 2511 C C . PRO A 1 347 ? 37.257 -20.204 12.953 1.00 7.07 347 PRO A C 1
ATOM 2512 O O . PRO A 1 347 ? 38.316 -20.200 12.292 1.00 7.32 347 PRO A O 1
ATOM 2516 N N . TYR A 1 348 ? 36.042 -20.132 12.389 1.00 6.59 348 TYR A N 1
ATOM 2517 C CA . TYR A 1 348 ? 35.968 -20.047 10.924 1.00 6.77 348 TYR A CA 1
ATOM 2518 C C . TYR A 1 348 ? 36.439 -18.694 10.394 1.00 6.61 348 TYR A C 1
ATOM 2519 O O . TYR A 1 348 ? 37.155 -18.625 9.374 1.00 6.77 348 TYR A O 1
ATOM 2528 N N . LEU A 1 349 ? 36.066 -17.616 11.085 1.00 6.10 349 LEU A N 1
ATOM 2529 C CA . LEU A 1 349 ? 36.604 -16.287 10.734 1.00 6.13 349 LEU A CA 1
ATOM 2530 C C . LEU A 1 349 ? 38.137 -16.304 10.782 1.00 6.30 349 LEU A C 1
ATOM 2531 O O . LEU A 1 349 ? 38.791 -15.762 9.902 1.00 6.20 349 LEU A O 1
ATOM 2536 N N . GLN A 1 350 ? 38.704 -16.918 11.819 1.00 6.04 350 GLN A N 1
ATOM 2537 C CA . GLN A 1 350 ? 40.169 -17.031 11.916 1.00 6.50 350 GLN A CA 1
ATOM 2538 C C . GLN A 1 350 ? 40.722 -17.838 10.745 1.00 6.26 350 GLN A C 1
ATOM 2539 O O . GLN A 1 350 ? 41.752 -17.467 10.157 1.00 6.45 350 GLN A O 1
ATOM 2545 N N . ALA A 1 351 ? 40.037 -18.940 10.404 1.00 6.16 351 ALA A N 1
ATOM 2546 C CA . ALA A 1 351 ? 40.479 -19.784 9.290 1.00 6.28 351 ALA A CA 1
ATOM 2547 C C . ALA A 1 351 ? 40.412 -19.030 7.951 1.00 6.62 351 ALA A C 1
ATOM 2548 O O . ALA A 1 351 ? 41.311 -19.177 7.099 1.00 6.63 351 ALA A O 1
ATOM 2550 N N . VAL A 1 352 ? 39.343 -18.261 7.766 1.00 6.11 352 VAL A N 1
ATOM 2551 C CA . VAL A 1 352 ? 39.175 -17.442 6.557 1.00 6.52 352 VAL A CA 1
ATOM 2552 C C . VAL A 1 352 ? 40.371 -16.500 6.401 1.00 6.52 352 VAL A C 1
ATOM 2553 O O . VAL A 1 352 ? 40.983 -16.440 5.332 1.00 6.54 352 VAL A O 1
ATOM 2557 N N . ILE A 1 353 ? 40.743 -15.802 7.476 1.00 6.29 353 ILE A N 1
ATOM 2558 C CA . ILE A 1 353 ? 41.854 -14.851 7.374 1.00 6.27 353 ILE A CA 1
ATOM 2559 C C . ILE A 1 353 ? 43.234 -15.544 7.188 1.00 6.16 353 ILE A C 1
ATOM 2560 O O . ILE A 1 353 ? 44.064 -15.067 6.419 1.00 6.01 353 ILE A O 1
ATOM 2565 N N . LYS A 1 354 ? 43.456 -16.698 7.834 1.00 6.23 354 LYS A N 1
ATOM 2566 C CA . LYS A 1 354 ? 44.655 -17.490 7.540 1.00 6.02 354 LYS A CA 1
ATOM 2567 C C . LYS A 1 354 ? 44.710 -17.860 6.056 1.00 6.13 354 LYS A C 1
ATOM 2568 O O . LYS A 1 354 ? 45.780 -17.787 5.440 1.00 6.43 354 LYS A O 1
ATOM 2574 N N . GLU A 1 355 ? 43.568 -18.246 5.484 1.00 6.16 355 GLU A N 1
ATOM 2575 C CA . GLU A 1 355 ? 43.535 -18.674 4.076 1.00 6.14 355 GLU A CA 1
ATOM 2576 C C . GLU A 1 355 ? 43.763 -17.490 3.130 1.00 6.33 355 GLU A C 1
ATOM 2577 O O . GLU A 1 355 ? 44.485 -17.615 2.118 1.00 7.04 355 GLU A O 1
ATOM 2583 N N . VAL A 1 356 ? 43.193 -16.335 3.461 1.00 5.88 356 VAL A N 1
ATOM 2584 C CA . VAL A 1 356 ? 43.486 -15.101 2.679 1.00 5.89 356 VAL A CA 1
ATOM 2585 C C . VAL A 1 356 ? 44.975 -14.778 2.742 1.00 6.45 356 VAL A C 1
ATOM 2586 O O . VAL A 1 356 ? 45.601 -14.453 1.717 1.00 7.21 356 VAL A O 1
ATOM 2590 N N . MET A 1 357 ? 45.586 -14.910 3.923 1.00 6.41 357 MET A N 1
ATOM 2591 C CA . MET A 1 357 ? 47.030 -14.636 4.104 1.00 6.60 357 MET A CA 1
ATOM 2592 C C . MET A 1 357 ? 47.908 -15.628 3.348 1.00 6.14 357 MET A C 1
ATOM 2593 O O . MET A 1 357 ? 49.019 -15.290 2.903 1.00 6.17 357 MET A O 1
ATOM 2598 N N . ARG A 1 358 ? 47.423 -16.874 3.233 1.00 6.03 358 ARG A N 1
ATOM 2599 C CA . ARG A 1 358 ? 48.154 -17.926 2.514 1.00 5.69 358 ARG A CA 1
ATOM 2600 C C . ARG A 1 358 ? 48.228 -17.607 1.028 1.00 5.99 358 ARG A C 1
ATOM 2601 O O . ARG A 1 358 ? 49.304 -17.666 0.438 1.00 6.14 358 ARG A O 1
ATOM 2609 N N . ILE A 1 359 ? 47.086 -17.229 0.462 1.00 5.82 359 ILE A N 1
ATOM 2610 C CA . ILE A 1 359 ? 46.973 -17.012 -0.986 1.00 6.42 359 ILE A CA 1
ATOM 2611 C C . ILE A 1 359 ? 47.397 -15.593 -1.375 1.00 6.77 359 ILE A C 1
ATOM 2612 O O . ILE A 1 359 ? 47.939 -15.384 -2.487 1.00 7.17 359 ILE A O 1
ATOM 2617 N N . HIS A 1 360 ? 47.174 -14.625 -0.476 1.00 6.20 360 HIS A N 1
ATOM 2618 C CA . HIS A 1 360 ? 47.396 -13.211 -0.788 1.00 6.40 360 HIS A CA 1
ATOM 2619 C C . HIS A 1 360 ? 48.191 -12.511 0.281 1.00 6.12 360 HIS A C 1
ATOM 2620 O O . HIS A 1 360 ? 47.706 -11.568 0.901 1.00 6.82 360 HIS A O 1
ATOM 2627 N N . PRO A 1 361 ? 49.435 -12.962 0.515 1.00 5.97 361 PRO A N 1
ATOM 2628 C CA . PRO A 1 361 ? 50.283 -12.176 1.416 1.00 5.91 361 PRO A CA 1
ATOM 2629 C C . PRO A 1 361 ? 50.462 -10.791 0.757 1.00 6.38 361 PRO A C 1
ATOM 2630 O O . PRO A 1 361 ? 50.863 -10.727 -0.415 1.00 7.25 361 PRO A O 1
ATOM 2634 N N . PRO A 1 362 ? 50.130 -9.692 1.458 1.00 6.19 362 PRO A N 1
ATOM 2635 C CA . PRO A 1 362 ? 50.097 -8.399 0.753 1.00 6.89 362 PRO A CA 1
ATOM 2636 C C . PRO A 1 362 ? 51.484 -7.992 0.254 1.00 7.18 362 PRO A C 1
ATOM 2637 O O . PRO A 1 362 ? 51.586 -7.375 -0.810 1.00 8.21 362 PRO A O 1
ATOM 2641 N N . GLY A 1 363 ? 52.529 -8.316 1.027 1.00 6.18 363 GLY A N 1
ATOM 2642 C CA . GLY A 1 363 ? 53.899 -8.178 0.532 1.00 6.71 363 GLY A CA 1
ATOM 2643 C C . GLY A 1 363 ? 54.354 -9.576 0.145 1.00 6.28 363 GLY A C 1
ATOM 2644 O O . GLY A 1 363 ? 54.777 -10.340 1.001 1.00 6.12 363 GLY A O 1
ATOM 2645 N N . PRO A 1 364 ? 54.255 -9.934 -1.146 1.00 6.09 364 PRO A N 1
ATOM 2646 C CA . PRO A 1 364 ? 54.523 -11.344 -1.504 1.00 5.94 364 PRO A CA 1
ATOM 2647 C C . PRO A 1 364 ? 55.997 -11.747 -1.300 1.00 5.62 364 PRO A C 1
ATOM 2648 O O . PRO A 1 364 ? 56.293 -12.944 -1.145 1.00 5.58 364 PRO A O 1
ATOM 2652 N N . LEU A 1 365 ? 56.897 -10.762 -1.320 1.00 5.43 365 LEU A N 1
ATOM 2653 C CA . LEU A 1 365 ? 58.339 -10.955 -1.106 1.00 5.33 365 LEU A CA 1
ATOM 2654 C C . LEU A 1 365 ? 58.746 -10.359 0.249 1.00 5.85 365 LEU A C 1
ATOM 2655 O O . LEU A 1 365 ? 59.900 -10.038 0.492 1.00 6.28 365 LEU A O 1
ATOM 2660 N N . LEU A 1 366 ? 57.758 -10.272 1.145 1.00 6.29 366 LEU A N 1
ATOM 2661 C CA . LEU A 1 366 ? 57.908 -9.651 2.470 1.00 6.38 366 LEU A CA 1
ATOM 2662 C C . LEU A 1 366 ? 58.595 -8.270 2.388 1.00 7.37 366 LEU A C 1
ATOM 2663 O O . LEU A 1 366 ? 58.315 -7.493 1.459 1.00 7.36 366 LEU A O 1
ATOM 2668 N N . LEU A 1 367 ? 59.446 -7.963 3.373 1.00 6.92 367 LEU A N 1
ATOM 2669 C CA . LEU A 1 367 ? 60.373 -6.828 3.307 1.00 7.40 367 LEU A CA 1
ATOM 2670 C C . LEU A 1 367 ? 61.772 -7.398 3.240 1.00 7.35 367 LEU A C 1
ATOM 2671 O O . LEU A 1 367 ? 62.050 -8.436 3.848 1.00 7.71 367 LEU A O 1
ATOM 2676 N N . PRO A 1 368 ? 62.673 -6.730 2.501 1.00 7.41 368 PRO A N 1
ATOM 2677 C CA . PRO A 1 368 ? 63.962 -7.370 2.260 1.00 7.33 368 PRO A CA 1
ATOM 2678 C C . PRO A 1 368 ? 64.791 -7.574 3.527 1.00 7.26 368 PRO A C 1
ATOM 2679 O O . PRO A 1 368 ? 64.781 -6.725 4.439 1.00 8.86 368 PRO A O 1
ATOM 2683 N N . ARG A 1 369 ? 65.511 -8.685 3.569 1.00 6.77 369 ARG A N 1
ATOM 2684 C CA . ARG A 1 369 ? 66.567 -8.883 4.560 1.00 7.11 369 ARG A CA 1
ATOM 2685 C C . ARG A 1 369 ? 67.927 -8.679 3.870 1.00 8.00 369 ARG A C 1
ATOM 2686 O O . ARG A 1 369 ? 67.990 -8.406 2.663 1.00 8.47 369 ARG A O 1
ATOM 2694 N N . LYS A 1 370 ? 69.006 -8.778 4.644 1.00 8.50 370 LYS A N 1
ATOM 2695 C CA . LYS A 1 370 ? 70.345 -8.567 4.125 1.00 8.41 370 LYS A CA 1
ATOM 2696 C C . LYS A 1 370 ? 71.323 -9.429 4.916 1.00 9.61 370 LYS A C 1
ATOM 2697 O O . LYS A 1 370 ? 71.189 -9.550 6.144 1.00 10.52 370 LYS A O 1
ATOM 2703 N N . ALA A 1 371 ? 72.279 -10.045 4.213 1.00 9.92 371 ALA A N 1
ATOM 2704 C CA . ALA A 1 371 ? 73.364 -10.798 4.855 1.00 9.48 371 ALA A CA 1
ATOM 2705 C C . ALA A 1 371 ? 74.328 -9.840 5.544 1.00 10.92 371 ALA A C 1
ATOM 2706 O O . ALA A 1 371 ? 74.938 -9.000 4.890 1.00 12.59 371 ALA A O 1
ATOM 2708 N N . GLU A 1 372 ? 74.462 -9.966 6.861 1.00 11.65 372 GLU A N 1
ATOM 2709 C CA . GLU A 1 372 ? 75.380 -9.113 7.618 1.00 14.09 372 GLU A CA 1
ATOM 2710 C C . GLU A 1 372 ? 76.843 -9.563 7.493 1.00 15.76 372 GLU A C 1
ATOM 2711 O O . GLU A 1 372 ? 77.767 -8.808 7.831 1.00 19.30 372 GLU A O 1
ATOM 2717 N N . SER A 1 373 ? 77.046 -10.790 7.012 1.00 15.07 373 SER A N 1
ATOM 2718 C CA . SER A 1 373 ? 78.370 -11.376 6.794 1.00 15.47 373 SER A CA 1
ATOM 2719 C C . SER A 1 373 ? 78.204 -12.532 5.817 1.00 14.34 373 SER A C 1
ATOM 2720 O O . SER A 1 373 ? 77.060 -12.991 5.585 1.00 14.25 373 SER A O 1
ATOM 2723 N N . ASP A 1 374 ? 79.324 -13.005 5.255 1.00 13.39 374 ASP A N 1
ATOM 2724 C CA . ASP A 1 374 ? 79.317 -14.209 4.413 1.00 13.73 374 ASP A CA 1
ATOM 2725 C C . ASP A 1 374 ? 78.764 -15.385 5.205 1.00 13.81 374 ASP A C 1
ATOM 2726 O O . ASP A 1 374 ? 79.162 -15.617 6.358 1.00 14.93 374 ASP A O 1
ATOM 2731 N N . GLN A 1 375 ? 77.896 -16.167 4.574 1.00 12.16 375 GLN A N 1
ATOM 2732 C CA . GLN A 1 375 ? 77.334 -17.312 5.263 1.00 12.02 375 GLN A CA 1
ATOM 2733 C C . GLN A 1 375 ? 77.016 -18.417 4.269 1.00 11.76 375 GLN A C 1
ATOM 2734 O O . GLN A 1 375 ? 76.315 -18.188 3.275 1.00 12.81 375 GLN A O 1
ATOM 2740 N N . GLU A 1 376 ? 77.482 -19.623 4.567 1.00 12.31 376 GLU A N 1
ATOM 2741 C CA . GLU A 1 376 ? 77.121 -20.788 3.773 1.00 12.13 376 GLU A CA 1
ATOM 2742 C C . GLU A 1 376 ? 75.742 -21.315 4.186 1.00 12.21 376 GLU A C 1
ATOM 2743 O O . GLU A 1 376 ? 75.465 -21.483 5.378 1.00 13.18 376 GLU A O 1
ATOM 2749 N N . VAL A 1 377 ? 74.893 -21.585 3.196 1.00 10.92 377 VAL A N 1
ATOM 2750 C CA . VAL A 1 377 ? 73.554 -22.168 3.414 1.00 10.99 377 VAL A CA 1
ATOM 2751 C C . VAL A 1 377 ? 73.315 -23.242 2.357 1.00 11.27 377 VAL A C 1
ATOM 2752 O O . VAL A 1 377 ? 73.405 -22.967 1.153 1.00 10.98 377 VAL A O 1
ATOM 2756 N N . ASN A 1 378 ? 73.017 -24.462 2.807 1.00 9.88 378 ASN A N 1
ATOM 2757 C CA . ASN A 1 378 ? 72.814 -25.599 1.903 1.00 10.58 378 ASN A CA 1
ATOM 2758 C C . ASN A 1 378 ? 73.941 -25.731 0.854 1.00 11.21 378 ASN A C 1
ATOM 2759 O O . ASN A 1 378 ? 73.694 -25.966 -0.330 1.00 11.32 378 ASN A O 1
ATOM 2764 N N . GLY A 1 379 ? 75.178 -25.558 1.302 1.00 11.87 379 GLY A N 1
ATOM 2765 C CA . GLY A 1 379 ? 76.336 -25.721 0.417 1.00 12.71 379 GLY A CA 1
ATOM 2766 C C . GLY A 1 379 ? 76.654 -24.536 -0.475 1.00 13.00 379 GLY A C 1
ATOM 2767 O O . GLY A 1 379 ? 77.631 -24.586 -1.226 1.00 16.33 379 GLY A O 1
ATOM 2768 N N . TYR A 1 380 ? 75.865 -23.465 -0.379 1.00 11.57 380 TYR A N 1
ATOM 2769 C CA . TYR A 1 380 ? 76.063 -22.271 -1.224 1.00 11.35 380 TYR A CA 1
ATOM 2770 C C . TYR A 1 380 ? 76.548 -21.099 -0.410 1.00 11.80 380 TYR A C 1
ATOM 2771 O O . TYR A 1 380 ? 76.067 -20.875 0.693 1.00 12.87 380 TYR A O 1
ATOM 2780 N N . LEU A 1 381 ? 77.483 -20.330 -0.961 1.00 11.81 381 LEU A N 1
ATOM 2781 C CA . LEU A 1 381 ? 77.926 -19.101 -0.326 1.00 11.71 381 LEU A CA 1
ATOM 2782 C C . LEU A 1 381 ? 76.893 -17.991 -0.551 1.00 12.16 381 LEU A C 1
ATOM 2783 O O . LEU A 1 381 ? 76.491 -17.743 -1.703 1.00 12.44 381 LEU A O 1
ATOM 2788 N N . ILE A 1 382 ? 76.441 -17.366 0.538 1.00 9.75 382 ILE A N 1
ATOM 2789 C CA . ILE A 1 382 ? 75.677 -16.129 0.448 1.00 10.01 382 ILE A CA 1
ATOM 2790 C C . ILE A 1 382 ? 76.579 -14.995 0.936 1.00 10.51 382 ILE A C 1
ATOM 2791 O O . ILE A 1 382 ? 76.853 -14.865 2.142 1.00 11.23 382 ILE A O 1
ATOM 2796 N N . PRO A 1 383 ? 77.076 -14.167 -0.005 1.00 10.71 383 PRO A N 1
ATOM 2797 C CA . PRO A 1 383 ? 78.043 -13.157 0.445 1.00 11.07 383 PRO A CA 1
ATOM 2798 C C . PRO A 1 383 ? 77.445 -12.039 1.302 1.00 11.10 383 PRO A C 1
ATOM 2799 O O . PRO A 1 383 ? 76.263 -11.704 1.151 1.00 11.07 383 PRO A O 1
ATOM 2803 N N . LYS A 1 384 ? 78.273 -11.476 2.181 1.00 11.13 384 LYS A N 1
ATOM 2804 C CA . LYS A 1 384 ? 77.940 -10.252 2.911 1.00 11.89 384 LYS A CA 1
ATOM 2805 C C . LYS A 1 384 ? 77.310 -9.230 1.963 1.00 11.24 384 LYS A C 1
ATOM 2806 O O . LYS A 1 384 ? 77.843 -8.977 0.881 1.00 12.40 384 LYS A O 1
ATOM 2812 N N . GLY A 1 385 ? 76.183 -8.646 2.366 1.00 10.77 385 GLY A N 1
ATOM 2813 C CA . GLY A 1 385 ? 75.557 -7.578 1.573 1.00 11.35 385 GLY A CA 1
ATOM 2814 C C . GLY A 1 385 ? 74.477 -8.052 0.623 1.00 10.31 385 GLY A C 1
ATOM 2815 O O . GLY A 1 385 ? 73.751 -7.238 0.048 1.00 10.94 385 GLY A O 1
ATOM 2816 N N . THR A 1 386 ? 74.371 -9.370 0.450 1.00 9.14 386 THR A N 1
ATOM 2817 C CA . THR A 1 386 ? 73.340 -9.941 -0.434 1.00 8.44 386 THR A CA 1
ATOM 2818 C C . THR A 1 386 ? 71.958 -9.523 0.044 1.00 7.47 386 THR A C 1
ATOM 2819 O O . THR A 1 386 ? 71.655 -9.634 1.249 1.00 8.47 386 THR A O 1
ATOM 2823 N N . GLN A 1 387 ? 71.112 -9.038 -0.876 1.00 6.68 387 GLN A N 1
ATOM 2824 C CA . GLN A 1 387 ? 69.687 -8.833 -0.545 1.00 6.63 387 GLN A CA 1
ATOM 2825 C C . GLN A 1 387 ? 68.981 -10.188 -0.479 1.00 7.17 387 GLN A C 1
ATOM 2826 O O . GLN A 1 387 ? 69.117 -11.012 -1.401 1.00 6.96 387 GLN A O 1
ATOM 2832 N N . ILE A 1 388 ? 68.225 -10.420 0.604 1.00 6.37 388 ILE A N 1
ATOM 2833 C CA . ILE A 1 388 ? 67.472 -11.666 0.774 1.00 6.18 388 ILE A CA 1
ATOM 2834 C C . ILE A 1 388 ? 65.983 -11.373 0.643 1.00 5.95 388 ILE A C 1
ATOM 2835 O O . ILE A 1 388 ? 65.460 -10.509 1.345 1.00 7.09 388 ILE A O 1
ATOM 2840 N N . LEU A 1 389 ? 65.300 -12.059 -0.279 1.00 5.72 389 LEU A N 1
ATOM 2841 C CA . LEU A 1 389 ? 63.848 -11.920 -0.402 1.00 5.73 389 LEU A CA 1
ATOM 2842 C C . LEU A 1 389 ? 63.199 -13.269 -0.141 1.00 5.48 389 LEU A C 1
ATOM 2843 O O . LEU A 1 389 ? 63.482 -14.252 -0.829 1.00 5.72 389 LEU A O 1
ATOM 2848 N N . ILE A 1 390 ? 62.297 -13.300 0.837 1.00 5.35 390 ILE A N 1
ATOM 2849 C CA . ILE A 1 390 ? 61.536 -14.506 1.136 1.00 5.15 390 ILE A CA 1
ATOM 2850 C C . ILE A 1 390 ? 60.284 -14.466 0.269 1.00 4.84 390 ILE A C 1
ATOM 2851 O O . ILE A 1 390 ? 59.458 -13.565 0.424 1.00 4.84 390 ILE A O 1
ATOM 2856 N N . ASN A 1 391 ? 60.153 -15.419 -0.651 1.00 4.51 391 ASN A N 1
ATOM 2857 C CA . ASN A 1 391 ? 58.949 -15.445 -1.487 1.00 4.67 391 ASN A CA 1
ATOM 2858 C C . ASN A 1 391 ? 57.840 -16.203 -0.768 1.00 4.68 391 ASN A C 1
ATOM 2859 O O . ASN A 1 391 ? 57.545 -17.374 -1.070 1.00 4.91 391 ASN A O 1
ATOM 2864 N N . ALA A 1 392 ? 57.223 -15.514 0.194 1.00 4.53 392 ALA A N 1
ATOM 2865 C CA . ALA A 1 392 ? 56.117 -16.112 0.959 1.00 4.63 392 ALA A CA 1
ATOM 2866 C C . ALA A 1 392 ? 54.957 -16.477 0.055 1.00 5.02 392 ALA A C 1
ATOM 2867 O O . ALA A 1 392 ? 54.253 -17.451 0.305 1.00 5.51 392 ALA A O 1
ATOM 2869 N N . TYR A 1 393 ? 54.777 -15.709 -1.023 1.00 4.85 393 TYR A N 1
ATOM 2870 C CA . TYR A 1 393 ? 53.732 -15.992 -2.008 1.00 5.44 393 TYR A CA 1
ATOM 2871 C C . TYR A 1 393 ? 53.963 -17.356 -2.675 1.00 5.83 393 TYR A C 1
ATOM 2872 O O . TYR A 1 393 ? 53.029 -18.180 -2.766 1.00 6.34 393 TYR A O 1
ATOM 2881 N N . ALA A 1 394 ? 55.203 -17.604 -3.120 1.00 5.35 394 ALA A N 1
ATOM 2882 C CA . ALA A 1 394 ? 55.524 -18.892 -3.753 1.00 5.20 394 ALA A CA 1
ATOM 2883 C C . ALA A 1 394 ? 55.298 -20.040 -2.769 1.00 5.74 394 ALA A C 1
ATOM 2884 O O . ALA A 1 394 ? 54.718 -21.053 -3.127 1.00 7.14 394 ALA A O 1
ATOM 2886 N N . ILE A 1 395 ? 55.751 -19.869 -1.526 1.00 5.31 395 ILE A N 1
ATOM 2887 C CA . ILE A 1 395 ? 55.584 -20.913 -0.510 1.00 5.45 395 ILE A CA 1
ATOM 2888 C C . ILE A 1 395 ? 54.090 -21.207 -0.266 1.00 6.49 395 ILE A C 1
ATOM 2889 O O . ILE A 1 395 ? 53.663 -22.374 -0.207 1.00 6.90 395 ILE A O 1
ATOM 2894 N N . GLY A 1 396 ? 53.288 -20.142 -0.188 1.00 6.43 396 GLY A N 1
ATOM 2895 C CA . GLY A 1 396 ? 51.850 -20.294 0.096 1.00 7.23 396 GLY A CA 1
ATOM 2896 C C . GLY A 1 396 ? 51.104 -20.961 -1.050 1.00 8.68 396 GLY A C 1
ATOM 2897 O O . GLY A 1 396 ? 50.045 -21.544 -0.835 1.00 10.42 396 GLY A O 1
ATOM 2898 N N . ARG A 1 397 ? 51.663 -20.889 -2.266 1.00 8.27 397 ARG A N 1
ATOM 2899 C CA . ARG A 1 397 ? 51.004 -21.500 -3.429 1.00 9.36 397 ARG A CA 1
ATOM 2900 C C . ARG A 1 397 ? 51.665 -22.757 -3.973 1.00 10.19 397 ARG A C 1
ATOM 2901 O O . ARG A 1 397 ? 51.280 -23.266 -5.044 1.00 11.78 397 ARG A O 1
ATOM 2909 N N . ASP A 1 398 ? 52.628 -23.287 -3.227 1.00 9.32 398 ASP A N 1
ATOM 2910 C CA . ASP A 1 398 ? 53.414 -24.417 -3.713 1.00 10.29 398 ASP A CA 1
ATOM 2911 C C . ASP A 1 398 ? 52.603 -25.707 -3.541 1.00 11.84 398 ASP A C 1
ATOM 2912 O O . ASP A 1 398 ? 52.259 -26.068 -2.418 1.00 13.08 398 ASP A O 1
ATOM 2917 N N . PRO A 1 399 ? 52.300 -26.408 -4.649 1.00 12.77 399 PRO A N 1
ATOM 2918 C CA . PRO A 1 399 ? 51.468 -27.613 -4.509 1.00 14.82 399 PRO A CA 1
ATOM 2919 C C . PRO A 1 399 ? 52.133 -28.771 -3.767 1.00 16.68 399 PRO A C 1
ATOM 2920 O O . PRO A 1 399 ? 51.428 -29.700 -3.335 1.00 19.13 399 PRO A O 1
ATOM 2924 N N . SER A 1 400 ? 53.456 -28.722 -3.599 1.00 15.65 400 SER A N 1
ATOM 2925 C CA . SER A 1 400 ? 54.150 -29.723 -2.778 1.00 17.76 400 SER A CA 1
ATOM 2926 C C . SER A 1 400 ? 53.964 -29.477 -1.287 1.00 17.47 400 SER A C 1
ATOM 2927 O O . SER A 1 400 ? 54.311 -30.333 -0.466 1.00 20.36 400 SER A O 1
ATOM 2930 N N . ILE A 1 401 ? 53.418 -28.307 -0.946 1.00 15.94 401 ILE A N 1
ATOM 2931 C CA . ILE A 1 401 ? 53.229 -27.898 0.442 1.00 16.33 401 ILE A CA 1
ATOM 2932 C C . ILE A 1 401 ? 51.754 -27.871 0.786 1.00 16.66 401 ILE A C 1
ATOM 2933 O O . ILE A 1 401 ? 51.335 -28.407 1.834 1.00 20.45 401 ILE A O 1
ATOM 2938 N N . TRP A 1 402 ? 50.969 -27.250 -0.090 1.00 14.41 402 TRP A N 1
ATOM 2939 C CA . TRP A 1 402 ? 49.545 -27.058 0.122 1.00 14.75 402 TRP A CA 1
ATOM 2940 C C . TRP A 1 402 ? 48.766 -27.762 -0.957 1.00 17.64 402 TRP A C 1
ATOM 2941 O O . TRP A 1 402 ? 48.919 -27.448 -2.142 1.00 20.40 402 TRP A O 1
ATOM 2952 N N . THR A 1 403 ? 47.916 -28.703 -0.564 1.00 16.04 403 THR A N 1
ATOM 2953 C CA . THR A 1 403 ? 47.044 -29.409 -1.512 1.00 18.74 403 THR A CA 1
ATOM 2954 C C . THR A 1 403 ? 46.060 -28.451 -2.177 1.00 17.60 403 THR A C 1
ATOM 2955 O O . THR A 1 403 ? 45.442 -27.634 -1.498 1.00 17.54 403 THR A O 1
ATOM 2959 N N . ASP A 1 404 ? 45.923 -28.558 -3.498 1.00 16.93 404 ASP A N 1
ATOM 2960 C CA . ASP A 1 404 ? 45.060 -27.651 -4.278 1.00 17.89 404 ASP A CA 1
ATOM 2961 C C . ASP A 1 404 ? 45.314 -26.188 -3.868 1.00 14.88 404 ASP A C 1
ATOM 2962 O O . ASP A 1 404 ? 44.399 -25.500 -3.379 1.00 13.40 404 ASP A O 1
ATOM 2967 N N . PRO A 1 405 ? 46.556 -25.708 -4.067 1.00 14.40 405 PRO A N 1
ATOM 2968 C CA . PRO A 1 405 ? 46.946 -24.419 -3.485 1.00 12.07 405 PRO A CA 1
ATOM 2969 C C . PRO A 1 405 ? 46.209 -23.224 -4.064 1.00 12.56 405 PRO A C 1
ATOM 2970 O O . PRO A 1 405 ? 46.159 -22.172 -3.423 1.00 11.78 405 PRO A O 1
ATOM 2974 N N . GLU A 1 406 ? 45.617 -23.391 -5.249 1.00 13.89 406 GLU A N 1
ATOM 2975 C CA . GLU A 1 406 ? 44.872 -22.316 -5.867 1.00 14.59 406 GLU A CA 1
ATOM 2976 C C . GLU A 1 406 ? 43.432 -22.247 -5.407 1.00 14.05 406 GLU A C 1
ATOM 2977 O O . GLU A 1 406 ? 42.703 -21.330 -5.776 1.00 18.42 406 GLU A O 1
ATOM 2983 N N . THR A 1 407 ? 43.012 -23.214 -4.608 1.00 12.03 407 THR A N 1
ATOM 2984 C CA . THR A 1 407 ? 41.636 -23.249 -4.137 1.00 11.16 407 THR A CA 1
ATOM 2985 C C . THR A 1 407 ? 41.519 -22.516 -2.805 1.00 10.31 407 THR A C 1
ATOM 2986 O O . THR A 1 407 ? 42.322 -22.757 -1.908 1.00 9.88 407 THR A O 1
ATOM 2990 N N . PHE A 1 408 ? 40.526 -21.639 -2.697 1.00 10.17 408 PHE A N 1
ATOM 2991 C CA . PHE A 1 408 ? 40.188 -20.968 -1.435 1.00 9.13 408 PHE A CA 1
ATOM 2992 C C . PHE A 1 408 ? 39.418 -21.951 -0.535 1.00 9.16 408 PHE A C 1
ATOM 2993 O O . PHE A 1 408 ? 38.251 -22.258 -0.787 1.00 10.81 408 PHE A O 1
ATOM 3001 N N . ASP A 1 409 ? 40.083 -22.441 0.510 1.00 8.47 409 ASP A N 1
ATOM 3002 C CA . ASP A 1 409 ? 39.552 -23.525 1.357 1.00 9.23 409 ASP A CA 1
ATOM 3003 C C . ASP A 1 409 ? 39.914 -23.247 2.816 1.00 8.70 409 ASP A C 1
ATOM 3004 O O . ASP A 1 409 ? 40.881 -23.817 3.345 1.00 8.70 409 ASP A O 1
ATOM 3009 N N . PRO A 1 410 ? 39.160 -22.346 3.472 1.00 8.07 410 PRO A N 1
ATOM 3010 C CA . PRO A 1 410 ? 39.475 -22.031 4.872 1.00 8.07 410 PRO A CA 1
ATOM 3011 C C . PRO A 1 410 ? 39.449 -23.268 5.769 1.00 7.85 410 PRO A C 1
ATOM 3012 O O . PRO A 1 410 ? 40.150 -23.304 6.775 1.00 8.10 410 PRO A O 1
ATOM 3016 N N . GLU A 1 411 ? 38.646 -24.265 5.404 1.00 8.21 411 GLU A N 1
ATOM 3017 C CA . GLU A 1 411 ? 38.557 -25.494 6.203 1.00 9.14 411 GLU A CA 1
ATOM 3018 C C . GLU A 1 411 ? 39.905 -26.186 6.380 1.00 9.24 411 GLU A C 1
ATOM 3019 O O . GLU A 1 411 ? 40.086 -26.977 7.318 1.00 9.91 411 GLU A O 1
ATOM 3025 N N . ARG A 1 412 ? 40.861 -25.905 5.490 1.00 8.64 412 ARG A N 1
ATOM 3026 C CA . ARG A 1 412 ? 42.175 -26.508 5.625 1.00 9.19 412 ARG A CA 1
ATOM 3027 C C . ARG A 1 412 ? 42.843 -26.092 6.949 1.00 9.28 412 ARG A C 1
ATOM 3028 O O . ARG A 1 412 ? 43.715 -26.793 7.442 1.00 11.74 412 ARG A O 1
ATOM 3036 N N . PHE A 1 413 ? 42.421 -24.963 7.520 1.00 8.27 413 PHE A N 1
ATOM 3037 C CA . PHE A 1 413 ? 42.971 -24.475 8.794 1.00 9.00 413 PHE A CA 1
ATOM 3038 C C . PHE A 1 413 ? 42.180 -24.861 10.050 1.00 10.60 413 PHE A C 1
ATOM 3039 O O . PHE A 1 413 ? 42.624 -24.566 11.166 1.00 13.15 413 PHE A O 1
ATOM 3047 N N . LEU A 1 414 ? 41.016 -25.482 9.881 1.00 9.51 414 LEU A N 1
ATOM 3048 C CA . LEU A 1 414 ? 40.216 -25.843 11.063 1.00 11.37 414 LEU A CA 1
ATOM 3049 C C . LEU A 1 414 ? 40.899 -26.950 11.831 1.00 15.69 414 LEU A C 1
ATOM 3050 O O . LEU A 1 414 ? 41.394 -27.906 11.230 1.00 16.95 414 LEU A O 1
ATOM 3055 N N . ASP A 1 415 ? 40.967 -26.777 13.157 1.00 17.14 415 ASP A N 1
ATOM 3056 C CA . ASP A 1 415 ? 41.698 -27.686 14.055 1.00 21.26 415 ASP A CA 1
ATOM 3057 C C . ASP A 1 415 ? 43.127 -27.951 13.570 1.00 21.68 415 ASP A C 1
ATOM 3058 O O . ASP A 1 415 ? 43.677 -29.021 13.778 1.00 25.99 415 ASP A O 1
ATOM 3063 N N . ASN A 1 416 ? 43.707 -26.951 12.908 1.00 21.08 416 ASN A N 1
ATOM 3064 C CA . ASN A 1 416 ? 45.058 -27.052 12.377 1.00 20.49 416 ASN A CA 1
ATOM 3065 C C . ASN A 1 416 ? 45.881 -26.102 13.208 1.00 23.53 416 ASN A C 1
ATOM 3066 O O . ASN A 1 416 ? 45.518 -24.919 13.347 1.00 25.39 416 ASN A O 1
ATOM 3071 N N . LYS A 1 417 ? 46.980 -26.580 13.775 1.00 19.95 417 LYS A N 1
ATOM 3072 C CA . LYS A 1 417 ? 47.753 -25.677 14.613 1.00 21.51 417 LYS A CA 1
ATOM 3073 C C . LYS A 1 417 ? 48.580 -24.678 13.789 1.00 18.80 417 LYS A C 1
ATOM 3074 O O . LYS A 1 417 ? 49.069 -23.686 14.365 1.00 20.60 417 LYS A O 1
ATOM 3080 N N . ILE A 1 418 ? 48.695 -24.893 12.464 1.00 15.62 418 ILE A N 1
ATOM 3081 C CA . ILE A 1 418 ? 49.465 -23.945 11.605 1.00 13.55 418 ILE A CA 1
ATOM 3082 C C . ILE A 1 418 ? 48.898 -22.535 11.719 1.00 12.41 418 ILE A C 1
ATOM 3083 O O . ILE A 1 418 ? 47.689 -22.320 11.563 1.00 11.85 418 ILE A O 1
ATOM 3088 N N . ASP A 1 419 ? 49.788 -21.582 11.994 1.00 9.95 419 ASP A N 1
ATOM 3089 C CA . ASP A 1 419 ? 49.404 -20.196 12.163 1.00 9.81 419 ASP A CA 1
ATOM 3090 C C . ASP A 1 419 ? 50.412 -19.339 11.410 1.00 8.01 419 ASP A C 1
ATOM 3091 O O . ASP A 1 419 ? 51.397 -19.862 10.847 1.00 7.67 419 ASP A O 1
ATOM 3096 N N . PHE A 1 420 ? 50.159 -18.036 11.383 1.00 8.34 420 PHE A N 1
ATOM 3097 C CA . PHE A 1 420 ? 51.040 -17.102 10.650 1.00 7.17 420 PHE A CA 1
ATOM 3098 C C . PHE A 1 420 ? 51.941 -16.282 11.571 1.00 8.24 420 PHE A C 1
ATOM 3099 O O . PHE A 1 420 ? 52.442 -15.207 11.190 1.00 7.31 420 PHE A O 1
ATOM 3107 N N . LYS A 1 421 ? 52.177 -16.786 12.776 1.00 8.46 421 LYS A N 1
ATOM 3108 C CA . LYS A 1 421 ? 52.957 -16.018 13.751 1.00 9.32 421 LYS A CA 1
ATOM 3109 C C . LYS A 1 421 ? 54.457 -16.068 13.486 1.00 9.19 421 LYS A C 1
ATOM 3110 O O . LYS A 1 421 ? 55.209 -15.376 14.160 1.00 8.93 421 LYS A O 1
ATOM 3116 N N . GLY A 1 422 ? 54.905 -16.925 12.561 1.00 8.99 422 GLY A N 1
ATOM 3117 C CA . GLY A 1 422 ? 56.324 -17.054 12.247 1.00 8.36 422 GLY A CA 1
ATOM 3118 C C . GLY A 1 422 ? 56.934 -18.397 12.622 1.00 9.30 422 GLY A C 1
ATOM 3119 O O . GLY A 1 422 ? 58.071 -18.673 12.257 1.00 9.95 422 GLY A O 1
ATOM 3120 N N . GLN A 1 423 ? 56.167 -19.255 13.305 1.00 9.29 423 GLN A N 1
ATOM 3121 C CA . GLN A 1 423 ? 56.675 -20.564 13.699 1.00 10.01 423 GLN A CA 1
ATOM 3122 C C . GLN A 1 423 ? 56.365 -21.657 12.677 1.00 9.32 423 GLN A C 1
ATOM 3123 O O . GLN A 1 423 ? 56.857 -22.779 12.813 1.00 10.44 423 GLN A O 1
ATOM 3129 N N . ASP A 1 424 ? 55.558 -21.348 11.660 1.00 8.26 424 ASP A N 1
ATOM 3130 C CA . ASP A 1 424 ? 55.212 -22.331 10.636 1.00 8.20 424 ASP A CA 1
ATOM 3131 C C . ASP A 1 424 ? 55.721 -21.810 9.302 1.00 7.40 424 ASP A C 1
ATOM 3132 O O . ASP A 1 424 ? 55.163 -20.849 8.760 1.00 7.44 424 ASP A O 1
ATOM 3137 N N . TYR A 1 425 ? 56.773 -22.443 8.785 1.00 7.07 425 TYR A N 1
ATOM 3138 C CA . TYR A 1 425 ? 57.488 -21.862 7.640 1.00 7.00 425 TYR A CA 1
ATOM 3139 C C . TYR A 1 425 ? 56.766 -22.074 6.299 1.00 7.37 425 TYR A C 1
ATOM 3140 O O . TYR A 1 425 ? 57.240 -21.601 5.263 1.00 7.19 425 TYR A O 1
ATOM 3149 N N . GLU A 1 426 ? 55.615 -22.752 6.356 1.00 7.61 426 GLU A N 1
ATOM 3150 C CA . GLU A 1 426 ? 54.676 -22.881 5.237 1.00 8.05 426 GLU A CA 1
ATOM 3151 C C . GLU A 1 426 ? 53.776 -21.644 5.092 1.00 7.22 426 GLU A C 1
ATOM 3152 O O . GLU A 1 426 ? 53.126 -21.476 4.055 1.00 7.84 426 GLU A O 1
ATOM 3158 N N . LEU A 1 427 ? 53.719 -20.800 6.126 1.00 6.32 427 LEU A N 1
ATOM 3159 C CA . LEU A 1 427 ? 52.780 -19.675 6.158 1.00 5.84 427 LEU A CA 1
ATOM 3160 C C . LEU A 1 427 ? 53.466 -18.453 6.794 1.00 5.66 427 LEU A C 1
ATOM 3161 O O . LEU A 1 427 ? 53.484 -18.285 8.026 1.00 5.73 427 LEU A O 1
ATOM 3166 N N . LEU A 1 428 ? 54.053 -17.613 5.943 1.00 4.88 428 LEU A N 1
ATOM 3167 C CA . LEU A 1 428 ? 54.938 -16.548 6.418 1.00 5.12 428 LEU A CA 1
ATOM 3168 C C . LEU A 1 428 ? 54.538 -15.108 5.985 1.00 4.96 428 LEU A C 1
ATOM 3169 O O . LEU A 1 428 ? 55.407 -14.284 5.653 1.00 5.19 428 LEU A O 1
ATOM 3174 N N . PRO A 1 429 ? 53.238 -14.790 6.001 1.00 4.86 429 PRO A N 1
ATOM 3175 C CA . PRO A 1 429 ? 52.826 -13.475 5.501 1.00 4.74 429 PRO A CA 1
ATOM 3176 C C . PRO A 1 429 ? 53.330 -12.297 6.356 1.00 4.83 429 PRO A C 1
ATOM 3177 O O . PRO A 1 429 ? 53.398 -11.187 5.839 1.00 4.98 429 PRO A O 1
ATOM 3181 N N . PHE A 1 430 ? 53.647 -12.545 7.640 1.00 5.01 430 PHE A N 1
ATOM 3182 C CA . PHE A 1 430 ? 54.210 -11.534 8.535 1.00 5.16 430 PHE A CA 1
ATOM 3183 C C . PHE A 1 430 ? 55.720 -11.737 8.745 1.00 5.03 430 PHE A C 1
ATOM 3184 O O . PHE A 1 430 ? 56.333 -11.127 9.636 1.00 5.49 430 PHE A O 1
ATOM 3192 N N . GLY A 1 431 ? 56.346 -12.597 7.943 1.00 4.95 431 GLY A N 1
ATOM 3193 C CA . GLY A 1 431 ? 57.754 -12.924 8.190 1.00 5.09 431 GLY A CA 1
ATOM 3194 C C . GLY A 1 431 ? 57.969 -13.805 9.416 1.00 5.43 431 GLY A C 1
ATOM 3195 O O . GLY A 1 431 ? 57.056 -14.472 9.895 1.00 5.32 431 GLY A O 1
ATOM 3196 N N . SER A 1 432 ? 59.195 -13.789 9.917 1.00 5.73 432 SER A N 1
ATOM 3197 C CA . SER A 1 432 ? 59.604 -14.685 11.008 1.00 6.21 432 SER A CA 1
ATOM 3198 C C . SER A 1 432 ? 60.991 -14.287 11.458 1.00 7.10 432 SER A C 1
ATOM 3199 O O . SER A 1 432 ? 61.701 -13.579 10.749 1.00 8.35 432 SER A O 1
ATOM 3202 N N . GLY A 1 433 ? 61.394 -14.766 12.625 1.00 8.33 433 GLY A N 1
ATOM 3203 C CA . GLY A 1 433 ? 62.736 -14.487 13.112 1.00 8.25 433 GLY A CA 1
ATOM 3204 C C . GLY A 1 433 ? 62.844 -13.091 13.715 1.00 8.61 433 GLY A C 1
ATOM 3205 O O . GLY A 1 433 ? 61.873 -12.552 14.281 1.00 8.59 433 GLY A O 1
ATOM 3206 N N . ARG A 1 434 ? 64.027 -12.493 13.588 1.00 9.07 434 ARG A N 1
ATOM 3207 C CA . ARG A 1 434 ? 64.337 -11.268 14.321 1.00 9.34 434 ARG A CA 1
ATOM 3208 C C . ARG A 1 434 ? 63.381 -10.123 14.041 1.00 8.36 434 ARG A C 1
ATOM 3209 O O . ARG A 1 434 ? 63.009 -9.401 14.961 1.00 9.11 434 ARG A O 1
ATOM 3217 N N . ARG A 1 435 ? 62.994 -9.947 12.775 1.00 7.46 435 ARG A N 1
ATOM 3218 C CA . ARG A 1 435 ? 62.218 -8.769 12.377 1.00 6.74 435 ARG A CA 1
ATOM 3219 C C . ARG A 1 435 ? 60.751 -9.039 12.088 1.00 6.45 435 ARG A C 1
ATOM 3220 O O . ARG A 1 435 ? 60.088 -8.221 11.445 1.00 6.81 435 ARG A O 1
ATOM 3228 N N . VAL A 1 436 ? 60.239 -10.156 12.594 1.00 6.30 436 VAL A N 1
ATOM 3229 C CA . VAL A 1 436 ? 58.844 -10.547 12.368 1.00 6.15 436 VAL A CA 1
ATOM 3230 C C . VAL A 1 436 ? 57.912 -9.369 12.674 1.00 6.09 436 VAL A C 1
ATOM 3231 O O . VAL A 1 436 ? 58.155 -8.618 13.619 1.00 6.41 436 VAL A O 1
ATOM 3235 N N . CYS A 1 437 ? 56.855 -9.205 11.879 1.00 5.61 437 CYS A N 1
ATOM 3236 C CA . CYS A 1 437 ? 55.985 -8.032 12.013 1.00 5.55 437 CYS A CA 1
ATOM 3237 C C . CYS A 1 437 ? 55.563 -7.762 13.471 1.00 6.15 437 CYS A C 1
ATOM 3238 O O . CYS A 1 437 ? 54.916 -8.618 14.096 1.00 7.18 437 CYS A O 1
ATOM 3241 N N . PRO A 1 438 ? 55.909 -6.585 14.005 1.00 6.07 438 PRO A N 1
ATOM 3242 C CA . PRO A 1 438 ? 55.496 -6.284 15.381 1.00 6.85 438 PRO A CA 1
ATOM 3243 C C . PRO A 1 438 ? 54.058 -5.808 15.500 1.00 7.10 438 PRO A C 1
ATOM 3244 O O . PRO A 1 438 ? 53.518 -5.755 16.622 1.00 8.73 438 PRO A O 1
ATOM 3248 N N . GLY A 1 439 ? 53.431 -5.447 14.376 1.00 6.92 439 GLY A N 1
ATOM 3249 C CA . GLY A 1 439 ? 52.042 -4.930 14.398 1.00 6.77 439 GLY A CA 1
ATOM 3250 C C . GLY A 1 439 ? 50.986 -6.029 14.295 1.00 7.26 439 GLY A C 1
ATOM 3251 O O . GLY A 1 439 ? 49.795 -5.734 14.288 1.00 7.90 439 GLY A O 1
ATOM 3252 N N . MET A 1 440 ? 51.428 -7.289 14.207 1.00 7.32 440 MET A N 1
ATOM 3253 C CA . MET A 1 440 ? 50.519 -8.433 14.046 1.00 7.70 440 MET A CA 1
ATOM 3254 C C . MET A 1 440 ? 49.272 -8.411 14.962 1.00 7.87 440 MET A C 1
ATOM 3255 O O . MET A 1 440 ? 48.171 -8.646 14.476 1.00 7.92 440 MET A O 1
ATOM 3260 N N . PRO A 1 441 ? 49.433 -8.089 16.274 1.00 8.22 441 PRO A N 1
ATOM 3261 C CA . PRO A 1 441 ? 48.231 -8.122 17.148 1.00 8.24 441 PRO A CA 1
ATOM 3262 C C . PRO A 1 441 ? 47.157 -7.116 16.725 1.00 8.43 441 PRO A C 1
ATOM 3263 O O . PRO A 1 441 ? 45.949 -7.381 16.883 1.00 10.04 441 PRO A O 1
ATOM 3267 N N . LEU A 1 442 ? 47.586 -5.965 16.204 1.00 7.33 442 LEU A N 1
A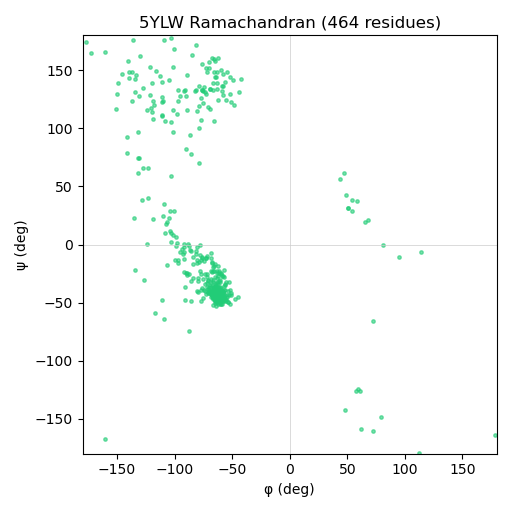TOM 3268 C CA . LEU A 1 442 ? 46.625 -4.957 15.718 1.00 6.79 442 LEU A CA 1
ATOM 3269 C C . LEU A 1 442 ? 46.119 -5.347 14.322 1.00 7.33 442 LEU A C 1
ATOM 3270 O O . LEU A 1 442 ? 44.930 -5.215 14.027 1.00 7.26 442 LEU A O 1
ATOM 3275 N N . ALA A 1 443 ? 47.015 -5.830 13.462 1.00 6.86 443 ALA A N 1
ATOM 3276 C CA . ALA A 1 443 ? 46.591 -6.247 12.126 1.00 6.79 443 ALA A CA 1
ATOM 3277 C C . ALA A 1 443 ? 45.471 -7.291 12.187 1.00 7.43 443 ALA A C 1
ATOM 3278 O O . ALA A 1 443 ? 44.487 -7.193 11.465 1.00 7.54 443 ALA A O 1
ATOM 3280 N N . THR A 1 444 ? 45.623 -8.310 13.034 1.00 7.79 444 THR A N 1
ATOM 3281 C CA . THR A 1 444 ? 44.597 -9.358 13.047 1.00 7.98 444 THR A CA 1
ATOM 3282 C C . THR A 1 444 ? 43.259 -8.806 13.562 1.00 7.85 444 THR A C 1
ATOM 3283 O O . THR A 1 444 ? 42.209 -9.151 13.034 1.00 7.91 444 THR A O 1
ATOM 3287 N N . ARG A 1 445 ? 43.295 -7.896 14.538 1.00 7.82 445 ARG A N 1
ATOM 3288 C CA . ARG A 1 445 ? 42.043 -7.264 14.985 1.00 7.80 445 ARG A CA 1
ATOM 3289 C C . ARG A 1 445 ? 41.372 -6.473 13.875 1.00 7.70 445 ARG A C 1
ATOM 3290 O O . ARG A 1 445 ? 40.158 -6.536 13.728 1.00 9.14 445 ARG A O 1
ATOM 3298 N N . ILE A 1 446 ? 42.164 -5.750 13.078 1.00 7.49 446 ILE A N 1
ATOM 3299 C CA . ILE A 1 446 ? 41.619 -4.999 11.937 1.00 7.77 446 ILE A CA 1
ATOM 3300 C C . ILE A 1 446 ? 41.025 -5.932 10.868 1.00 7.91 446 ILE A C 1
ATOM 3301 O O . ILE A 1 446 ? 39.886 -5.740 10.423 1.00 8.52 446 ILE A O 1
ATOM 3306 N N . LEU A 1 447 ? 41.799 -6.942 10.462 1.00 7.40 447 LEU A N 1
ATOM 3307 C CA . LEU A 1 447 ? 41.338 -7.875 9.430 1.00 7.54 447 LEU A CA 1
ATOM 3308 C C . LEU A 1 447 ? 40.100 -8.636 9.877 1.00 7.70 447 LEU A C 1
ATOM 3309 O O . LEU A 1 447 ? 39.125 -8.731 9.125 1.00 7.82 447 LEU A O 1
ATOM 3314 N N . HIS A 1 448 ? 40.130 -9.181 11.094 1.00 7.55 448 HIS A N 1
ATOM 3315 C CA . HIS A 1 448 ? 38.974 -9.939 11.573 1.00 7.42 448 HIS A CA 1
ATOM 3316 C C . HIS A 1 448 ? 37.729 -9.096 11.687 1.00 8.40 448 HIS A C 1
ATOM 3317 O O . HIS A 1 448 ? 36.657 -9.510 11.230 1.00 8.72 448 HIS A O 1
ATOM 3324 N N . MET A 1 449 ? 37.849 -7.896 12.274 1.00 8.29 449 MET A N 1
ATOM 3325 C CA . MET A 1 449 ? 36.653 -7.089 12.560 1.00 8.50 449 MET A CA 1
ATOM 3326 C C . MET A 1 449 ? 36.080 -6.421 11.322 1.00 8.65 449 MET A C 1
ATOM 3327 O O . MET A 1 449 ? 34.871 -6.324 11.198 1.00 9.60 449 MET A O 1
ATOM 3332 N N . ALA A 1 450 ? 36.934 -5.947 10.408 1.00 8.47 450 ALA A N 1
ATOM 3333 C CA . ALA A 1 450 ? 36.402 -5.352 9.184 1.00 9.09 450 ALA A CA 1
ATOM 3334 C C . ALA A 1 450 ? 35.663 -6.432 8.384 1.00 9.42 450 ALA A C 1
ATOM 3335 O O . ALA A 1 450 ? 34.552 -6.204 7.859 1.00 9.77 450 ALA A O 1
ATOM 3337 N N . THR A 1 451 ? 36.264 -7.626 8.315 1.00 9.10 451 THR A N 1
ATOM 3338 C CA . THR A 1 451 ? 35.649 -8.717 7.560 1.00 8.99 451 THR A CA 1
ATOM 3339 C C . THR A 1 451 ? 34.326 -9.112 8.220 1.00 9.24 451 THR A C 1
ATOM 3340 O O . THR A 1 451 ? 33.311 -9.214 7.532 1.00 9.96 451 THR A O 1
ATOM 3344 N N . ALA A 1 452 ? 34.326 -9.294 9.541 1.00 8.81 452 ALA A N 1
ATOM 3345 C CA . ALA A 1 452 ? 33.094 -9.687 10.253 1.00 9.76 452 ALA A CA 1
ATOM 3346 C C . ALA A 1 452 ? 31.983 -8.665 10.071 1.00 10.66 452 ALA A C 1
ATOM 3347 O O . ALA A 1 452 ? 30.820 -9.031 9.890 1.00 11.61 452 ALA A O 1
ATOM 3349 N N . THR A 1 453 ? 32.352 -7.383 10.096 1.00 10.46 453 THR A N 1
ATOM 3350 C CA . THR A 1 453 ? 31.364 -6.307 10.012 1.00 11.35 453 THR A CA 1
ATOM 3351 C C . THR A 1 453 ? 30.678 -6.325 8.655 1.00 11.79 453 THR A C 1
ATOM 3352 O O . THR A 1 453 ? 29.448 -6.237 8.567 1.00 13.78 453 THR A O 1
ATOM 3356 N N . LEU A 1 454 ? 31.465 -6.475 7.594 1.00 10.89 454 LEU A N 1
ATOM 3357 C CA . LEU A 1 454 ? 30.894 -6.548 6.253 1.00 11.21 454 LEU A CA 1
ATOM 3358 C C . LEU A 1 454 ? 30.033 -7.796 6.001 1.00 11.51 454 LEU A C 1
ATOM 3359 O O . LEU A 1 454 ? 28.960 -7.698 5.388 1.00 13.61 454 LEU A O 1
ATOM 3364 N N . VAL A 1 455 ? 30.504 -8.958 6.465 1.00 11.08 455 VAL A N 1
ATOM 3365 C CA . VAL A 1 455 ? 29.891 -10.249 6.147 1.00 10.96 455 VAL A CA 1
ATOM 3366 C C . VAL A 1 455 ? 28.624 -10.475 6.972 1.00 11.76 455 VAL A C 1
ATOM 3367 O O . VAL A 1 455 ? 27.624 -10.974 6.454 1.00 13.06 455 VAL A O 1
ATOM 3371 N N . HIS A 1 456 ? 28.657 -10.078 8.243 1.00 11.28 456 HIS A N 1
ATOM 3372 C CA . HIS A 1 456 ? 27.549 -10.394 9.154 1.00 12.24 456 HIS A CA 1
ATOM 3373 C C . HIS A 1 456 ? 26.319 -9.592 8.820 1.00 13.71 456 HIS A C 1
ATOM 3374 O O . HIS A 1 456 ? 25.196 -10.066 9.002 1.00 15.07 456 HIS A O 1
ATOM 3381 N N . ASN A 1 457 ? 26.516 -8.381 8.300 1.00 14.04 457 ASN A N 1
ATOM 3382 C CA . ASN A 1 457 ? 25.426 -7.409 8.246 1.00 15.07 457 ASN A CA 1
ATOM 3383 C C . ASN A 1 457 ? 24.718 -7.267 6.909 1.00 17.25 457 ASN A C 1
ATOM 3384 O O . ASN A 1 457 ? 23.635 -6.672 6.845 1.00 19.12 457 ASN A O 1
ATOM 3389 N N . PHE A 1 458 ? 25.321 -7.824 5.857 1.00 17.54 458 PHE A N 1
ATOM 3390 C CA . PHE A 1 458 ? 24.798 -7.688 4.496 1.00 18.25 458 PHE A CA 1
ATOM 3391 C C . PHE A 1 458 ? 25.075 -8.946 3.706 1.00 17.97 458 PHE A C 1
ATOM 3392 O O . PHE A 1 458 ? 26.093 -9.601 3.930 1.00 17.60 458 PHE A O 1
ATOM 3400 N N . ASP A 1 459 ? 24.162 -9.281 2.791 1.00 18.25 459 ASP A N 1
ATOM 3401 C CA . ASP A 1 459 ? 24.483 -10.198 1.712 1.00 18.81 459 ASP A CA 1
ATOM 3402 C C . ASP A 1 459 ? 25.112 -9.354 0.602 1.00 17.84 459 ASP A C 1
ATOM 3403 O O . ASP A 1 459 ? 25.005 -8.128 0.628 1.00 20.64 459 ASP A O 1
ATOM 3408 N N . TRP A 1 460 ? 25.793 -10.001 -0.341 1.00 17.52 460 TRP A N 1
ATOM 3409 C CA . TRP A 1 460 ? 26.579 -9.282 -1.354 1.00 17.49 460 TRP A CA 1
ATOM 3410 C C . TRP A 1 460 ? 26.460 -9.889 -2.715 1.00 20.27 460 TRP A C 1
ATOM 3411 O O . TRP A 1 460 ? 26.397 -11.113 -2.857 1.00 21.11 460 TRP A O 1
ATOM 3422 N N . LYS A 1 461 ? 26.437 -9.040 -3.737 1.00 22.21 461 LYS A N 1
ATOM 3423 C CA . LYS A 1 461 ? 26.542 -9.529 -5.104 1.00 22.00 461 LYS A CA 1
ATOM 3424 C C . LYS A 1 461 ? 27.484 -8.624 -5.872 1.00 20.81 461 LYS A C 1
ATOM 3425 O O . LYS A 1 461 ? 27.575 -7.424 -5.587 1.00 20.82 461 LYS A O 1
ATOM 3431 N N . LEU A 1 462 ? 28.194 -9.203 -6.830 1.00 20.89 462 LEU A N 1
ATOM 3432 C CA . LEU A 1 462 ? 29.026 -8.418 -7.744 1.00 21.17 462 LEU A CA 1
ATOM 3433 C C . LEU A 1 462 ? 28.165 -7.410 -8.498 1.00 23.07 462 LEU A C 1
ATOM 3434 O O . LEU A 1 462 ? 27.062 -7.742 -8.958 1.00 26.38 462 LEU A O 1
ATOM 3439 N N . GLU A 1 463 ? 28.664 -6.180 -8.614 1.00 21.47 463 GLU A N 1
ATOM 3440 C CA . GLU A 1 463 ? 27.999 -5.153 -9.409 1.00 22.64 463 GLU A CA 1
ATOM 3441 C C . GLU A 1 463 ? 27.931 -5.577 -10.873 1.00 23.83 463 GLU A C 1
ATOM 3442 O O . GLU A 1 463 ? 26.949 -5.293 -11.570 1.00 27.03 463 GLU A O 1
ATOM 3448 N N . ASP A 1 464 ? 28.984 -6.242 -11.335 1.00 24.86 464 ASP A N 1
ATOM 3449 C CA . ASP A 1 464 ? 29.074 -6.716 -12.710 1.00 27.99 464 ASP A CA 1
ATOM 3450 C C . ASP A 1 464 ? 29.937 -7.976 -12.734 1.00 26.94 464 ASP A C 1
ATOM 3451 O O . ASP A 1 464 ? 31.118 -7.936 -12.387 1.00 28.41 464 ASP A O 1
ATOM 3456 N N . ASP A 1 465 ? 29.341 -9.099 -13.129 1.00 26.38 465 ASP A N 1
ATOM 3457 C CA . ASP A 1 465 ? 30.042 -10.381 -13.073 1.00 28.68 465 ASP A CA 1
ATOM 3458 C C . ASP A 1 465 ? 30.558 -10.886 -14.432 1.00 27.67 465 ASP A C 1
ATOM 3459 O O . ASP A 1 465 ? 31.010 -12.037 -14.532 1.00 26.03 465 ASP A O 1
ATOM 3464 N N . SER A 1 466 ? 30.499 -10.024 -15.454 1.00 28.32 466 SER A N 1
ATOM 3465 C CA . SER A 1 466 ? 30.829 -10.430 -16.823 1.00 28.39 466 SER A CA 1
ATOM 3466 C C . SER A 1 466 ? 32.263 -10.933 -16.973 1.00 29.01 466 SER A C 1
ATOM 3467 O O . SER A 1 466 ? 32.521 -11.816 -17.793 1.00 29.42 466 SER A O 1
ATOM 3470 N N . THR A 1 467 ? 33.182 -10.377 -16.175 1.00 26.98 467 THR A N 1
ATOM 3471 C CA . THR A 1 467 ? 34.582 -10.815 -16.178 1.00 26.23 467 THR A CA 1
ATOM 3472 C C . THR A 1 467 ? 35.054 -11.124 -14.750 1.00 23.75 467 THR A C 1
ATOM 3473 O O . THR A 1 467 ? 36.196 -10.842 -14.380 1.00 20.93 467 THR A O 1
ATOM 3477 N N . ALA A 1 468 ? 34.166 -11.722 -13.959 1.00 24.21 468 ALA A N 1
ATOM 3478 C CA . ALA A 1 468 ? 34.421 -11.959 -12.530 1.00 23.35 468 ALA A CA 1
ATOM 3479 C C . ALA A 1 468 ? 35.708 -12.744 -12.247 1.00 21.46 468 ALA A C 1
ATOM 3480 O O . ALA A 1 468 ? 36.517 -12.333 -11.404 1.00 18.96 468 ALA A O 1
ATOM 3482 N N . ALA A 1 469 ? 35.900 -13.861 -12.950 1.00 22.17 469 ALA A N 1
ATOM 3483 C CA . ALA A 1 469 ? 37.060 -14.714 -12.725 1.00 20.61 469 ALA A CA 1
ATOM 3484 C C . ALA A 1 469 ? 38.357 -13.983 -13.053 1.00 20.14 469 ALA A C 1
ATOM 3485 O O . ALA A 1 469 ? 39.297 -14.010 -12.255 1.00 19.39 469 ALA A O 1
ATOM 3487 N N . ALA A 1 470 ? 38.394 -13.291 -14.193 1.00 20.64 470 ALA A N 1
ATOM 3488 C CA . ALA A 1 470 ? 39.586 -12.532 -14.583 1.00 19.94 470 ALA A CA 1
ATOM 3489 C C . ALA A 1 470 ? 39.870 -11.399 -13.592 1.00 19.41 470 ALA A C 1
ATOM 3490 O O . ALA A 1 470 ? 41.039 -11.141 -13.243 1.00 19.80 470 ALA A O 1
ATOM 3492 N N . ASP A 1 471 ? 38.799 -10.745 -13.125 1.00 18.77 471 ASP A N 1
ATOM 3493 C CA . ASP A 1 471 ? 38.921 -9.615 -12.191 1.00 18.92 471 ASP A CA 1
ATOM 3494 C C . ASP A 1 471 ? 39.510 -10.091 -10.866 1.00 16.72 471 ASP A C 1
ATOM 3495 O O . ASP A 1 471 ? 40.246 -9.356 -10.204 1.00 18.04 471 ASP A O 1
ATOM 3500 N N . HIS A 1 472 ? 39.171 -11.318 -10.485 1.00 16.57 472 HIS A N 1
ATOM 3501 C CA . HIS A 1 472 ? 39.653 -11.875 -9.222 1.00 15.30 472 HIS A CA 1
ATOM 3502 C C . HIS A 1 472 ? 41.075 -12.373 -9.339 1.00 15.61 472 HIS A C 1
ATOM 3503 O O . HIS A 1 472 ? 41.844 -12.309 -8.372 1.00 14.86 472 HIS A O 1
ATOM 3510 N N . ALA A 1 473 ? 41.450 -12.853 -10.525 1.00 16.03 473 ALA A N 1
ATOM 3511 C CA . ALA A 1 473 ? 42.792 -13.416 -10.760 1.00 16.64 473 ALA A CA 1
ATOM 3512 C C . ALA A 1 473 ? 43.895 -12.365 -10.990 1.00 15.51 473 ALA A C 1
ATOM 3513 O O . ALA A 1 473 ? 45.066 -12.604 -10.682 1.00 18.27 473 ALA A O 1
ATOM 3515 N N . GLY A 1 474 ? 43.524 -11.213 -11.528 1.00 14.76 474 GLY A N 1
ATOM 3516 C CA . GLY A 1 474 ? 44.498 -10.224 -12.001 1.00 16.22 474 GLY A CA 1
ATOM 3517 C C . GLY A 1 474 ? 45.076 -9.371 -10.890 1.00 16.44 474 GLY A C 1
ATOM 3518 O O . GLY A 1 474 ? 44.359 -8.598 -10.243 1.00 19.65 474 GLY A O 1
ATOM 3519 N N 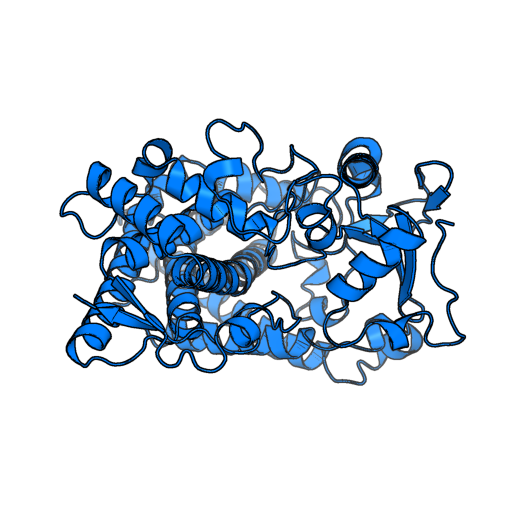. GLU A 1 475 ? 46.376 -9.510 -10.668 1.00 12.79 475 GLU A N 1
ATOM 3520 C CA . GLU A 1 475 ? 47.076 -8.763 -9.606 1.00 14.05 475 GLU A CA 1
ATOM 3521 C C . GLU A 1 475 ? 47.849 -7.566 -10.147 1.00 16.36 475 GLU A C 1
ATOM 3522 O O . GLU A 1 475 ? 48.308 -7.596 -11.299 1.00 17.26 475 GLU A O 1
ATOM 3528 N N . LEU A 1 476 ? 48.014 -6.551 -9.291 1.00 16.23 476 LEU A N 1
ATOM 3529 C CA . LEU A 1 476 ? 48.833 -5.358 -9.562 1.00 19.07 476 LEU A CA 1
ATOM 3530 C C . LEU A 1 476 ? 49.910 -5.316 -8.476 1.00 16.97 476 LEU A C 1
ATOM 3531 O O . LEU A 1 476 ? 49.589 -5.193 -7.299 1.00 16.57 476 LEU A O 1
ATOM 3536 N N . PHE A 1 477 ? 51.179 -5.418 -8.870 1.00 18.57 477 PHE A N 1
ATOM 3537 C CA . PHE A 1 477 ? 52.289 -5.385 -7.914 1.00 16.49 477 PHE A CA 1
ATOM 3538 C C . PHE A 1 477 ? 52.486 -3.978 -7.354 1.00 16.97 477 PHE A C 1
ATOM 3539 O O . PHE A 1 477 ? 52.245 -2.986 -8.042 1.00 21.10 477 PHE A O 1
ATOM 3547 N N . GLY A 1 478 ? 52.932 -3.900 -6.104 1.00 16.11 478 GLY A N 1
ATOM 3548 C CA . GLY A 1 478 ? 53.231 -2.618 -5.463 1.00 16.14 478 GLY A CA 1
ATOM 3549 C C . GLY A 1 478 ? 53.663 -2.895 -4.045 1.00 15.71 478 GLY A C 1
ATOM 3550 O O . GLY A 1 478 ? 53.984 -4.039 -3.711 1.00 15.67 478 GLY A O 1
ATOM 3551 N N . VAL A 1 479 ? 53.655 -1.854 -3.207 1.00 15.30 479 VAL A N 1
ATOM 3552 C CA . VAL A 1 479 ? 54.001 -1.984 -1.797 1.00 16.48 479 VAL A CA 1
ATOM 3553 C C . VAL A 1 479 ? 53.163 -3.129 -1.205 1.00 14.47 479 VAL A C 1
ATOM 3554 O O . VAL A 1 479 ? 53.663 -3.983 -0.460 1.00 16.56 479 VAL A O 1
ATOM 3558 N N . ALA A 1 480 ? 51.888 -3.145 -1.565 1.00 14.35 480 ALA A N 1
ATOM 3559 C CA . ALA A 1 480 ? 51.037 -4.293 -1.286 1.00 12.37 480 ALA A CA 1
ATOM 3560 C C . ALA A 1 480 ? 50.408 -4.672 -2.605 1.00 13.56 480 ALA A C 1
ATOM 3561 O O . ALA A 1 480 ? 49.964 -3.789 -3.346 1.00 16.81 480 ALA A O 1
ATOM 3563 N N . VAL A 1 481 ? 50.400 -5.967 -2.911 1.00 11.47 481 VAL A N 1
ATOM 3564 C CA . VAL A 1 481 ? 49.777 -6.474 -4.142 1.00 11.14 481 VAL A CA 1
ATOM 3565 C C . VAL A 1 481 ? 48.281 -6.312 -4.022 1.00 13.73 481 VAL A C 1
ATOM 3566 O O . VAL A 1 481 ? 47.706 -6.653 -2.997 1.00 15.88 481 VAL A O 1
ATOM 3570 N N . ARG A 1 482 ? 47.636 -5.805 -5.063 1.00 13.53 482 ARG A N 1
ATOM 3571 C CA . ARG A 1 482 ? 46.191 -5.669 -5.023 1.00 14.05 482 ARG A CA 1
ATOM 3572 C C . ARG A 1 482 ? 45.518 -6.243 -6.265 1.00 13.53 482 ARG A C 1
ATOM 3573 O O . ARG A 1 482 ? 46.157 -6.500 -7.290 1.00 13.68 482 ARG A O 1
ATOM 3581 N N . ARG A 1 483 ? 44.229 -6.493 -6.135 1.00 12.94 483 ARG A N 1
ATOM 3582 C CA . ARG A 1 483 ? 43.386 -6.773 -7.275 1.00 14.50 483 ARG A CA 1
ATOM 3583 C C . ARG A 1 483 ? 43.520 -5.604 -8.259 1.00 16.93 483 ARG A C 1
ATOM 3584 O O . ARG A 1 483 ? 43.294 -4.443 -7.893 1.00 17.65 483 ARG A O 1
ATOM 3592 N N . ALA A 1 484 ? 43.882 -5.911 -9.498 1.00 17.64 484 ALA A N 1
ATOM 3593 C CA . ALA A 1 484 ? 44.021 -4.885 -10.538 1.00 21.01 484 ALA A CA 1
ATOM 3594 C C . ALA A 1 484 ? 42.713 -4.124 -10.743 1.00 20.72 484 ALA A C 1
ATOM 3595 O O . ALA A 1 484 ? 42.713 -2.903 -10.905 1.00 22.88 484 ALA A O 1
ATOM 3597 N N . VAL A 1 485 ? 41.602 -4.854 -10.706 1.00 18.90 485 VAL A N 1
ATOM 3598 C CA . VAL A 1 485 ? 40.267 -4.274 -10.815 1.00 19.56 485 VAL A CA 1
ATOM 3599 C C . VAL A 1 485 ? 39.688 -4.197 -9.406 1.00 17.76 485 VAL A C 1
ATOM 3600 O O . VAL A 1 485 ? 39.516 -5.238 -8.774 1.00 17.48 485 VAL A O 1
ATOM 3604 N N . PRO A 1 486 ? 39.423 -2.977 -8.887 1.00 16.66 486 PRO A N 1
ATOM 3605 C CA . PRO A 1 486 ? 38.825 -2.869 -7.539 1.00 18.51 486 PRO A CA 1
ATOM 3606 C C . PRO A 1 486 ? 37.517 -3.643 -7.410 1.00 17.93 486 PRO A C 1
ATOM 3607 O O . PRO A 1 486 ? 36.697 -3.673 -8.337 1.00 19.24 486 PRO A O 1
ATOM 3611 N N . LEU A 1 487 ? 37.332 -4.293 -6.267 1.00 15.88 487 LEU A N 1
ATOM 3612 C CA . LEU A 1 487 ? 36.124 -5.069 -6.040 1.00 14.83 487 LEU A CA 1
ATOM 3613 C C . LEU A 1 487 ? 34.954 -4.127 -5.758 1.00 15.45 487 LEU A C 1
ATOM 3614 O O . LEU A 1 487 ? 35.013 -3.311 -4.832 1.00 15.48 487 LEU A O 1
ATOM 3619 N N . ARG A 1 488 ? 33.910 -4.235 -6.582 1.00 16.02 488 ARG A N 1
ATOM 3620 C CA . ARG A 1 488 ? 32.694 -3.447 -6.421 1.00 15.80 488 ARG A CA 1
ATOM 3621 C C . ARG A 1 488 ? 31.517 -4.409 -6.214 1.00 16.91 488 ARG A C 1
ATOM 3622 O O . ARG A 1 488 ? 31.158 -5.189 -7.106 1.00 18.29 488 ARG A O 1
ATOM 3630 N N . ILE A 1 489 ? 30.936 -4.364 -5.021 1.00 16.54 489 ILE A N 1
ATOM 3631 C CA . ILE A 1 489 ? 29.875 -5.303 -4.649 1.00 16.52 489 ILE A CA 1
ATOM 3632 C C . ILE A 1 489 ? 28.725 -4.560 -3.992 1.00 17.63 489 ILE A C 1
ATOM 3633 O O . ILE A 1 489 ? 28.935 -3.598 -3.237 1.00 17.22 489 ILE A O 1
ATOM 3638 N N . ILE A 1 490 ? 27.513 -5.012 -4.297 1.00 17.62 490 ILE A N 1
ATOM 3639 C CA . ILE A 1 490 ? 26.304 -4.348 -3.849 1.00 18.81 490 ILE A CA 1
ATOM 3640 C C . ILE A 1 490 ? 25.822 -5.058 -2.589 1.00 19.07 490 ILE A C 1
ATOM 3641 O O . ILE A 1 490 ? 25.593 -6.276 -2.621 1.00 20.30 490 ILE A O 1
ATOM 3646 N N . PRO A 1 491 ? 25.671 -4.307 -1.477 1.00 19.30 491 PRO A N 1
ATOM 3647 C CA . PRO A 1 491 ? 25.123 -4.902 -0.252 1.00 19.21 491 PRO A CA 1
ATOM 3648 C C . 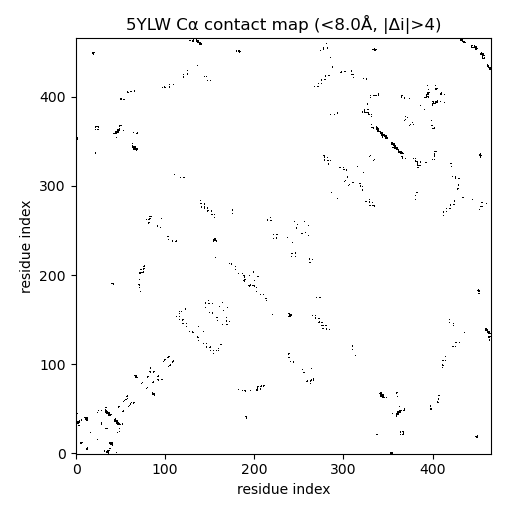PRO A 1 491 ? 23.605 -5.021 -0.321 1.00 23.35 491 PRO A C 1
ATOM 3649 O O . PRO A 1 491 ? 22.920 -4.089 -0.758 1.00 24.25 491 PRO A O 1
ATOM 3653 N N . ILE A 1 492 ? 23.110 -6.172 0.120 1.00 24.36 492 ILE A N 1
ATOM 3654 C CA . ILE A 1 492 ? 21.690 -6.486 0.089 1.00 27.79 492 ILE A CA 1
ATOM 3655 C C . ILE A 1 492 ? 21.208 -6.729 1.517 1.00 30.10 492 ILE A C 1
ATOM 3656 O O . ILE A 1 492 ? 21.915 -7.357 2.325 1.00 24.71 492 ILE A O 1
ATOM 3661 N N . VAL A 1 493 ? 20.017 -6.214 1.822 1.00 33.79 493 VAL A N 1
ATOM 3662 C CA . VAL A 1 493 ? 19.364 -6.423 3.112 1.00 37.70 493 VAL A CA 1
ATOM 3663 C C . VAL A 1 493 ? 18.891 -7.869 3.221 1.00 40.54 493 VAL A C 1
ATOM 3664 O O . VAL A 1 493 ? 19.268 -8.576 4.156 1.00 45.15 493 VAL A O 1
#

B-factor: mean 17.6, std 10.44, range [4.51, 67.86]

Solvent-accessible surface area: 20249 Å² total; per-residue (Å²): 112,4,51,26,20,142,49,107,108,140,34,3,4,35,127,95,18,64,87,24,21,0,69,43,3,15,165,37,9,120,190,46,18,54,4,0,7,0,51,18,8,75,29,39,0,0,0,0,10,16,15,116,20,0,99,42,0,4,115,168,27,7,104,32,0,1,1,21,22,56,34,20,4,17,58,0,43,73,2,18,135,17,1,12,18,35,20,74,21,45,68,64,5,116,35,2,42,102,0,0,163,96,66,0,13,26,117,149,12,2,108,45,0,31,52,24,1,110,58,3,3,71,13,2,10,60,58,0,73,138,9,14,109,56,45,129,15,1,46,0,29,63,2,4,2,8,0,0,0,4,1,5,2,0,0,0,14,11,29,102,44,118,114,24,80,9,163,36,5,66,69,1,18,117,10,4,68,9,18,29,98,4,60,28,84,80,7,96,1,20,38,30,64,140,49,80,120,149,29,69,70,22,2,62,181,96,1,59,80,44,21,27,105,2,12,59,39,1,78,37,51,5,93,123,22,52,84,52,57,173,57,75,121,146,58,124,120,99,73,2,0,4,6,31,1,0,54,13,46,114,61,122,151,44,192,24,140,72,74,11,4,4,9,1,1,3,28,14,0,41,44,11,0,14,51,4,0,2,2,1,1,3,0,0,0,7,0,25,59,42,94,116,41,18,59,92,0,44,59,14,0,152,94,54,15,34,146,119,123,4,9,61,9,83,13,20,112,129,0,71,0,0,58,3,0,1,28,0,0,6,2,7,11,4,11,16,3,17,32,101,35,11,65,1,63,49,90,40,118,3,98,63,72,86,0,38,147,40,4,11,0,15,2,0,6,14,2,0,2,50,23,92,103,50,16,105,95,15,128,70,7,40,0,64,43,6,52,161,45,196,35,30,8,114,0,134,31,30,54,3,3,16,30,9,2,33,92,9,33,45,35,16,19,51,5,13,24,44,1,4,15,2,1,0,0,1,4,0,35,34,7,69,27,112,41,78,93,101,92,79,18,75,70,27,32,73,30,19,84,69,16,71,8,7,75,10,52,68,57,1,103,0,26,3,73,146

Sequence (466 aa):
LPPGPFPYPIVGNMLQLGANPHQVFAKLSKRYGPLMSIHLGSLYTVIVSSPEMAKEILHRHGQVFSGRTIAQAVHACDHDKISMGFLPVASEWRDMRKICKEQMFSNQSMEASQGLRRQKLQQLLDHVQKCSDSGRAVDIREAAFITTLNLMSATLFSSQATEFDSKATMEFKEIIEGVATIVGVPNFADYFPILRPFDPQGVKRRADVFFGKLLAKIEGYLNERLESKRANPNAPKKDDFLEIVVDIIQANEFKLKTHHFTHLMLDLFVGGSDTNTTSIEWAMSELVMNPDKMARLKAELKSVAGDEKIVDESAMPKLPYLQAVIKEVMRIHPPGPLLLPRKAESDQEVNGYLIPKGTQILINAYAIGRDPSIWTDPETFDPERFLDNKIDFKGQDYELLPFGSGRRVCPGMPLATRILHMATATLVHNFDWKLEDDSTAAADHAGELFGVAVRRAVPLRIIPIV

Secondary structure (DSSP, 8-state):
----PPPBTTTBTGGG--S-HHHHHHHHHHHH-SEEEEEETTEEEEEE-SHHHHHIIIIITTTTT-B----GGGGGGGGGGT-TTTS-SSHHHHHHHHHIIIIITSHHHHHHTHHHHHHHHHHHHHHHHHHHHHTPPEEHHHHHHHHHHHHHHHHHH----SSTT-HHHHHHHHHHHHHHHHHSS--HHHH-GGGGGG-TT-HHHHHHHHHHHHHHHHHHHHHHHHHHHHH-TTSPPP-SHHHHHHHHHHHT-SS--HHHHHHHHHHHHHHTHHHHHHHHHHHHHHHHH-HHHHHHHHHHHHHHHTT-SS--GGGGGG-HHHHHHHHHHHHH--SSTT-S-EE-SS-EEETTEEE-TT-EEEE-HHHHHT-TTTSSSTTS--GGGGTT----SSSS-TT--TT--GGG--TTHHHHHHHHHHHHHHHHHH-EEEES--TTHHHHHH-EE-SSS-EESS--EEEEE-

Foldseek 3Di:
DQAEDAQDAQQTQQVVCPQPNLVVVLVRCVPRHQWYWTARRPAIATEGFALVSLCVQCPVVVLLFQAFQDDLLCPQVDNCVQELQHDRPDQNVVVLLCCLQVPLLDPVLVQQLLVLLLLLLVLLLVVQVVLQVVQFWDLLLVSLLLSLLSNLCCAAQVDNDNHSCDPVSVVVVVLLVQLFVLFFDDQCCSNDVVCSVVSPVCSNVSSNVSVVVQLVVLVVSLVVVVVCCVVCVPDDQDSHNSSVLVVCVVVVPGPHDPVSVSSHSVCLSSVRRQQLSQLLQLLVLQCQVPVVLLVVQLVQLCVQQPPPQFDRLVCVVSRLSLQLSSLLSQLQFLQQQQAGKTFRCAWDDDPNDIDHHGHIYTYRSNSLSQPCVRDPPSVDRDSVVCVVNPDDQQAPRSSGPSQHHHPPRNSCVSVSVSSSSRSNSNQSNNFDKHFPDCPPSVVQSPDWGGTPTIHRPHRTIIGTHD

GO terms:
  GO:0016712 oxidoreductase activity, acting on paired donors, with incorporation or reduction of molecular oxygen, reduced flavin or flavoprotein as one donor, and incorporation of one atom of oxygen (F, IDA)
  GO:0016102 diterpenoid biosynthetic process (P, IDA)
  GO:0020037 heme binding (F, IDA)

Organism: Salvia miltiorrhiza (NCBI:txid226208)

Radius of gyration: 22.05 Å; Cα contacts (8 Å, |Δi|>4): 769; chains: 1; bounding box: 60×52×55 Å

Nearest PDB structures (foldseek):
  7cb9-assembly1_A  TM=1.002E+00  e=6.879E-73  Salvia miltiorrhiza
  7x2q-assembly2_B  TM=9.949E-01  e=7.334E-60  Salvia miltiorrhiza
  5uap-assembly2_B  TM=8.474E-01  e=5.843E-21  Homo sapiens
  5ufg-assembly1_A  TM=8.084E-01  e=1.907E-21  Homo sapiens
  5uda-assembly1_A  TM=8.210E-01  e=7.730E-21  Homo sapiens

InterPro domains:
  IPR001128 Cytochrome P450 [PF00067] (29-467)
  IPR001128 Cytochrome P450 [PR00385] (298-315)
  IPR001128 Cytochrome P450 [PR00385] (351-362)
  IPR001128 Cytochrome P450 [PR00385] (428-437)
  IPR001128 Cytochrome P450 [PR00385] (437-448)
  IPR002401 Cytochrome P450, E-class, group I [PR00463] (56-75)
  IPR002401 Cytochrome P450, E-class, group I [PR00463] (80-101)
  IPR002401 Cytochrome P450, E-class, group I [PR00463] (174-192)
  IPR002401 Cytochrome P450, E-class, group I [PR00463] (287-304)
  IPR002401 Cytochrome P450, E-class, group I [PR00463] (307-333)
  IPR002401 Cytochrome P450, E-class, group I [PR00463] (350-368)
  IPR002401 Cytochrome P450, E-class, group I [PR00463] (391-415)
  IPR002401 Cytochrome P450, E-class, group I [PR00463] (427-437)
  IPR002401 Cytochrome P450, E-class, group I [PR00463] (437-460)
  IPR017972 Cytochrome P450, conserved site [PS00086] (430-439)
  IPR036396 Cytochrome P450 superfamily [G3DSA:1.10.630.10] (21-482)
  IPR036396 Cytochrome P450 superfamily [SSF48264] (20-469)